Protein AF-A0A135VIQ7-F1 (afdb_monomer_lite)

pLDDT: mean 85.65, std 16.08, range [28.5, 98.88]

Foldseek 3Di:
DDDDPCVVVQDPPVLVVLLVVLLVCCVPPVLVCQVVLQPPPDDPLVLLQSCLVVQLLAQCADVVLVHDNHALSSNLSNLLSNLLRHLLSSLQSCQFRAVQQVLCRFQNDPVSSNVRSNCSRNSNFGEWEFQAAPVDALNSQVDAFAWEQDPVVQWTFTWGKTFQIWCLPPGQKYWYKHFHDPVDRSLQRIWIFIDGCPFPQKDWPDFDQALASRSTRGTMITGDRTTGHPSRTGHDGSCHNLSVVLSLLSVLLSLLSSLLSLLPNLLVLLVVQQQVDDDPHHRNCPDVVSVVLSVVLVVLSVVLVVLSSVLSVCVSVLFPRLLSSLVSLLSSLVSSLVSLVSSCVSNPPQLVDPVHDCSSNSNSSSVCSCRPSHHNVSSVVSNVVVVVVVVPQDPVPPPDVCLVVDDLVLLQQLFQLFFDLVLCAPHWWWEKEDAPADFIKIWTRDRSDIGIDTDDDPDTQKYKYAHSVLVSCQLQVVHPPSSCCSNVRIPMDHPDSVCVVSVSVRGDSHCSSCPPVVPPPPDDDDDDDDDDDADDAAQDALLRDDAFDKGKDKDQDALVQLVVCCVVPVPPPCLQVPQVVVCVDPNNGRFRDLCVLVVRVCVRVVPNHPPPVAKDKDKDKDFDATHHRRKMKMKMKGFHDADVVQRKTKIWMFMATPVRDGRMTTIMIMGGHDD

Radius of gyration: 33.57 Å; chains: 1; bounding box: 88×65×93 Å

Sequence (675 aa):
MTIMNDEELLYTKEELEFRLKVREWVEKEIRPLADKITDPDFDYRNFFRKLGEFGLSRLLIPKKYGGSEKPFMYQLLAGEEISAVCPSATMMFGASCTLSAIPILRFGTEEQKEKYLVPLAKGEKIGALAITEPKVGSDTAGMVTSARWDESEDCWILNGEKRYITNGSIADQIVVFAITDSTVESKSGMSAFIIETSWNGFKVEKDFNLMGRDGVRVSHISFSNLKVPKDNLLGKLNQGFLILMNELDSERVGIAAEAIGCMRTPFEIAVKYSQEREQFGQPISRFEAVSFKVADMAMKMRAARLLLISAARMIEKDFPCTKEATIAKLYASEVSVECCDMAIQICGGAGYVKDFYPLERFYRDARLGTIGGGTSEILRFLIQREVYIESRRDSSVRVSQEVDDLDFDVMMSSIPNGFRPDRSEGVSAIIHFDFDDTDSWILKIDNQKCVIEKGEINKPDMTVKTDSFTWRNILLGKLDAMQAMMTEKVAIDTDDMELLMKFARMFRFTPDILRGVTKLEEHKDVKKEVAEESKFELGKSLDELEIGDTAESTMLVTDEHIQLYAEMSGDYNALHMNDEYAATTMFGKRIAHGPIGGALVARIIGTQLPGLGTLAFNMKVNFKAPVYPGDEIRAVVEVTEKVPEDNLCRLKFDVYNNDGIIVMDGYANVMPPIK

Secondary structure (DSSP, 8-state):
----GGGGGTS-HHHHHHHHHHHHHHHHHTGGGTTTTTSTT--HHHHHHHHHHHTGGGSSS-GGGT-----HHHHHHHHHHHHTT-HHHHHHHHIIIIITTHHHHHH--HHHHHHHHHHHHTTSS-EEEE--BTTBSS-GGG---EEEEETTTTEEEEEEEEEEEETTTT-SEEEEEEES-SSS-TTTSEEEEEEETTSTTEEEEEEPP-SSSTT--EEEEEEEEEEEEGGGEESSTT-HHHHHHHHHHHHHHHHHHHHHHHHHHHHHHHHHHHHH-EETTEEGGGSHHHHHHHHHHHHHHHHHHHHHHHHHHHHTTT---HHHHHHHHHHHHHHHHHHHHHHHHHHTHHHHSTTT-THHHHHHHHTTTTTSSS-HHHHHHHHHHHHHHHTTS-TT----HHHHSS-HHHHHHTGGGGB-GGG-TT-EEEEEEEESSS--EEEEEETTEEEEEE---SS-SEEEEE-HHHHHHHHTTSS-HHHHHTTTSEEEE-S-HHHHHHHHHHB--SGGGGTTGGGSSS-S-----------------GGG--TT-EEEEEEE--HHHHHHHHHHH----HHHH-HHHHHTSTTSSPPBPTHHHHHHHHHHHHHSSTTGGG-EEEEEEEE-S-B-TT-EEEEEEEEEEEETTTTEEEEEEEEE-TTS-EEEEEEEEEEPPP-

Structure (mmCIF, N/CA/C/O backbone):
data_AF-A0A135VIQ7-F1
#
_entry.id   AF-A0A135VIQ7-F1
#
loop_
_atom_site.group_PDB
_atom_site.id
_atom_site.type_symbol
_atom_site.label_atom_id
_atom_site.label_alt_id
_atom_site.label_comp_id
_atom_site.label_asym_id
_atom_site.label_entity_id
_atom_site.label_seq_id
_atom_site.pdbx_PDB_ins_code
_atom_site.Cartn_x
_atom_site.Cartn_y
_atom_site.Cartn_z
_atom_site.occupancy
_atom_site.B_iso_or_equiv
_atom_site.auth_seq_id
_atom_site.auth_comp_id
_atom_site.auth_asym_id
_atom_site.auth_atom_id
_atom_site.pdbx_PDB_model_num
ATOM 1 N N . MET A 1 1 ? -17.105 12.052 14.934 1.00 40.38 1 MET A N 1
ATOM 2 C CA . MET A 1 1 ? -17.152 12.312 16.388 1.00 40.38 1 MET A CA 1
ATOM 3 C C . MET A 1 1 ? -15.816 12.918 16.790 1.00 40.38 1 MET A C 1
ATOM 5 O O . MET A 1 1 ? -14.800 12.251 16.646 1.00 40.38 1 MET A O 1
ATOM 9 N N . THR A 1 2 ? -15.782 14.193 17.184 1.00 34.91 2 THR A N 1
ATOM 10 C CA . THR A 1 2 ? -14.521 14.946 17.343 1.00 34.91 2 THR A CA 1
ATOM 11 C C . THR A 1 2 ? -13.839 14.620 18.671 1.00 34.91 2 THR A C 1
ATOM 13 O O . THR A 1 2 ? -14.021 15.317 19.666 1.00 34.91 2 THR A O 1
ATOM 16 N N . ILE A 1 3 ? -13.087 13.521 18.696 1.00 34.75 3 ILE A N 1
ATOM 17 C CA . ILE A 1 3 ? -12.283 13.107 19.846 1.00 34.75 3 ILE A CA 1
ATOM 18 C C . ILE A 1 3 ? -10.835 13.567 19.621 1.00 34.75 3 ILE A C 1
ATOM 20 O O . ILE A 1 3 ? -10.165 13.059 18.729 1.00 34.75 3 ILE A O 1
ATOM 24 N N . MET A 1 4 ? -10.400 14.483 20.497 1.00 42.84 4 MET A N 1
ATOM 25 C CA . MET A 1 4 ? -9.047 15.039 20.689 1.00 42.84 4 MET A CA 1
ATOM 26 C C . MET A 1 4 ? -8.564 16.131 19.710 1.00 42.84 4 MET A C 1
ATOM 28 O O . MET A 1 4 ? -8.527 15.958 18.498 1.00 42.84 4 MET A O 1
ATOM 32 N N . ASN A 1 5 ? -8.082 17.239 20.294 1.00 51.91 5 ASN A N 1
ATOM 33 C CA . ASN A 1 5 ? -7.329 18.312 19.622 1.00 51.91 5 ASN A CA 1
ATOM 34 C C . ASN A 1 5 ? -5.886 17.896 19.259 1.00 51.91 5 ASN A C 1
ATOM 36 O O . ASN A 1 5 ? -5.095 18.721 18.819 1.00 51.91 5 ASN A O 1
ATOM 40 N N . ASP A 1 6 ? -5.497 16.640 19.485 1.00 67.00 6 ASP A N 1
ATOM 41 C CA . ASP A 1 6 ? -4.110 16.200 19.326 1.00 67.00 6 ASP A CA 1
ATOM 42 C C . ASP A 1 6 ? -3.748 15.805 17.885 1.00 67.00 6 ASP A C 1
ATOM 44 O O . ASP A 1 6 ? -2.587 15.522 17.598 1.00 67.00 6 ASP A O 1
ATOM 48 N N . GLU A 1 7 ? -4.704 15.866 16.951 1.00 74.69 7 GLU A N 1
ATOM 49 C CA . GLU A 1 7 ? -4.408 15.789 15.517 1.00 74.69 7 GLU A CA 1
ATOM 50 C C . GLU A 1 7 ? -3.539 16.981 15.047 1.00 74.69 7 GLU A C 1
ATOM 52 O O . GLU A 1 7 ? -2.773 16.824 14.098 1.00 74.69 7 GLU A O 1
ATOM 57 N N . GLU A 1 8 ? -3.547 18.115 15.768 1.00 77.44 8 GLU A N 1
ATOM 58 C CA . GLU A 1 8 ? -2.620 19.252 15.577 1.00 77.44 8 GLU A CA 1
ATOM 59 C C . GLU A 1 8 ? -1.152 18.920 15.931 1.00 77.44 8 GLU A C 1
ATOM 61 O O . GLU A 1 8 ? -0.245 19.652 15.543 1.00 77.44 8 GLU A O 1
ATOM 66 N N . LEU A 1 9 ? -0.895 17.812 16.643 1.00 82.00 9 LEU A N 1
ATOM 67 C CA . LEU A 1 9 ? 0.458 17.304 16.925 1.00 82.00 9 LEU A CA 1
ATOM 68 C C . LEU A 1 9 ? 0.947 16.292 15.871 1.00 82.00 9 LEU A C 1
ATOM 70 O O . LEU A 1 9 ? 2.095 15.855 15.922 1.00 82.00 9 LEU A O 1
ATOM 74 N N . LEU A 1 10 ? 0.071 15.879 14.948 1.00 85.56 10 LEU A N 1
ATOM 75 C CA . LEU A 1 10 ? 0.305 14.797 13.983 1.00 85.56 10 LEU A CA 1
ATOM 76 C C . LEU A 1 10 ? 0.321 15.275 12.523 1.00 85.56 10 LEU A C 1
ATOM 78 O O . LEU A 1 10 ? 1.031 14.713 11.681 1.00 85.56 10 LEU A O 1
ATOM 82 N N . TYR A 1 11 ? -0.462 16.310 12.233 1.00 91.44 11 TYR A N 1
ATOM 83 C CA . TYR A 1 11 ? -0.660 16.883 10.908 1.00 91.44 11 TYR A CA 1
ATOM 84 C C . TYR A 1 11 ? -0.364 18.381 10.931 1.00 91.44 11 TYR A C 1
ATOM 86 O O . TYR A 1 11 ? -0.579 19.046 11.944 1.00 91.44 11 TYR A O 1
ATOM 94 N N . THR A 1 12 ? 0.092 18.936 9.807 1.00 93.75 12 THR A N 1
ATOM 95 C CA . THR A 1 12 ? 0.204 20.395 9.685 1.00 93.75 12 THR A CA 1
ATOM 96 C C . THR A 1 12 ? -1.183 21.035 9.613 1.00 93.75 12 THR A C 1
ATOM 98 O O . THR A 1 12 ? -2.184 20.392 9.283 1.00 93.75 12 THR A O 1
ATOM 101 N N . LYS A 1 13 ? -1.256 22.341 9.880 1.00 93.25 13 LYS A N 1
ATOM 102 C CA . LYS A 1 13 ? -2.508 23.103 9.801 1.00 93.25 13 LYS A CA 1
ATOM 103 C C . LYS A 1 13 ? -3.152 23.004 8.411 1.00 93.25 13 LYS A C 1
ATOM 105 O O . LYS A 1 13 ? -4.360 22.828 8.297 1.00 93.25 13 LYS A O 1
ATOM 110 N N . GLU A 1 14 ? -2.337 23.037 7.361 1.00 95.69 14 GLU A N 1
ATOM 111 C CA . GLU A 1 14 ? -2.747 22.933 5.956 1.00 95.69 14 GLU A CA 1
ATOM 112 C C . GLU A 1 14 ? -3.263 21.530 5.601 1.00 95.69 14 GLU A C 1
ATOM 114 O O . GLU A 1 14 ? -4.156 21.392 4.766 1.00 95.69 14 GLU A O 1
ATOM 119 N N . GLU A 1 15 ? -2.721 20.486 6.234 1.00 95.94 15 GLU A N 1
ATOM 120 C CA . GLU A 1 15 ? -3.197 19.107 6.096 1.00 95.94 15 GLU A CA 1
ATOM 121 C C . GLU A 1 15 ? -4.538 18.894 6.804 1.00 95.94 15 GLU A C 1
ATOM 123 O O . GLU A 1 15 ? -5.420 18.237 6.250 1.00 95.94 15 GLU A O 1
ATOM 128 N N . LEU A 1 16 ? -4.731 19.488 7.988 1.00 94.69 16 LEU A N 1
ATOM 129 C CA . LEU A 1 16 ? -6.011 19.464 8.703 1.00 94.69 16 LEU A CA 1
ATOM 130 C C . LEU A 1 16 ? -7.098 20.239 7.944 1.00 94.69 16 LEU A C 1
ATOM 132 O O . LEU A 1 16 ? -8.187 19.707 7.726 1.00 94.69 16 LEU A O 1
ATOM 136 N N . GLU A 1 17 ? -6.796 21.451 7.472 1.00 95.88 17 GLU A N 1
ATOM 137 C CA . GLU A 1 17 ? -7.695 22.244 6.621 1.00 95.88 17 GLU A CA 1
ATOM 138 C C . GLU A 1 17 ? -8.057 21.499 5.329 1.00 95.88 17 GLU A C 1
ATOM 140 O O . GLU A 1 17 ? -9.228 21.445 4.944 1.00 95.88 17 GLU A O 1
ATOM 145 N N . PHE A 1 18 ? -7.074 20.861 4.684 1.00 97.56 18 PHE A N 1
ATOM 146 C CA . PHE A 1 18 ? -7.314 20.010 3.523 1.00 97.56 18 PHE A CA 1
ATOM 147 C C . PHE A 1 18 ? -8.221 18.821 3.864 1.00 97.56 18 PHE A C 1
ATOM 149 O O . PHE A 1 18 ? -9.229 18.621 3.188 1.00 97.56 18 PHE A O 1
ATOM 156 N N . ARG A 1 19 ? -7.920 18.063 4.924 1.00 96.31 19 ARG A N 1
ATOM 157 C CA . ARG A 1 19 ? -8.695 16.886 5.349 1.00 96.31 19 ARG A CA 1
ATOM 158 C C . ARG A 1 19 ? -10.150 17.235 5.661 1.00 96.31 19 ARG A C 1
ATOM 160 O O . ARG A 1 19 ? -11.046 16.502 5.249 1.00 96.31 19 ARG A O 1
ATOM 167 N N . LEU A 1 20 ? -10.398 18.357 6.339 1.00 95.94 20 LEU A N 1
ATOM 168 C CA . LEU A 1 20 ? -11.751 18.857 6.602 1.00 95.94 20 LEU A CA 1
ATOM 169 C C . LEU A 1 20 ? -12.485 19.191 5.296 1.00 95.94 20 LEU A C 1
ATOM 171 O O . LEU A 1 20 ? -13.599 18.713 5.084 1.00 95.94 20 LEU A O 1
ATOM 175 N N . LYS A 1 21 ? -11.832 19.913 4.376 1.00 97.94 21 LYS A N 1
ATOM 176 C CA . LYS A 1 21 ? -12.396 20.242 3.059 1.00 97.94 21 LYS A CA 1
ATOM 177 C C . LYS A 1 21 ? -12.693 18.992 2.216 1.00 97.94 21 LYS A C 1
ATOM 179 O O . LYS A 1 21 ? -13.704 18.956 1.515 1.00 97.94 21 LYS A O 1
ATOM 184 N N . VAL A 1 22 ? -11.839 17.964 2.269 1.00 98.25 22 VAL A N 1
ATOM 185 C CA . VAL A 1 22 ? -12.112 16.671 1.616 1.00 98.25 22 VAL A CA 1
ATOM 186 C C . VAL A 1 22 ? -13.313 15.995 2.268 1.00 98.25 22 VAL A C 1
ATOM 188 O O . VAL A 1 22 ? -14.208 15.569 1.548 1.00 98.25 22 VAL A O 1
ATOM 191 N N . ARG A 1 23 ? -13.382 15.933 3.604 1.00 97.38 23 ARG A N 1
ATOM 192 C CA . ARG A 1 23 ? -14.503 15.318 4.331 1.00 97.38 23 ARG A CA 1
ATOM 193 C C . ARG A 1 23 ? -15.845 15.926 3.924 1.00 97.38 23 ARG A C 1
ATOM 195 O O . ARG A 1 23 ? -16.736 15.189 3.520 1.00 97.38 23 ARG A O 1
ATOM 202 N N . GLU A 1 24 ? -15.969 17.254 3.942 1.00 97.88 24 GLU A N 1
ATOM 203 C CA . GLU A 1 24 ? -17.179 17.965 3.493 1.00 97.88 24 GLU A CA 1
ATOM 204 C C . GLU A 1 24 ? -17.574 17.612 2.048 1.00 97.88 24 GLU A C 1
ATOM 206 O O . GLU A 1 24 ? -18.753 17.423 1.741 1.00 97.88 24 GLU A O 1
ATOM 211 N N . TRP A 1 25 ? -16.588 17.484 1.156 1.00 98.12 25 TRP A N 1
ATOM 212 C CA . TRP A 1 25 ? -16.822 17.111 -0.236 1.00 98.12 25 TRP A CA 1
ATOM 213 C C . TRP A 1 25 ? -17.222 15.640 -0.405 1.00 98.12 25 TRP A C 1
ATOM 215 O O . TRP A 1 25 ? -18.151 15.352 -1.157 1.00 98.12 25 TRP A O 1
ATOM 225 N N . VAL A 1 26 ? -16.588 14.710 0.314 1.00 97.69 26 VAL A N 1
ATOM 226 C CA . VAL A 1 26 ? -16.922 13.276 0.277 1.00 97.69 26 VAL A CA 1
ATOM 227 C C . VAL A 1 26 ? -18.334 13.038 0.826 1.00 97.69 26 VAL A C 1
ATOM 229 O O . VAL A 1 26 ? -19.116 12.316 0.204 1.00 97.69 26 VAL A O 1
ATOM 232 N N . GLU A 1 27 ? -18.705 13.693 1.930 1.00 96.31 27 GLU A N 1
ATOM 233 C CA . GLU A 1 27 ? -20.068 13.659 2.482 1.00 96.31 27 GLU A CA 1
ATOM 234 C C . GLU A 1 27 ? -21.121 14.134 1.463 1.00 96.31 27 GLU A C 1
ATOM 236 O O . GLU A 1 27 ? -22.201 13.550 1.367 1.00 96.31 27 GLU A O 1
ATOM 241 N N . LYS A 1 28 ? -20.800 15.160 0.663 1.00 96.81 28 LYS A N 1
ATOM 242 C CA . LYS A 1 28 ? -21.706 15.740 -0.341 1.00 96.81 28 LYS A CA 1
ATOM 243 C C . LYS A 1 28 ? -21.767 14.954 -1.655 1.00 96.81 28 LYS A C 1
ATOM 245 O O . LYS A 1 28 ? -22.851 14.760 -2.198 1.00 96.81 28 LYS A O 1
ATOM 250 N N . GLU A 1 29 ? -20.622 14.548 -2.198 1.00 95.81 29 GLU A N 1
ATOM 251 C CA . GLU A 1 29 ? -20.496 14.058 -3.579 1.00 95.81 29 GLU A CA 1
ATOM 252 C C . GLU A 1 29 ? -20.281 12.547 -3.694 1.00 95.81 29 GLU A C 1
ATOM 254 O O . GLU A 1 29 ? -20.634 11.977 -4.728 1.00 95.81 29 GLU A O 1
ATOM 259 N N . ILE A 1 30 ? -19.730 11.898 -2.659 1.00 95.38 30 ILE A N 1
ATOM 260 C CA . ILE A 1 30 ? -19.403 10.462 -2.659 1.00 95.38 30 ILE A CA 1
ATOM 261 C C . ILE A 1 30 ? -20.393 9.648 -1.819 1.00 95.38 30 ILE A C 1
ATOM 263 O O . ILE A 1 30 ? -20.778 8.559 -2.243 1.00 95.38 30 ILE A O 1
ATOM 267 N N . ARG A 1 31 ? -20.886 10.158 -0.677 1.00 94.81 31 ARG A N 1
ATOM 268 C CA . ARG A 1 31 ? -21.897 9.435 0.123 1.00 94.81 31 ARG A CA 1
ATOM 269 C C . ARG A 1 31 ? -23.150 9.062 -0.686 1.00 94.81 31 ARG A C 1
ATOM 271 O O . ARG A 1 31 ? -23.551 7.905 -0.592 1.00 94.81 31 ARG A O 1
ATOM 278 N N . PRO A 1 32 ? -23.715 9.928 -1.556 1.00 93.38 32 PRO A N 1
ATOM 279 C CA . PRO A 1 32 ? -24.855 9.559 -2.406 1.00 93.38 32 PRO A CA 1
ATOM 280 C C . PRO A 1 32 ? -24.547 8.522 -3.503 1.00 93.38 32 PRO A C 1
ATOM 282 O O . PRO A 1 32 ? -25.464 8.108 -4.216 1.00 93.38 32 PRO A O 1
ATOM 285 N N . LEU A 1 33 ? -23.275 8.139 -3.673 1.00 91.06 33 LEU A N 1
ATOM 286 C CA . LEU A 1 33 ? -22.806 7.109 -4.606 1.00 91.06 33 LEU A CA 1
ATOM 287 C C . LEU A 1 33 ? -22.499 5.776 -3.906 1.00 91.06 33 LEU A C 1
ATOM 289 O O . LEU A 1 33 ? -22.467 4.748 -4.575 1.00 91.06 33 LEU A O 1
ATOM 293 N N . ALA A 1 34 ? -22.303 5.764 -2.582 1.00 90.44 34 ALA A N 1
ATOM 294 C CA . ALA A 1 34 ? -21.854 4.585 -1.833 1.00 90.44 34 ALA A CA 1
ATOM 295 C C . ALA A 1 34 ? -22.800 3.375 -1.949 1.00 90.44 34 ALA A C 1
ATOM 297 O O . ALA A 1 34 ? -22.347 2.234 -1.889 1.00 90.44 34 ALA A O 1
ATOM 298 N N . ASP A 1 35 ? -24.095 3.630 -2.149 1.00 86.50 35 ASP A N 1
ATOM 299 C CA . ASP A 1 35 ? -25.135 2.608 -2.332 1.00 86.50 35 ASP A CA 1
ATOM 300 C C . ASP A 1 35 ? -25.509 2.384 -3.813 1.00 86.50 35 ASP A C 1
ATOM 302 O O . ASP A 1 35 ? -26.283 1.484 -4.113 1.00 86.50 35 ASP A O 1
ATOM 306 N N . LYS A 1 36 ? -24.952 3.194 -4.728 1.00 91.56 36 LYS A N 1
ATOM 307 C CA . LYS A 1 36 ? -25.204 3.172 -6.185 1.00 91.56 36 LYS A CA 1
ATOM 308 C C . LYS A 1 36 ? -24.027 2.664 -7.010 1.00 91.56 36 LYS A C 1
ATOM 310 O O . LYS A 1 36 ? -24.163 2.414 -8.198 1.00 91.56 36 LYS A O 1
ATOM 315 N N . ILE A 1 37 ? -22.848 2.531 -6.406 1.00 91.81 37 ILE A N 1
ATOM 316 C CA . ILE A 1 37 ? -21.635 2.048 -7.082 1.00 91.81 37 ILE A CA 1
ATOM 317 C C . ILE A 1 37 ? -21.795 0.624 -7.643 1.00 91.81 37 ILE A C 1
ATOM 319 O O . ILE A 1 37 ? -21.091 0.241 -8.571 1.00 91.81 37 ILE A O 1
ATOM 323 N N . THR A 1 38 ? -22.753 -0.134 -7.104 1.00 90.31 38 THR A N 1
ATOM 324 C CA . THR A 1 38 ? -23.177 -1.465 -7.553 1.00 90.31 38 THR A CA 1
ATOM 325 C C . THR A 1 38 ? -24.228 -1.451 -8.670 1.00 90.31 38 THR A C 1
ATOM 327 O O . THR A 1 38 ? -24.583 -2.519 -9.169 1.00 90.31 38 THR A O 1
ATOM 330 N N . ASP A 1 39 ? -24.754 -0.285 -9.061 1.00 93.00 39 ASP A N 1
ATOM 331 C CA . ASP A 1 39 ? -25.732 -0.176 -10.148 1.00 93.00 39 ASP A CA 1
ATOM 332 C C . ASP A 1 39 ? -25.054 -0.532 -11.491 1.00 93.00 39 ASP A C 1
ATOM 334 O O . ASP A 1 39 ? -23.960 -0.030 -11.770 1.00 93.00 39 ASP A O 1
ATOM 338 N N . PRO A 1 40 ? -25.672 -1.353 -12.367 1.00 87.44 40 PRO A N 1
ATOM 339 C CA . PRO A 1 40 ? -25.060 -1.754 -13.640 1.00 87.44 40 PRO A CA 1
ATOM 340 C C . PRO A 1 40 ? -24.638 -0.581 -14.536 1.00 87.44 40 PRO A C 1
ATOM 342 O O . PRO A 1 40 ? -23.622 -0.676 -15.227 1.00 87.44 40 PRO A O 1
ATOM 345 N N . ASP A 1 41 ? -25.396 0.518 -14.474 1.00 90.75 41 ASP A N 1
ATOM 346 C CA . ASP A 1 41 ? -25.232 1.740 -15.267 1.00 90.75 41 ASP A CA 1
ATOM 347 C C . ASP A 1 41 ? -24.433 2.843 -14.531 1.00 90.75 41 ASP A C 1
ATOM 349 O O . ASP A 1 41 ? -24.546 4.026 -14.863 1.00 90.75 41 ASP A O 1
ATOM 353 N N . PHE A 1 42 ? -23.646 2.499 -13.501 1.00 96.00 42 PHE A N 1
ATOM 354 C CA . PHE A 1 42 ? -22.863 3.477 -12.738 1.00 96.00 42 PHE A CA 1
ATOM 355 C C . PHE A 1 42 ? -21.841 4.226 -13.618 1.00 96.00 42 PHE A C 1
ATOM 357 O O . PHE A 1 42 ? -20.943 3.633 -14.219 1.00 96.00 42 PHE A O 1
ATOM 364 N N . ASP A 1 43 ? -21.935 5.560 -13.658 1.00 96.19 43 ASP A N 1
ATOM 365 C CA . ASP A 1 43 ? -21.049 6.404 -14.467 1.00 96.19 43 ASP A CA 1
ATOM 366 C C . ASP A 1 43 ? -19.680 6.625 -13.791 1.00 96.19 43 ASP A C 1
ATOM 368 O O . ASP A 1 43 ? -19.401 7.657 -13.166 1.00 96.19 43 ASP A O 1
ATOM 372 N N . TYR A 1 44 ? -18.792 5.645 -13.975 1.00 96.62 44 TYR A N 1
ATOM 373 C CA . TYR A 1 44 ? -17.383 5.714 -13.578 1.00 96.62 44 TYR A CA 1
ATOM 374 C C . TYR A 1 44 ? -16.662 6.950 -14.144 1.00 96.62 44 TYR A C 1
ATOM 376 O O . TYR A 1 44 ? -15.782 7.507 -13.487 1.00 96.62 44 TYR A O 1
ATOM 384 N N . ARG A 1 45 ? -17.025 7.418 -15.346 1.00 96.44 45 ARG A N 1
ATOM 385 C CA . ARG A 1 45 ? -16.361 8.558 -16.000 1.00 96.44 45 ARG A CA 1
ATOM 386 C C . ARG A 1 45 ? -16.730 9.870 -15.321 1.00 96.44 45 ARG A C 1
ATOM 388 O O . ARG A 1 45 ? -15.865 10.716 -15.116 1.00 96.44 45 ARG A O 1
ATOM 395 N N . ASN A 1 46 ? -17.979 10.024 -14.896 1.00 96.38 46 ASN A N 1
ATOM 396 C CA . ASN A 1 46 ? -18.406 11.149 -14.072 1.00 96.38 46 ASN A CA 1
ATOM 397 C C . ASN A 1 46 ? -17.822 11.096 -12.651 1.00 96.38 46 ASN A C 1
ATOM 399 O O . ASN A 1 46 ? -17.465 12.140 -12.112 1.00 96.38 46 ASN A O 1
ATOM 403 N N . PHE A 1 47 ? -17.649 9.905 -12.066 1.00 97.06 47 PHE A N 1
ATOM 404 C CA . PHE A 1 47 ? -16.935 9.748 -10.792 1.00 97.06 47 PHE A CA 1
ATOM 405 C C . PHE A 1 47 ? -15.489 10.276 -10.872 1.00 97.06 47 PHE A C 1
ATOM 407 O O . PHE A 1 47 ? -15.104 11.125 -10.066 1.00 97.06 47 PHE A O 1
ATOM 414 N N . PHE A 1 48 ? -14.705 9.855 -11.873 1.00 98.06 48 PHE A N 1
ATOM 415 C CA . PHE A 1 48 ? -13.332 10.350 -12.035 1.00 98.06 48 PHE A CA 1
ATOM 416 C C . PHE A 1 48 ? -13.264 11.829 -12.436 1.00 98.06 48 PHE A C 1
ATOM 418 O O . PHE A 1 48 ? -12.416 12.551 -11.912 1.00 98.06 48 PHE A O 1
ATOM 425 N N . ARG A 1 49 ? -14.202 12.323 -13.256 1.00 97.06 49 ARG A N 1
ATOM 426 C CA . ARG A 1 49 ? -14.311 13.758 -13.563 1.00 97.06 49 ARG A CA 1
ATOM 427 C C . ARG A 1 49 ? -14.518 14.599 -12.301 1.00 97.06 49 ARG A C 1
ATOM 429 O O . ARG A 1 49 ? -13.785 15.562 -12.099 1.00 97.06 49 ARG A O 1
ATOM 436 N N . LYS A 1 50 ? -15.430 14.201 -11.404 1.00 97.19 50 LYS A N 1
ATOM 437 C CA . LYS A 1 50 ? -15.647 14.880 -10.111 1.00 97.19 50 LYS A CA 1
ATOM 438 C C . LYS A 1 50 ? -14.380 14.929 -9.246 1.00 97.19 50 LYS A C 1
ATOM 440 O O . LYS A 1 50 ? -14.110 15.954 -8.617 1.00 97.19 50 LYS A O 1
ATOM 445 N N . LEU A 1 51 ? -13.595 13.846 -9.216 1.00 97.38 51 LEU A N 1
ATOM 446 C CA . LEU A 1 51 ? -12.306 13.810 -8.509 1.00 97.38 51 LEU A CA 1
ATOM 447 C C . LEU A 1 51 ? -11.300 14.812 -9.107 1.00 97.38 51 LEU A C 1
ATOM 449 O O . LEU A 1 51 ? -10.590 15.480 -8.351 1.00 97.38 51 LEU A O 1
ATOM 453 N N . GLY A 1 52 ? -11.267 14.964 -10.433 1.00 97.00 52 GLY A N 1
ATOM 454 C CA . GLY A 1 52 ? -10.441 15.955 -11.130 1.00 97.00 52 GLY A CA 1
ATOM 455 C C . GLY A 1 52 ? -10.902 17.403 -10.921 1.00 97.00 52 GLY A C 1
ATOM 456 O O . GLY A 1 52 ? -10.083 18.269 -10.613 1.00 97.00 52 GLY A O 1
ATOM 457 N N . GLU A 1 53 ? -12.212 17.657 -11.002 1.00 96.75 53 GLU A N 1
ATOM 458 C CA . GLU A 1 53 ? -12.842 18.968 -10.774 1.00 96.75 53 GLU A CA 1
ATOM 459 C C . GLU A 1 53 ? -12.551 19.516 -9.368 1.00 96.75 53 GLU A C 1
ATOM 461 O O . GLU A 1 53 ? -12.178 20.682 -9.220 1.00 96.75 53 GLU A O 1
ATOM 466 N N . PHE A 1 54 ? -12.655 18.677 -8.328 1.00 97.75 54 PHE A N 1
ATOM 467 C CA . PHE A 1 54 ? -12.248 19.060 -6.970 1.00 97.75 54 PHE A CA 1
ATOM 468 C C . PHE A 1 54 ? -10.719 19.110 -6.806 1.00 97.75 54 PHE A C 1
ATOM 470 O O . PHE A 1 54 ? -10.195 19.933 -6.051 1.00 97.75 54 PHE A O 1
ATOM 477 N N . GLY A 1 55 ? -9.997 18.257 -7.537 1.00 97.31 55 GLY A N 1
ATOM 478 C CA . GLY A 1 55 ? -8.537 18.219 -7.590 1.00 97.31 55 GLY A CA 1
ATOM 479 C C . GLY A 1 55 ? -7.871 17.070 -6.827 1.00 97.31 55 GLY A C 1
ATOM 480 O O . GLY A 1 55 ? -6.662 17.136 -6.617 1.00 97.31 55 GLY A O 1
ATOM 481 N N . LEU A 1 56 ? -8.604 16.021 -6.431 1.00 97.75 56 LEU A N 1
ATOM 482 C CA . LEU A 1 56 ? -8.009 14.832 -5.801 1.00 97.75 56 LEU A CA 1
ATOM 483 C C . LEU A 1 56 ? -7.147 14.037 -6.789 1.00 97.75 56 LEU A C 1
ATOM 485 O O . LEU A 1 56 ? -6.069 13.578 -6.426 1.00 97.75 56 LEU A O 1
ATOM 489 N N . SER A 1 57 ? -7.554 13.944 -8.059 1.00 96.06 57 SER A N 1
ATOM 490 C CA . SER A 1 57 ? -6.815 13.200 -9.095 1.00 96.06 57 SER A CA 1
ATOM 491 C C . SER A 1 57 ? -5.431 13.766 -9.435 1.00 96.06 57 SER A C 1
ATOM 493 O O . SER A 1 57 ? -4.690 13.154 -10.199 1.00 96.06 57 SER A O 1
ATOM 495 N N . ARG A 1 58 ? -5.078 14.934 -8.885 1.00 94.94 58 ARG A N 1
ATOM 496 C CA . ARG A 1 58 ? -3.875 15.698 -9.234 1.00 94.94 58 ARG A CA 1
ATOM 497 C C . ARG A 1 58 ? -2.998 16.103 -8.053 1.00 94.94 58 ARG A C 1
ATOM 499 O O . ARG A 1 58 ? -2.143 16.973 -8.217 1.00 94.94 58 ARG A O 1
ATOM 506 N N . LEU A 1 59 ? -3.214 15.515 -6.874 1.00 97.69 59 LEU A N 1
ATOM 507 C CA . LEU A 1 59 ? -2.487 15.878 -5.653 1.00 97.69 59 LEU A CA 1
ATOM 508 C C . LEU A 1 59 ? -0.974 15.693 -5.823 1.00 97.69 59 LEU A C 1
ATOM 510 O O . LEU A 1 59 ? -0.233 16.658 -5.674 1.00 97.69 59 LEU A O 1
ATOM 514 N N . LEU A 1 60 ? -0.540 14.493 -6.215 1.00 95.00 60 LEU A N 1
ATOM 515 C CA . LEU A 1 60 ? 0.879 14.137 -6.371 1.00 95.00 60 LEU A CA 1
ATOM 516 C C . LEU A 1 60 ? 1.527 14.670 -7.659 1.00 95.00 60 LEU A C 1
ATOM 518 O O . LEU A 1 60 ? 2.741 14.590 -7.821 1.00 95.00 60 LEU A O 1
ATOM 522 N N . ILE A 1 61 ? 0.731 15.180 -8.601 1.00 96.62 61 ILE A N 1
ATOM 523 C CA . ILE A 1 61 ? 1.214 15.543 -9.937 1.00 96.62 61 ILE A CA 1
ATOM 524 C C . ILE A 1 61 ? 1.893 16.932 -9.889 1.00 96.62 61 ILE A C 1
ATOM 526 O O . ILE A 1 61 ? 1.316 17.853 -9.301 1.00 96.62 61 ILE A O 1
ATOM 530 N N . PRO A 1 62 ? 3.087 17.117 -10.494 1.00 96.12 62 PRO A N 1
ATOM 531 C CA . PRO A 1 62 ? 3.775 18.402 -10.579 1.00 96.12 62 PRO A CA 1
ATOM 532 C C . PRO A 1 62 ? 2.947 19.511 -11.225 1.00 96.12 62 PRO A C 1
ATOM 534 O O . PRO A 1 62 ? 2.121 19.267 -12.113 1.00 96.12 62 PRO A O 1
ATOM 537 N N . LYS A 1 63 ? 3.226 20.764 -10.848 1.00 96.81 63 LYS A N 1
ATOM 538 C CA . LYS A 1 63 ? 2.470 21.926 -11.355 1.00 96.81 63 LYS A CA 1
ATOM 539 C C . LYS A 1 63 ? 2.590 22.087 -12.875 1.00 96.81 63 LYS A C 1
ATOM 541 O O . LYS A 1 63 ? 1.617 22.480 -13.516 1.00 96.81 63 LYS A O 1
ATOM 546 N N . LYS A 1 64 ? 3.737 21.707 -13.461 1.00 95.88 64 LYS A N 1
ATOM 547 C CA . LYS A 1 64 ? 3.963 21.719 -14.921 1.00 95.88 64 LYS A CA 1
ATOM 548 C C . LYS A 1 64 ? 2.995 20.823 -15.711 1.00 95.88 64 LYS A C 1
ATOM 550 O O . LYS A 1 64 ? 2.695 21.139 -16.853 1.00 95.88 64 LYS A O 1
ATOM 555 N N . TYR A 1 65 ? 2.427 19.789 -15.085 1.00 96.06 65 TYR A N 1
ATOM 556 C CA . TYR A 1 65 ? 1.424 18.897 -15.689 1.00 96.06 65 TYR A CA 1
ATOM 557 C C . TYR A 1 65 ? -0.012 19.196 -15.211 1.00 96.06 65 TYR A C 1
ATOM 559 O O . TYR A 1 65 ? -0.877 18.321 -15.207 1.00 96.06 65 TYR A O 1
ATOM 567 N N . GLY A 1 66 ? -0.278 20.431 -14.765 1.00 93.38 66 GLY A N 1
ATOM 568 C CA . GLY A 1 66 ? -1.592 20.865 -14.265 1.00 93.38 66 GLY A CA 1
ATOM 569 C C . GLY A 1 66 ? -1.937 20.371 -12.853 1.00 93.38 66 GLY A C 1
ATOM 570 O O . GLY A 1 66 ? -3.085 20.511 -12.409 1.00 93.38 66 GLY A O 1
ATOM 571 N N . GLY A 1 67 ? -0.961 19.785 -12.154 1.00 95.31 67 GLY A N 1
ATOM 572 C CA . GLY A 1 67 ? -1.130 19.209 -10.829 1.00 95.31 67 GLY A CA 1
ATOM 573 C C . GLY A 1 67 ? -0.940 20.176 -9.661 1.00 95.31 67 GLY A C 1
ATOM 574 O O . GLY A 1 67 ? -0.763 21.381 -9.834 1.00 95.31 67 GLY A O 1
ATOM 575 N N . SER A 1 68 ? -1.068 19.643 -8.445 1.00 96.12 68 SER A N 1
ATOM 576 C CA . SER A 1 68 ? -1.010 20.408 -7.189 1.00 96.12 68 SER A CA 1
ATOM 577 C C . SER A 1 68 ? 0.301 20.253 -6.419 1.00 96.12 68 SER A C 1
ATOM 579 O O . SER A 1 68 ? 0.543 21.058 -5.520 1.00 96.12 68 SER A O 1
ATOM 581 N N . GLU A 1 69 ? 1.141 19.277 -6.782 1.00 95.12 69 GLU A N 1
ATOM 582 C CA . GLU A 1 69 ? 2.490 19.073 -6.234 1.00 95.12 69 GLU A CA 1
ATOM 583 C C . GLU A 1 69 ? 2.494 19.019 -4.695 1.00 95.12 69 GLU A C 1
ATOM 585 O O . GLU A 1 69 ? 3.229 19.732 -4.009 1.00 95.12 69 GLU A O 1
ATOM 590 N N . LYS A 1 70 ? 1.571 18.219 -4.148 1.00 96.19 70 LYS A N 1
ATOM 591 C CA . LYS A 1 70 ? 1.369 18.029 -2.712 1.00 96.19 70 LYS A CA 1
ATOM 592 C C . LYS A 1 70 ? 2.176 16.835 -2.179 1.00 96.19 70 LYS A C 1
ATOM 594 O O . LYS A 1 70 ? 2.256 15.818 -2.868 1.00 96.19 70 LYS A O 1
ATOM 599 N N . PRO A 1 71 ? 2.695 16.923 -0.936 1.00 94.56 71 PRO A N 1
ATOM 600 C CA . PRO A 1 71 ? 3.285 15.788 -0.228 1.00 94.56 71 PRO A CA 1
ATOM 601 C C . PRO A 1 71 ? 2.342 14.578 -0.148 1.00 94.56 71 PRO A C 1
ATOM 603 O O . PRO A 1 71 ? 1.114 14.727 -0.169 1.00 94.56 71 PRO A O 1
ATOM 606 N N . PHE A 1 72 ? 2.916 13.378 -0.042 1.00 94.25 72 PHE A N 1
ATOM 607 C CA . PHE A 1 72 ? 2.186 12.111 -0.134 1.00 94.25 72 PHE A CA 1
ATOM 608 C C . PHE A 1 72 ? 1.064 11.970 0.910 1.00 94.25 72 PHE A C 1
ATOM 610 O O . PHE A 1 72 ? 0.013 11.401 0.609 1.00 94.25 72 PHE A O 1
ATOM 617 N N . MET A 1 73 ? 1.208 12.588 2.086 1.00 96.56 73 MET A N 1
ATOM 618 C CA . MET A 1 73 ? 0.181 12.658 3.126 1.00 96.56 73 MET A CA 1
ATOM 619 C C . MET A 1 73 ? -1.165 13.183 2.612 1.00 96.56 73 MET A C 1
ATOM 621 O O . MET A 1 73 ? -2.209 12.706 3.046 1.00 96.56 73 MET A O 1
ATOM 625 N N . TYR A 1 74 ? -1.187 14.101 1.641 1.00 98.06 74 TYR A N 1
ATOM 626 C CA . TYR A 1 74 ? -2.440 14.609 1.071 1.00 98.06 74 TYR A CA 1
ATOM 627 C C . TYR A 1 74 ? -3.211 13.516 0.310 1.00 98.06 74 TYR A C 1
ATOM 629 O O . TYR A 1 74 ? -4.438 13.460 0.393 1.00 98.06 74 TYR A O 1
ATOM 637 N N . GLN A 1 75 ? -2.510 12.607 -0.377 1.00 97.81 75 GLN A N 1
ATOM 638 C CA . GLN A 1 75 ? -3.119 11.449 -1.042 1.00 97.81 75 GLN A CA 1
ATOM 639 C C . GLN A 1 75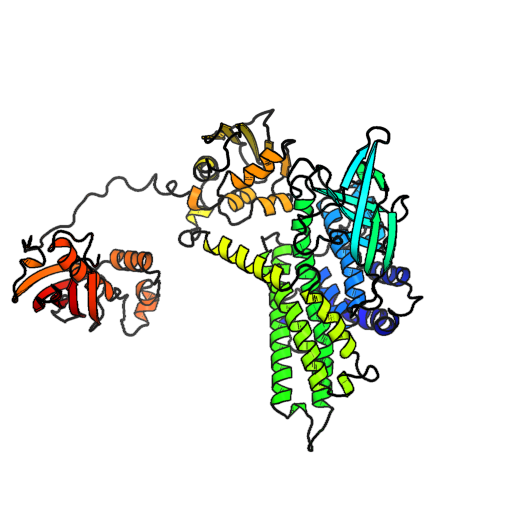 ? -3.694 10.462 -0.013 1.00 97.81 75 GLN A C 1
ATOM 641 O O . GLN A 1 75 ? -4.794 9.939 -0.194 1.00 97.81 75 GLN A O 1
ATOM 646 N N . LEU A 1 76 ? -2.981 10.250 1.098 1.00 98.06 76 LEU A N 1
ATOM 647 C CA . LEU A 1 76 ? -3.397 9.364 2.191 1.00 98.06 76 LEU A CA 1
ATOM 648 C C . LEU A 1 76 ? -4.599 9.918 2.965 1.00 98.06 76 LEU A C 1
ATOM 650 O O . LEU A 1 76 ? -5.540 9.184 3.254 1.00 98.06 76 LEU A O 1
ATOM 654 N N . LEU A 1 77 ? -4.605 11.222 3.248 1.00 98.06 77 LEU A N 1
ATOM 655 C CA . LEU A 1 77 ? -5.731 11.920 3.868 1.00 98.06 77 LEU A CA 1
ATOM 656 C C . LEU A 1 77 ? -6.974 11.872 2.975 1.00 98.06 77 LEU A C 1
ATOM 658 O O . LEU A 1 77 ? -8.064 11.592 3.470 1.00 98.06 77 LEU A O 1
ATOM 662 N N . ALA A 1 78 ? -6.819 12.063 1.660 1.00 98.38 78 ALA A N 1
ATOM 663 C CA . ALA A 1 78 ? -7.911 11.841 0.717 1.00 98.38 78 ALA A CA 1
ATOM 664 C C . ALA A 1 78 ? -8.408 10.382 0.754 1.00 98.38 78 ALA A C 1
ATOM 666 O O . ALA A 1 78 ? -9.615 10.148 0.793 1.00 98.38 78 ALA A O 1
ATOM 667 N N . GLY A 1 79 ? -7.493 9.411 0.827 1.00 98.12 79 GLY A N 1
ATOM 668 C CA . GLY A 1 79 ? -7.814 7.991 0.969 1.00 98.12 79 GLY A CA 1
ATOM 669 C C . GLY A 1 79 ? -8.621 7.651 2.230 1.00 98.12 79 GLY A C 1
ATOM 670 O O . GLY A 1 79 ? -9.652 6.982 2.125 1.00 98.12 79 GLY A O 1
ATOM 671 N N . GLU A 1 80 ? -8.205 8.137 3.409 1.00 98.12 80 GLU A N 1
ATOM 672 C CA . GLU A 1 80 ? -8.915 7.897 4.679 1.00 98.12 80 GLU A CA 1
ATOM 673 C C . GLU A 1 80 ? -10.338 8.482 4.635 1.00 98.12 80 GLU A C 1
ATOM 675 O O . GLU A 1 80 ? -11.301 7.804 5.000 1.00 98.12 80 GLU A O 1
ATOM 680 N N . GLU A 1 81 ? -10.489 9.723 4.154 1.00 98.31 81 GLU A N 1
ATOM 681 C CA . GLU A 1 81 ? -11.791 10.396 4.105 1.00 98.31 81 GLU A CA 1
ATOM 682 C C . GLU A 1 81 ? -12.754 9.749 3.099 1.00 98.31 81 GLU A C 1
ATOM 684 O O . GLU A 1 81 ? -13.907 9.511 3.457 1.00 98.31 81 GLU A O 1
ATOM 689 N N . ILE A 1 82 ? -12.304 9.395 1.883 1.00 98.44 82 ILE A N 1
ATOM 690 C CA . ILE A 1 82 ? -13.146 8.666 0.914 1.00 98.44 82 ILE A CA 1
ATOM 691 C C . ILE A 1 82 ? -13.524 7.284 1.474 1.00 98.44 82 ILE A C 1
ATOM 693 O O . ILE A 1 82 ? -14.687 6.885 1.390 1.00 98.44 82 ILE A O 1
ATOM 697 N N . SER A 1 83 ? -12.575 6.567 2.092 1.00 98.31 83 SER A N 1
ATOM 698 C CA . SER A 1 83 ? -12.785 5.171 2.511 1.00 98.31 83 SER A CA 1
ATOM 699 C C . SER A 1 83 ? -13.764 5.046 3.677 1.00 98.31 83 SER A C 1
ATOM 701 O O . SER A 1 83 ? -14.533 4.092 3.731 1.00 98.31 83 SER A O 1
ATOM 703 N N . ALA A 1 84 ? -13.833 6.049 4.558 1.00 97.94 84 ALA A N 1
ATOM 704 C CA . ALA A 1 84 ? -14.860 6.115 5.599 1.00 97.94 84 ALA A CA 1
ATOM 705 C C . ALA A 1 84 ? -16.298 6.213 5.053 1.00 97.94 84 ALA A C 1
ATOM 707 O O . ALA A 1 84 ? -17.256 5.944 5.774 1.00 97.94 84 ALA A O 1
ATOM 708 N N . VAL A 1 85 ? -16.473 6.577 3.782 1.00 96.94 85 VAL A N 1
ATOM 709 C CA . VAL A 1 85 ? -17.790 6.726 3.152 1.00 96.94 85 VAL A CA 1
ATOM 710 C C . VAL A 1 85 ? -18.060 5.628 2.125 1.00 96.94 85 VAL A C 1
ATOM 712 O O . VAL A 1 85 ? -19.159 5.072 2.101 1.00 96.94 85 VAL A O 1
ATOM 715 N N . CYS A 1 86 ? -17.072 5.295 1.294 1.00 97.38 86 CYS A N 1
ATOM 716 C CA . CYS A 1 86 ? -17.170 4.249 0.283 1.00 97.38 86 CYS A CA 1
ATOM 717 C C . CYS A 1 86 ? -15.780 3.646 -0.014 1.00 97.38 86 CYS A C 1
ATOM 719 O O . CYS A 1 86 ? -15.049 4.181 -0.851 1.00 97.38 86 CYS A O 1
ATOM 721 N N . PRO A 1 87 ? -15.413 2.507 0.604 1.00 97.44 87 PRO A N 1
ATOM 722 C CA . PRO A 1 87 ? -14.144 1.831 0.327 1.00 97.44 87 PRO A CA 1
ATOM 723 C C . PRO A 1 87 ? -13.973 1.437 -1.152 1.00 97.44 87 PRO A C 1
ATOM 725 O O . PRO A 1 87 ? -12.858 1.455 -1.675 1.00 97.44 87 PRO A O 1
ATOM 728 N N . SER A 1 88 ? -15.062 1.117 -1.862 1.00 97.31 88 SER A N 1
ATOM 729 C CA . SER A 1 88 ? -15.050 0.906 -3.320 1.00 97.31 88 SER A CA 1
ATOM 730 C C . SER A 1 88 ? -14.561 2.140 -4.092 1.00 97.31 88 SER A C 1
ATOM 732 O O . SER A 1 88 ? -13.746 2.019 -5.007 1.00 97.31 88 SER A O 1
ATOM 734 N N . ALA A 1 89 ? -15.004 3.342 -3.706 1.00 97.56 89 ALA A N 1
ATOM 735 C CA . ALA A 1 89 ? -14.573 4.588 -4.337 1.00 97.56 89 ALA A CA 1
ATOM 736 C C . ALA A 1 89 ? -13.076 4.853 -4.115 1.00 97.56 89 ALA A C 1
ATOM 738 O O . ALA A 1 89 ? -12.385 5.254 -5.054 1.00 97.56 89 ALA A O 1
ATOM 739 N N . THR A 1 90 ? -12.553 4.578 -2.914 1.00 97.81 90 THR A N 1
ATOM 740 C CA . THR A 1 90 ? -11.118 4.745 -2.638 1.00 97.81 90 THR A CA 1
ATOM 741 C C . THR A 1 90 ? -10.265 3.785 -3.448 1.00 97.81 90 THR A C 1
ATOM 743 O O . THR A 1 90 ? -9.278 4.223 -4.024 1.00 97.81 90 THR A O 1
ATOM 746 N N . MET A 1 91 ? -10.688 2.527 -3.594 1.00 97.69 91 MET A N 1
ATOM 747 C CA . MET A 1 91 ? -9.957 1.531 -4.384 1.00 97.69 91 MET A CA 1
ATOM 748 C C . MET A 1 91 ? -9.804 1.961 -5.853 1.00 97.69 91 MET A C 1
ATOM 750 O O . MET A 1 91 ? -8.725 1.835 -6.434 1.00 97.69 91 MET A O 1
ATOM 754 N N . MET A 1 92 ? -10.861 2.529 -6.449 1.00 97.75 92 MET A N 1
ATOM 755 C CA . MET A 1 92 ? -10.810 3.085 -7.809 1.00 97.75 92 MET A CA 1
ATOM 756 C C . MET A 1 92 ? -9.906 4.324 -7.894 1.00 97.75 92 MET A C 1
ATOM 758 O O . MET A 1 92 ? -9.092 4.433 -8.817 1.00 97.75 92 MET A O 1
ATOM 762 N N . PHE A 1 93 ? -10.024 5.239 -6.923 1.00 97.69 93 PHE A N 1
ATOM 763 C CA . PHE A 1 93 ? -9.186 6.436 -6.805 1.00 97.69 93 PHE A CA 1
ATOM 764 C C . PHE A 1 93 ? -7.700 6.082 -6.652 1.00 97.69 93 PHE A C 1
ATOM 766 O O . PHE A 1 93 ? -6.881 6.589 -7.411 1.00 97.69 93 PHE A O 1
ATOM 773 N N . GLY A 1 94 ? -7.349 5.171 -5.743 1.00 97.12 94 GLY A N 1
ATOM 774 C CA . GLY A 1 94 ? -5.980 4.725 -5.496 1.00 97.12 94 GLY A CA 1
ATOM 775 C C . GLY A 1 94 ? -5.362 4.036 -6.710 1.00 97.12 94 GLY A C 1
ATOM 776 O O . GLY A 1 94 ? -4.245 4.373 -7.097 1.00 97.12 94 GLY A O 1
ATOM 777 N N . ALA A 1 95 ? -6.091 3.141 -7.384 1.00 97.31 95 ALA A N 1
ATOM 778 C CA . ALA A 1 95 ? -5.585 2.481 -8.589 1.00 97.31 95 ALA A CA 1
ATOM 779 C C . ALA A 1 95 ? -5.270 3.464 -9.735 1.00 97.31 95 ALA A C 1
ATOM 781 O O . ALA A 1 95 ? -4.262 3.306 -10.422 1.00 97.31 95 ALA A O 1
ATOM 782 N N . SER A 1 96 ? -6.092 4.503 -9.907 1.00 97.62 96 SER A N 1
ATOM 783 C CA . SER A 1 96 ? -5.905 5.516 -10.953 1.00 97.62 96 SER A CA 1
ATOM 784 C C . SER A 1 96 ? -4.866 6.578 -10.569 1.00 97.62 96 SER A C 1
ATOM 786 O O . SER A 1 96 ? -3.945 6.861 -11.329 1.00 97.62 96 SER A O 1
ATOM 788 N N . CYS A 1 97 ? -4.989 7.157 -9.374 1.00 95.25 97 CYS A N 1
ATOM 789 C CA . CYS A 1 97 ? -4.290 8.379 -8.964 1.00 95.25 97 CYS A CA 1
ATOM 790 C C . CYS A 1 97 ? -3.081 8.130 -8.044 1.00 95.25 97 CYS A C 1
ATOM 792 O O . CYS A 1 97 ? -2.321 9.060 -7.790 1.00 95.25 97 CYS A O 1
ATOM 794 N N . THR A 1 98 ? -2.890 6.894 -7.569 1.00 93.62 98 THR A N 1
ATOM 795 C CA . THR A 1 98 ? -1.662 6.435 -6.899 1.00 93.62 98 THR A CA 1
ATOM 796 C C . THR A 1 98 ? -0.946 5.424 -7.799 1.00 93.62 98 THR A C 1
ATOM 798 O O . THR A 1 98 ? 0.070 5.756 -8.400 1.00 93.62 98 THR A O 1
ATOM 801 N N . LEU A 1 99 ? -1.510 4.223 -7.970 1.00 94.75 99 LEU A N 1
ATOM 802 C CA . LEU A 1 99 ? -0.812 3.052 -8.525 1.00 94.75 99 LEU A CA 1
ATOM 803 C C . LEU A 1 99 ? -0.487 3.158 -10.023 1.00 94.75 99 LEU A C 1
ATOM 805 O O . LEU A 1 99 ? 0.517 2.620 -10.469 1.00 94.75 99 LEU A O 1
ATOM 809 N N . SER A 1 100 ? -1.310 3.858 -10.807 1.00 95.94 100 SER A N 1
ATOM 810 C CA . SER A 1 100 ? -0.996 4.181 -12.207 1.00 95.94 100 SER A CA 1
ATOM 811 C C . SER A 1 100 ? -0.247 5.508 -12.372 1.00 95.94 100 SER A C 1
ATOM 813 O O . SER A 1 100 ? 0.227 5.786 -13.472 1.00 95.94 100 SER A O 1
ATOM 815 N N . ALA A 1 101 ? -0.174 6.345 -11.332 1.00 95.31 101 ALA A N 1
ATOM 816 C CA . ALA A 1 101 ? 0.364 7.700 -11.428 1.00 95.31 101 ALA A CA 1
ATOM 817 C C . ALA A 1 101 ? 1.830 7.773 -10.982 1.00 95.31 101 ALA A C 1
ATOM 819 O O . ALA A 1 101 ? 2.652 8.328 -11.706 1.00 95.31 101 ALA A O 1
ATOM 820 N N . ILE A 1 102 ? 2.168 7.190 -9.825 1.00 93.56 102 ILE A N 1
ATOM 821 C CA . ILE A 1 102 ? 3.525 7.209 -9.256 1.00 93.56 102 ILE A CA 1
ATOM 822 C C . ILE A 1 102 ? 4.581 6.561 -10.184 1.00 93.56 102 ILE A C 1
ATOM 824 O O . ILE A 1 102 ? 5.621 7.205 -10.364 1.00 93.56 102 ILE A O 1
ATOM 828 N N . PRO A 1 103 ? 4.319 5.442 -10.903 1.00 94.56 103 PRO A N 1
ATOM 829 C CA . PRO A 1 103 ? 5.315 4.863 -11.809 1.00 94.56 103 PRO A CA 1
ATOM 830 C C . PRO A 1 103 ? 5.699 5.822 -12.939 1.00 94.56 103 PRO A C 1
ATOM 832 O O . PRO A 1 103 ? 6.865 5.934 -13.307 1.00 94.56 103 PRO A O 1
ATOM 835 N N . ILE A 1 104 ? 4.708 6.541 -13.476 1.00 97.38 104 ILE A N 1
ATOM 836 C CA . ILE A 1 104 ? 4.878 7.506 -14.568 1.00 97.38 104 ILE A CA 1
ATOM 837 C C . ILE A 1 104 ? 5.495 8.809 -14.034 1.00 97.38 104 ILE A C 1
ATOM 839 O O . ILE A 1 104 ? 6.335 9.411 -14.696 1.00 97.38 104 ILE A O 1
ATOM 843 N N . LEU A 1 105 ? 5.121 9.233 -12.821 1.00 94.19 105 LEU A N 1
ATOM 844 C CA . LEU A 1 105 ? 5.682 10.402 -12.135 1.00 94.19 105 LEU A CA 1
ATOM 845 C C . LEU A 1 105 ? 7.171 10.259 -11.825 1.00 94.19 105 LEU A C 1
ATOM 847 O O . LEU A 1 105 ? 7.897 11.243 -11.934 1.00 94.19 105 LEU A O 1
ATOM 851 N N . ARG A 1 106 ? 7.613 9.059 -11.444 1.00 90.12 106 ARG A N 1
ATOM 852 C CA . ARG A 1 106 ? 9.024 8.754 -11.203 1.00 90.12 106 ARG A CA 1
ATOM 853 C C . ARG A 1 106 ? 9.716 8.454 -12.533 1.00 90.12 106 ARG A C 1
ATOM 855 O O . ARG A 1 106 ? 10.342 9.336 -13.114 1.00 90.12 106 ARG A O 1
ATOM 862 N N . PHE A 1 107 ? 9.473 7.271 -13.089 1.00 93.38 107 PHE A N 1
ATOM 863 C CA . PHE A 1 107 ? 10.275 6.671 -14.162 1.00 93.38 107 PHE A CA 1
ATOM 864 C C . PHE A 1 107 ? 9.881 7.075 -15.594 1.00 93.38 107 PHE A C 1
ATOM 866 O O . PHE A 1 107 ? 10.465 6.568 -16.553 1.00 93.38 107 PHE A O 1
ATOM 873 N N . GLY A 1 108 ? 8.880 7.944 -15.770 1.00 96.25 108 GLY A N 1
ATOM 874 C CA . GLY A 1 108 ? 8.437 8.390 -17.094 1.00 96.25 108 GLY A CA 1
ATOM 875 C C . GLY A 1 108 ? 9.359 9.430 -17.736 1.00 96.25 108 GLY A C 1
ATOM 876 O O . GLY A 1 108 ? 9.940 10.264 -17.039 1.00 96.25 108 GLY A O 1
ATOM 877 N N . THR A 1 109 ? 9.444 9.447 -19.068 1.00 96.69 109 THR A N 1
ATOM 878 C CA . THR A 1 109 ? 10.024 10.595 -19.797 1.00 96.69 109 THR A CA 1
ATOM 879 C C . THR A 1 109 ? 9.128 11.833 -19.661 1.00 96.69 109 THR A C 1
ATOM 881 O O . THR A 1 109 ? 7.973 11.727 -19.243 1.00 96.69 109 THR A O 1
ATOM 884 N N . GLU A 1 110 ? 9.615 13.023 -20.020 1.00 97.38 110 GLU A N 1
ATOM 885 C CA . GLU A 1 110 ? 8.807 14.251 -19.960 1.00 97.38 110 GLU A CA 1
ATOM 886 C C . GLU A 1 110 ? 7.580 14.179 -20.892 1.00 97.38 110 GLU A C 1
ATOM 888 O O . GLU A 1 110 ? 6.494 14.619 -20.514 1.00 97.38 110 GLU A O 1
ATOM 893 N N . GLU A 1 111 ? 7.718 13.540 -22.057 1.00 97.88 111 GLU A N 1
ATOM 894 C CA . GLU A 1 111 ? 6.650 13.296 -23.033 1.00 97.88 111 GLU A CA 1
ATOM 895 C C . GLU A 1 111 ? 5.622 12.287 -22.505 1.00 97.88 111 GLU A C 1
ATOM 897 O O . GLU A 1 111 ? 4.416 12.481 -22.665 1.00 97.88 111 GLU A O 1
ATOM 902 N N . GLN A 1 112 ? 6.073 11.218 -21.836 1.00 98.38 112 GLN A N 1
ATOM 903 C CA . GLN A 1 112 ? 5.183 10.265 -21.163 1.00 98.38 112 GLN A CA 1
ATOM 904 C C . GLN A 1 112 ? 4.436 10.936 -20.004 1.00 98.38 112 GLN A C 1
ATOM 906 O O . GLN A 1 112 ? 3.222 10.767 -19.860 1.00 98.38 112 GLN A O 1
ATOM 911 N N . LYS A 1 113 ? 5.148 11.727 -19.195 1.00 98.38 113 LYS A N 1
ATOM 912 C CA . LYS A 1 113 ? 4.585 12.495 -18.084 1.00 98.38 113 LYS A CA 1
ATOM 913 C C . LYS A 1 113 ? 3.519 13.471 -18.594 1.00 98.38 113 LYS A C 1
ATOM 915 O O . LYS A 1 113 ? 2.402 13.445 -18.080 1.00 98.38 113 LYS A O 1
ATOM 920 N N . GLU A 1 114 ? 3.776 14.236 -19.656 1.00 98.00 114 GLU A N 1
ATOM 921 C CA . GLU A 1 114 ? 2.757 15.101 -20.264 1.00 98.00 114 GLU A CA 1
ATOM 922 C C . GLU A 1 114 ? 1.575 14.292 -20.835 1.00 98.00 114 GLU A C 1
ATOM 924 O O . GLU A 1 114 ? 0.424 14.535 -20.461 1.00 98.00 114 GLU A O 1
ATOM 929 N N . LYS A 1 115 ? 1.839 13.280 -21.677 1.00 98.25 115 LYS A N 1
ATOM 930 C CA . LYS A 1 115 ? 0.800 12.495 -22.367 1.00 98.25 115 LYS A CA 1
ATOM 931 C C . LYS A 1 115 ? -0.150 11.767 -21.408 1.00 98.25 115 LYS A C 1
ATOM 933 O O . LYS A 1 115 ? -1.351 11.700 -21.685 1.00 98.25 115 LYS A O 1
ATOM 938 N N . TYR A 1 116 ? 0.363 11.200 -20.315 1.00 98.19 116 TYR A N 1
ATOM 939 C CA . TYR A 1 116 ? -0.405 10.299 -19.447 1.00 98.19 116 TYR A CA 1
ATOM 940 C C . TYR A 1 116 ? -0.813 10.911 -18.100 1.00 98.19 116 TYR A C 1
ATOM 942 O O . TYR A 1 116 ? -1.818 10.468 -17.542 1.00 98.19 116 TYR A O 1
ATOM 950 N N . LEU A 1 117 ? -0.115 11.930 -17.575 1.00 98.00 117 LEU A N 1
ATOM 951 C CA . LEU A 1 117 ? -0.481 12.558 -16.293 1.00 98.00 117 LEU A CA 1
ATOM 952 C C . LEU A 1 117 ? -1.425 13.753 -16.455 1.00 98.00 117 LEU A C 1
ATOM 954 O O . LEU A 1 117 ? -2.310 13.921 -15.621 1.00 98.00 117 LEU A O 1
ATOM 958 N N . VAL A 1 118 ? -1.309 14.554 -17.520 1.00 98.00 118 VAL A N 1
ATOM 959 C CA . VAL A 1 118 ? -2.200 15.711 -17.745 1.00 98.00 118 VAL A CA 1
ATOM 960 C C . VAL A 1 118 ? -3.689 15.320 -17.850 1.00 98.00 118 VAL A C 1
ATOM 962 O O . VAL A 1 118 ? -4.503 15.955 -17.174 1.00 98.00 118 VAL A O 1
ATOM 965 N N . PRO A 1 119 ? -4.109 14.292 -18.622 1.00 97.69 119 PRO A N 1
ATOM 966 C CA . PRO A 1 119 ? -5.518 13.882 -18.642 1.00 97.69 119 PRO A CA 1
ATOM 967 C C . PRO A 1 119 ? -5.947 13.168 -17.348 1.00 97.69 119 PRO A C 1
ATOM 969 O O . PRO A 1 119 ? -7.105 13.270 -16.943 1.00 97.69 119 PRO A O 1
ATOM 972 N N . LEU A 1 120 ? -5.022 12.486 -16.665 1.00 96.75 120 LEU A N 1
ATOM 973 C CA . LEU A 1 120 ? -5.262 11.821 -15.380 1.00 96.75 120 LEU A CA 1
ATOM 974 C C . LEU A 1 120 ? -5.536 12.848 -14.265 1.00 96.75 120 LEU A C 1
ATOM 976 O O . LEU A 1 120 ? -6.511 12.718 -13.527 1.00 96.75 120 LEU A O 1
ATOM 980 N N . ALA A 1 121 ? -4.748 13.928 -14.214 1.00 96.50 121 ALA A N 1
ATOM 981 C CA . ALA A 1 121 ? -4.886 15.044 -13.277 1.00 96.50 121 ALA A CA 1
ATOM 982 C C . ALA A 1 121 ? -6.277 15.701 -13.324 1.00 96.50 121 ALA A C 1
ATOM 984 O O . ALA A 1 121 ? -6.823 16.117 -12.300 1.00 96.50 121 ALA A O 1
ATOM 985 N N . LYS A 1 122 ? -6.867 15.784 -14.519 1.00 96.81 122 LYS A N 1
ATOM 986 C CA . LYS A 1 122 ? -8.202 16.351 -14.743 1.00 96.81 122 LYS A CA 1
ATOM 987 C C . LYS A 1 122 ? -9.344 15.340 -14.571 1.00 96.81 122 LYS A C 1
ATOM 989 O O . LYS A 1 122 ? -10.503 15.736 -14.657 1.00 96.81 122 LYS A O 1
ATOM 994 N N . GLY A 1 123 ? -9.048 14.050 -14.392 1.00 96.94 123 GLY A N 1
ATOM 995 C CA . GLY A 1 123 ? -10.058 12.987 -14.419 1.00 96.94 123 GLY A CA 1
ATOM 996 C C . GLY A 1 123 ? -10.655 12.714 -15.810 1.00 96.94 123 GLY A C 1
ATOM 997 O O . GLY A 1 123 ? -11.748 12.161 -15.902 1.00 96.94 123 GLY A O 1
ATOM 998 N N . GLU A 1 124 ? -9.967 13.112 -16.890 1.00 97.62 124 GLU A N 1
ATOM 999 C CA . GLU A 1 124 ? -10.354 12.812 -18.280 1.00 97.62 124 GLU A CA 1
ATOM 1000 C C . GLU A 1 124 ? -10.040 11.348 -18.643 1.00 97.62 124 GLU A C 1
ATOM 1002 O O . GLU A 1 124 ? -10.843 10.696 -19.316 1.00 97.62 124 GLU A O 1
ATOM 1007 N N . LYS A 1 125 ? -8.897 10.830 -18.165 1.00 97.88 125 LYS A N 1
ATOM 1008 C CA . LYS A 1 125 ? -8.484 9.421 -18.289 1.00 97.88 125 LYS A CA 1
ATOM 1009 C C . LYS A 1 125 ? -8.468 8.697 -16.938 1.00 97.88 125 LYS A C 1
ATOM 1011 O O . LYS A 1 125 ? -8.237 9.307 -15.895 1.00 97.88 125 LYS A O 1
ATOM 1016 N N . ILE A 1 126 ? -8.669 7.381 -16.982 1.00 98.62 126 ILE A N 1
ATOM 1017 C CA . ILE A 1 126 ? -8.623 6.446 -15.851 1.00 98.62 126 ILE A CA 1
ATOM 1018 C C . ILE A 1 126 ? -7.378 5.554 -15.975 1.00 98.62 126 ILE A C 1
ATOM 1020 O O . ILE A 1 126 ? -7.141 4.963 -17.032 1.00 98.62 126 ILE A O 1
ATOM 1024 N N . GLY A 1 127 ? -6.607 5.435 -14.892 1.0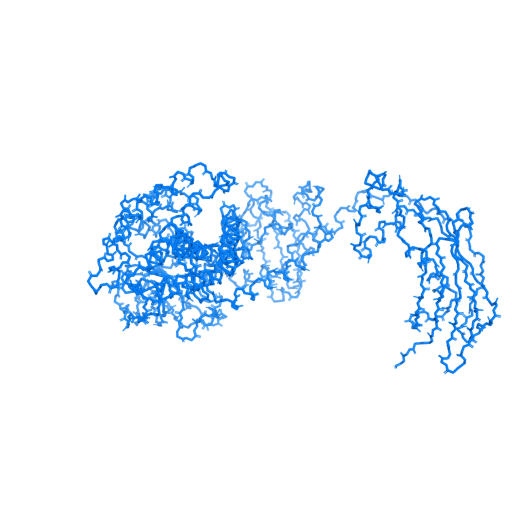0 98.38 127 GLY A N 1
ATOM 1025 C CA . GLY A 1 127 ? -5.430 4.569 -14.791 1.00 98.38 127 GLY A CA 1
ATOM 1026 C C . GLY A 1 127 ? -5.680 3.228 -14.083 1.00 98.38 127 GLY A C 1
ATOM 1027 O O . GLY A 1 127 ? -6.613 3.094 -13.280 1.00 98.38 127 GLY A O 1
ATOM 1028 N N . ALA A 1 128 ? -4.805 2.256 -14.352 1.00 98.44 128 ALA A N 1
ATOM 1029 C CA . ALA A 1 128 ? -4.694 0.979 -13.640 1.00 98.44 128 ALA A CA 1
ATOM 1030 C C . ALA A 1 128 ? -3.233 0.475 -13.583 1.00 98.44 128 ALA A C 1
ATOM 1032 O O . ALA A 1 128 ? -2.386 0.896 -14.373 1.00 98.44 128 ALA A O 1
ATOM 1033 N N . LEU A 1 129 ? -2.953 -0.473 -12.681 1.00 97.44 129 LEU A N 1
ATOM 1034 C CA . LEU A 1 129 ? -1.652 -1.139 -12.519 1.00 97.44 129 LEU A CA 1
ATOM 1035 C C . LEU A 1 129 ? -1.827 -2.659 -12.681 1.00 97.44 129 LEU A C 1
ATOM 1037 O O . LEU A 1 129 ? -2.736 -3.238 -12.086 1.00 97.44 129 LEU A O 1
ATOM 1041 N N . ALA A 1 130 ? -0.980 -3.310 -13.484 1.00 97.56 130 ALA A N 1
ATOM 1042 C CA . ALA A 1 130 ? -1.164 -4.698 -13.907 1.00 97.56 130 ALA A CA 1
ATOM 1043 C C . ALA A 1 130 ? 0.094 -5.570 -13.737 1.00 97.56 130 ALA A C 1
ATOM 1045 O O . ALA A 1 130 ? 0.912 -5.741 -14.646 1.00 97.56 130 ALA A O 1
ATOM 1046 N N . ILE A 1 131 ? 0.192 -6.164 -12.545 1.00 95.69 131 ILE A N 1
ATOM 1047 C CA . ILE A 1 131 ? 1.281 -7.049 -12.104 1.00 95.69 131 ILE A CA 1
ATOM 1048 C C . ILE A 1 131 ? 0.828 -8.517 -12.155 1.00 95.69 131 ILE A C 1
ATOM 1050 O O . ILE A 1 131 ? 1.353 -9.304 -12.942 1.00 95.69 131 ILE A O 1
ATOM 1054 N N . THR A 1 132 ? -0.172 -8.844 -11.330 1.00 96.44 132 THR A N 1
ATOM 1055 C CA . THR A 1 132 ? -0.667 -10.186 -10.983 1.00 96.44 132 THR A CA 1
ATOM 1056 C C . THR A 1 132 ? -1.166 -11.001 -12.176 1.00 96.44 132 THR A C 1
ATOM 1058 O O . THR A 1 132 ? -1.880 -10.493 -13.041 1.00 96.44 132 THR A O 1
ATOM 1061 N N . GLU A 1 133 ? -0.869 -12.302 -12.179 1.00 97.31 133 GLU A N 1
ATOM 1062 C CA . GLU A 1 133 ? -1.207 -13.257 -13.244 1.00 97.31 133 GLU A CA 1
ATOM 1063 C C . GLU A 1 133 ? -1.864 -14.537 -12.670 1.00 97.31 133 GLU A C 1
ATOM 1065 O O . GLU A 1 133 ? -1.898 -14.731 -11.453 1.00 97.31 133 GLU A O 1
ATOM 1070 N N . PRO A 1 134 ? -2.375 -15.472 -13.500 1.00 93.69 134 PRO A N 1
ATOM 1071 C CA . PRO A 1 134 ? -3.130 -16.652 -13.046 1.00 93.69 134 PRO A CA 1
ATOM 1072 C C . PRO A 1 134 ? -2.397 -17.581 -12.076 1.00 93.69 134 PRO A C 1
ATOM 1074 O O . PRO A 1 134 ? -3.044 -18.323 -11.339 1.00 93.69 134 PRO A O 1
ATOM 1077 N N . LYS A 1 135 ? -1.063 -17.585 -12.140 1.00 91.56 135 LYS A N 1
ATOM 1078 C CA . LYS A 1 135 ? -0.158 -18.419 -11.336 1.00 91.56 135 LYS A CA 1
ATOM 1079 C C . LYS A 1 135 ? 0.805 -17.582 -10.482 1.00 91.56 135 LYS A C 1
ATOM 1081 O O . LYS A 1 135 ? 1.658 -18.148 -9.811 1.00 91.56 135 LYS A O 1
ATOM 1086 N N . VAL A 1 136 ? 0.687 -16.253 -10.536 1.00 91.25 136 VAL A N 1
ATOM 1087 C CA . VAL A 1 136 ? 1.720 -15.295 -10.117 1.00 91.25 136 VAL A CA 1
ATOM 1088 C C . VAL A 1 136 ? 1.043 -14.216 -9.280 1.00 91.25 136 VAL A C 1
ATOM 1090 O O . VAL A 1 136 ? 0.442 -13.284 -9.811 1.00 91.25 136 VAL A O 1
ATOM 1093 N N . GLY A 1 137 ? 1.073 -14.402 -7.963 1.00 89.56 137 GLY A N 1
ATOM 1094 C CA . GLY A 1 137 ? 0.504 -13.476 -6.981 1.00 89.56 137 GLY A CA 1
ATOM 1095 C C . GLY A 1 137 ? 1.593 -12.968 -6.049 1.00 89.56 137 GLY A C 1
ATOM 1096 O O . GLY A 1 137 ? 2.323 -12.048 -6.390 1.00 89.56 137 GLY A O 1
ATOM 1097 N N . SER A 1 138 ? 1.724 -13.603 -4.883 1.00 88.38 138 SER A N 1
ATOM 1098 C CA . SER A 1 138 ? 2.736 -13.261 -3.875 1.00 88.38 138 SER A CA 1
ATOM 1099 C C . SER A 1 138 ? 4.183 -13.363 -4.371 1.00 88.38 138 SER A C 1
ATOM 1101 O O . SER A 1 138 ? 5.021 -12.568 -3.958 1.00 88.38 138 SER A O 1
ATOM 1103 N N . ASP A 1 139 ? 4.476 -14.323 -5.251 1.00 88.44 139 ASP A N 1
ATOM 1104 C CA . ASP A 1 139 ? 5.748 -14.393 -5.973 1.00 88.44 139 ASP A CA 1
ATOM 1105 C C . ASP A 1 139 ? 5.638 -13.615 -7.289 1.00 88.44 139 ASP A C 1
ATOM 1107 O O . ASP A 1 139 ? 5.460 -14.193 -8.360 1.00 88.44 139 ASP A O 1
ATOM 1111 N N . THR A 1 140 ? 5.705 -12.285 -7.211 1.00 83.94 140 THR A N 1
ATOM 1112 C CA . THR A 1 140 ? 5.640 -11.401 -8.389 1.00 83.94 140 THR A CA 1
ATOM 1113 C C . THR A 1 140 ? 6.825 -11.574 -9.342 1.00 83.94 140 THR A C 1
ATOM 1115 O O . THR A 1 140 ? 6.755 -11.134 -10.488 1.00 83.94 140 THR A O 1
ATOM 1118 N N . ALA A 1 141 ? 7.904 -12.229 -8.900 1.00 82.75 141 ALA A N 1
ATOM 1119 C CA . ALA A 1 141 ? 9.049 -12.540 -9.743 1.00 82.75 141 ALA A CA 1
ATOM 1120 C C . ALA A 1 141 ? 8.795 -13.731 -10.680 1.00 82.75 141 ALA A C 1
ATOM 1122 O O . ALA A 1 141 ? 9.428 -13.797 -11.727 1.00 82.75 141 ALA A O 1
ATOM 1123 N N . GLY A 1 142 ? 7.851 -14.627 -10.368 1.00 87.50 142 GLY A N 1
ATOM 1124 C CA . GLY A 1 142 ? 7.472 -15.770 -11.214 1.00 87.50 142 GLY A CA 1
ATOM 1125 C C . GLY A 1 142 ? 6.671 -15.419 -12.481 1.00 87.50 142 GLY A C 1
ATOM 1126 O O . GLY A 1 142 ? 5.979 -16.281 -13.020 1.00 87.50 142 GLY A O 1
ATOM 1127 N N . MET A 1 143 ? 6.708 -14.157 -12.918 1.00 92.56 143 MET A N 1
ATOM 1128 C CA . MET A 1 143 ? 5.925 -13.596 -14.023 1.00 92.56 143 MET A CA 1
ATOM 1129 C C . MET A 1 143 ? 6.262 -14.213 -15.391 1.00 92.56 143 MET A C 1
ATOM 1131 O O . MET A 1 143 ? 7.430 -14.439 -15.703 1.00 92.56 143 MET A O 1
ATOM 1135 N N . VAL A 1 144 ? 5.237 -14.421 -16.231 1.00 94.94 144 VAL A N 1
ATOM 1136 C CA . VAL A 1 144 ? 5.362 -15.023 -17.573 1.00 94.94 144 VAL A CA 1
ATOM 1137 C C . VAL A 1 144 ? 4.689 -14.251 -18.720 1.00 94.94 144 VAL A C 1
ATOM 1139 O O . VAL A 1 144 ? 4.882 -14.643 -19.871 1.00 94.94 144 VAL A O 1
ATOM 1142 N N . THR A 1 145 ? 3.938 -13.163 -18.481 1.00 97.88 145 THR A N 1
ATOM 1143 C CA . THR A 1 145 ? 3.572 -12.228 -19.575 1.00 97.88 145 THR A CA 1
ATOM 1144 C C . THR A 1 145 ? 4.851 -11.715 -20.232 1.00 97.88 145 THR A C 1
ATOM 1146 O O . THR A 1 145 ? 5.731 -11.214 -19.535 1.00 97.88 145 THR A O 1
ATOM 1149 N N . SER A 1 146 ? 4.951 -11.813 -21.557 1.00 98.06 146 SER A N 1
ATOM 1150 C CA . SER A 1 146 ? 6.145 -11.456 -22.323 1.00 98.06 146 SER A CA 1
ATOM 1151 C C . SER A 1 146 ? 5.936 -10.234 -23.217 1.00 98.06 146 SER A C 1
ATOM 1153 O O . SER A 1 146 ? 4.818 -9.920 -23.631 1.00 98.06 146 SER A O 1
ATOM 1155 N N . ALA A 1 147 ? 7.040 -9.554 -23.521 1.00 98.50 147 ALA A N 1
ATOM 1156 C CA . ALA A 1 147 ? 7.133 -8.443 -24.455 1.00 98.50 147 ALA A CA 1
ATOM 1157 C C . ALA A 1 147 ? 8.364 -8.662 -25.345 1.00 98.50 147 ALA A C 1
ATOM 1159 O O . ALA A 1 147 ? 9.487 -8.400 -24.925 1.00 98.50 147 ALA A O 1
ATOM 1160 N N . ARG A 1 148 ? 8.174 -9.162 -26.571 1.00 97.88 148 ARG A N 1
ATOM 1161 C CA . ARG A 1 148 ? 9.284 -9.303 -27.532 1.00 97.88 148 ARG A CA 1
ATOM 1162 C C . ARG A 1 148 ? 9.433 -8.031 -28.361 1.00 97.88 148 ARG A C 1
ATOM 1164 O O . ARG A 1 148 ? 8.423 -7.429 -28.716 1.00 97.88 148 ARG A O 1
ATOM 1171 N N . TRP A 1 149 ? 10.654 -7.660 -28.720 1.00 97.81 149 TRP A N 1
ATOM 1172 C CA . TRP A 1 149 ? 10.881 -6.632 -29.736 1.00 97.81 149 TRP A CA 1
ATOM 1173 C C . TRP A 1 149 ? 10.490 -7.157 -31.133 1.00 97.81 149 TRP A C 1
ATOM 1175 O O . TRP A 1 149 ? 10.556 -8.366 -31.395 1.00 97.81 149 TRP A O 1
ATOM 1185 N N . ASP A 1 150 ? 10.058 -6.265 -32.024 1.00 96.56 150 ASP A N 1
ATOM 1186 C CA . ASP A 1 150 ? 9.852 -6.542 -33.445 1.00 96.56 150 ASP A CA 1
ATOM 1187 C C . ASP A 1 150 ? 10.463 -5.425 -34.302 1.00 96.56 150 ASP A C 1
ATOM 1189 O O . ASP A 1 150 ? 9.867 -4.371 -34.524 1.00 96.56 150 ASP A O 1
ATOM 1193 N N . GLU A 1 151 ? 11.675 -5.679 -34.800 1.00 94.56 151 GLU A N 1
ATOM 1194 C CA . GLU A 1 151 ? 12.436 -4.752 -35.648 1.00 94.56 151 GLU A CA 1
ATOM 1195 C C . GLU A 1 151 ? 11.704 -4.374 -36.944 1.00 94.56 151 GLU A C 1
ATOM 1197 O O . GLU A 1 151 ? 11.984 -3.324 -37.517 1.00 94.56 151 GLU A O 1
ATOM 1202 N N . SER A 1 152 ? 10.765 -5.206 -37.415 1.00 94.62 152 SER A N 1
ATOM 1203 C CA . SER A 1 152 ? 10.024 -4.938 -38.652 1.00 94.62 152 SER A CA 1
ATOM 1204 C C . SER A 1 152 ? 8.890 -3.922 -38.478 1.00 94.62 152 SER A C 1
ATOM 1206 O O . SER A 1 152 ? 8.393 -3.389 -39.471 1.00 94.62 152 SER A O 1
ATOM 1208 N N . GLU A 1 153 ? 8.511 -3.624 -37.230 1.00 91.44 153 GLU A N 1
ATOM 1209 C CA . GLU A 1 153 ? 7.426 -2.700 -36.880 1.00 91.44 153 GLU A CA 1
ATOM 1210 C C . GLU A 1 153 ? 7.829 -1.625 -35.842 1.00 91.44 153 GLU A C 1
ATOM 1212 O O . GLU A 1 153 ? 6.968 -0.856 -35.418 1.00 91.44 153 GLU A O 1
ATOM 1217 N N . ASP A 1 154 ? 9.107 -1.570 -35.434 1.00 95.06 154 ASP A N 1
ATOM 1218 C CA . ASP A 1 154 ? 9.679 -0.660 -34.411 1.00 95.06 154 ASP A CA 1
ATOM 1219 C C . ASP A 1 154 ? 8.862 -0.625 -33.098 1.00 95.06 154 ASP A C 1
ATOM 1221 O O . ASP A 1 154 ? 8.624 0.423 -32.487 1.00 95.06 154 ASP A O 1
ATOM 1225 N N . CYS A 1 155 ? 8.375 -1.796 -32.667 1.00 97.69 155 CYS A N 1
ATOM 1226 C CA . CYS A 1 155 ? 7.493 -1.913 -31.507 1.00 97.69 155 CYS A CA 1
ATOM 1227 C C . CYS A 1 155 ? 7.705 -3.194 -30.685 1.00 97.69 155 CYS A C 1
ATOM 1229 O O . CYS A 1 155 ? 8.298 -4.178 -31.131 1.00 97.69 155 CYS A O 1
ATOM 1231 N N . TRP A 1 156 ? 7.184 -3.179 -29.460 1.00 98.38 156 TRP A N 1
ATOM 1232 C CA . TRP A 1 156 ? 7.083 -4.340 -28.583 1.00 98.38 156 TRP A CA 1
ATOM 1233 C C . TRP A 1 156 ? 5.768 -5.083 -28.832 1.00 98.38 156 TRP A C 1
ATOM 1235 O O . TRP A 1 156 ? 4.699 -4.476 -28.900 1.00 98.38 156 TRP A O 1
ATOM 1245 N N . ILE A 1 157 ? 5.832 -6.409 -28.916 1.00 98.56 157 ILE A N 1
ATOM 1246 C CA . ILE A 1 157 ? 4.682 -7.296 -29.101 1.00 98.56 157 ILE A CA 1
ATOM 1247 C C . ILE A 1 157 ? 4.415 -8.026 -27.782 1.00 98.56 157 ILE A C 1
ATOM 1249 O O . ILE A 1 157 ? 5.121 -8.976 -27.426 1.00 98.56 157 ILE A O 1
ATOM 1253 N N . LEU A 1 158 ? 3.392 -7.572 -27.055 1.00 98.69 158 LEU A N 1
ATOM 1254 C CA . LEU A 1 158 ? 2.998 -8.113 -25.754 1.00 98.69 158 LEU A CA 1
ATOM 1255 C C . LEU A 1 158 ? 2.036 -9.301 -25.895 1.00 98.69 158 LEU A C 1
ATOM 1257 O O . LEU A 1 158 ? 1.052 -9.249 -26.641 1.00 98.69 158 LEU A O 1
ATOM 1261 N N . ASN A 1 159 ? 2.302 -10.358 -25.126 1.00 98.75 159 ASN A N 1
ATOM 1262 C CA . ASN A 1 159 ? 1.467 -11.554 -25.026 1.00 98.75 159 ASN A CA 1
ATOM 1263 C C . ASN A 1 159 ? 1.392 -12.051 -23.571 1.00 98.75 159 ASN A C 1
ATOM 1265 O O . ASN A 1 159 ? 2.416 -12.226 -22.912 1.00 98.75 159 ASN A O 1
ATOM 1269 N N . GLY A 1 160 ? 0.185 -12.312 -23.064 1.00 98.12 160 GLY A N 1
ATOM 1270 C CA . GLY A 1 160 ? -0.021 -12.803 -21.695 1.00 98.12 160 GLY A CA 1
ATOM 1271 C C . GLY A 1 160 ? -1.425 -12.533 -21.153 1.00 98.12 160 GLY A C 1
ATOM 1272 O O . GLY A 1 160 ? -2.311 -12.093 -21.886 1.00 98.12 160 GLY A O 1
ATOM 1273 N N . GLU A 1 161 ? -1.636 -12.776 -19.858 1.00 98.19 161 GLU A N 1
ATOM 1274 C CA . GLU A 1 161 ? -2.866 -12.374 -19.167 1.00 98.19 161 GLU A CA 1
ATOM 1275 C C . GLU A 1 161 ? -2.617 -11.946 -17.716 1.00 98.19 161 GLU A C 1
ATOM 1277 O O . GLU A 1 161 ? -1.831 -12.554 -16.988 1.00 98.19 161 GLU A O 1
ATOM 1282 N N . LYS A 1 162 ? -3.331 -10.901 -17.288 1.00 98.44 162 LYS A N 1
ATOM 1283 C CA . LYS A 1 162 ? -3.255 -10.310 -15.948 1.00 98.44 162 LYS A CA 1
ATOM 1284 C C . LYS A 1 162 ? -4.606 -10.434 -15.241 1.00 98.44 162 LYS A C 1
ATOM 1286 O O . LYS A 1 162 ? -5.661 -10.388 -15.879 1.00 98.44 162 LYS A O 1
ATOM 1291 N N . ARG A 1 163 ? -4.602 -10.614 -13.918 1.00 96.25 163 ARG A N 1
ATOM 1292 C CA . ARG A 1 163 ? -5.813 -10.884 -13.122 1.00 96.25 163 ARG A CA 1
ATOM 1293 C C . ARG A 1 163 ? -5.906 -10.030 -11.868 1.00 96.25 163 ARG A C 1
ATOM 1295 O O . ARG A 1 163 ? -4.900 -9.702 -11.257 1.00 96.25 163 ARG A O 1
ATOM 1302 N N . TYR A 1 164 ? -7.149 -9.759 -11.475 1.00 97.25 164 TYR A N 1
ATOM 1303 C CA . TYR A 1 164 ? -7.517 -8.896 -10.352 1.00 97.25 164 TYR A CA 1
ATOM 1304 C C . TYR A 1 164 ? -7.081 -7.436 -10.551 1.00 97.25 164 TYR A C 1
ATOM 1306 O O . TYR A 1 164 ? -6.697 -6.753 -9.608 1.00 97.25 164 TYR A O 1
ATOM 1314 N N . ILE A 1 165 ? -7.154 -6.957 -11.797 1.00 98.31 165 ILE A N 1
ATOM 1315 C CA . ILE A 1 165 ? -6.728 -5.607 -12.167 1.00 98.31 165 ILE A CA 1
ATOM 1316 C C . ILE A 1 165 ? -7.847 -4.617 -11.854 1.00 98.31 165 ILE A C 1
ATOM 1318 O O . ILE A 1 165 ? -8.867 -4.581 -12.542 1.00 98.31 165 ILE A O 1
ATOM 1322 N N . THR A 1 166 ? -7.658 -3.829 -10.797 1.00 98.38 166 THR A N 1
ATOM 1323 C CA . THR A 1 166 ? -8.533 -2.709 -10.425 1.00 98.38 166 THR A CA 1
ATOM 1324 C C . THR A 1 166 ? -8.627 -1.696 -11.565 1.00 98.38 166 THR A C 1
ATOM 1326 O O . THR A 1 166 ? -7.619 -1.373 -12.187 1.00 98.38 166 THR A O 1
ATOM 1329 N N . ASN A 1 167 ? -9.834 -1.194 -11.828 1.00 98.44 167 ASN A N 1
ATOM 1330 C CA . ASN A 1 167 ? -10.199 -0.370 -12.986 1.00 98.44 167 ASN A CA 1
ATOM 1331 C C . ASN A 1 167 ? -10.015 -1.070 -14.355 1.00 98.44 167 ASN A C 1
ATOM 1333 O O . ASN A 1 167 ? -10.177 -0.418 -15.383 1.00 98.44 167 ASN A O 1
ATOM 1337 N N . GLY A 1 168 ? -9.701 -2.370 -14.414 1.00 97.75 168 GLY A N 1
ATOM 1338 C CA . GLY A 1 168 ? -9.169 -3.024 -15.618 1.00 97.75 168 GLY A CA 1
ATOM 1339 C C . GLY A 1 168 ? -10.064 -2.988 -16.866 1.00 97.75 168 GLY A C 1
ATOM 1340 O O . GLY A 1 168 ? -9.538 -2.986 -17.976 1.00 97.75 168 GLY A O 1
ATOM 1341 N N . SER A 1 169 ? -11.390 -2.913 -16.705 1.00 97.38 169 SER A N 1
ATOM 1342 C CA . SER A 1 169 ? -12.359 -2.803 -17.809 1.00 97.38 169 SER A CA 1
ATOM 1343 C C . SER A 1 169 ? -12.843 -1.379 -18.106 1.00 97.38 169 SER A C 1
ATOM 1345 O O . SER A 1 169 ? -13.584 -1.176 -19.066 1.00 97.38 169 SER A O 1
ATOM 1347 N N . ILE A 1 170 ? -12.417 -0.391 -17.311 1.00 97.88 170 ILE A N 1
ATOM 1348 C CA . ILE A 1 170 ? -12.807 1.026 -17.440 1.00 97.88 170 ILE A CA 1
ATOM 1349 C C . ILE A 1 170 ? -11.622 1.974 -17.668 1.00 97.88 170 ILE A C 1
ATOM 1351 O O . ILE A 1 170 ? -11.847 3.122 -18.057 1.00 97.88 170 ILE A O 1
ATOM 1355 N N . ALA A 1 171 ? -10.390 1.513 -17.435 1.00 98.50 171 ALA A N 1
ATOM 1356 C CA . ALA A 1 171 ? -9.154 2.256 -17.646 1.00 98.50 171 ALA A CA 1
ATOM 1357 C C . ALA A 1 171 ? -8.932 2.618 -19.123 1.00 98.50 171 ALA A C 1
ATOM 1359 O O . ALA A 1 171 ? -9.301 1.865 -20.023 1.00 98.50 171 ALA A O 1
ATOM 1360 N N . ASP A 1 172 ? -8.280 3.755 -19.362 1.00 98.69 172 ASP A N 1
ATOM 1361 C CA . ASP A 1 172 ? -7.772 4.172 -20.678 1.00 98.69 172 ASP A CA 1
ATOM 1362 C C . ASP A 1 172 ? -6.289 3.846 -20.841 1.00 98.69 172 ASP A C 1
ATOM 1364 O O . ASP A 1 172 ? -5.807 3.678 -21.959 1.00 98.69 172 ASP A O 1
ATOM 1368 N N . GLN A 1 173 ? -5.564 3.803 -19.721 1.00 98.38 173 GLN A N 1
ATOM 1369 C CA . GLN A 1 173 ? -4.133 3.542 -19.657 1.00 98.38 173 GLN A CA 1
ATOM 1370 C C . GLN A 1 173 ? -3.818 2.578 -18.511 1.00 98.38 173 GLN A C 1
ATOM 1372 O O . GLN A 1 173 ? -4.404 2.676 -17.432 1.00 98.38 173 GLN A O 1
ATOM 1377 N N . ILE A 1 174 ? -2.900 1.643 -18.744 1.00 98.75 174 ILE A N 1
ATOM 1378 C CA . ILE A 1 174 ? -2.483 0.649 -17.750 1.00 98.75 174 ILE A CA 1
ATOM 1379 C C . ILE A 1 174 ? -0.957 0.589 -17.720 1.00 98.75 174 ILE A C 1
ATOM 1381 O O . ILE A 1 174 ? -0.329 0.468 -18.770 1.00 98.75 174 ILE A O 1
ATOM 1385 N N . VAL A 1 175 ? -0.367 0.633 -16.524 1.00 98.56 175 VAL A N 1
ATOM 1386 C CA . VAL A 1 175 ? 1.047 0.287 -16.323 1.00 98.56 175 VAL A CA 1
ATOM 1387 C C . VAL A 1 175 ? 1.148 -1.236 -16.187 1.00 98.56 175 VAL A C 1
ATOM 1389 O O . VAL A 1 175 ? 0.619 -1.819 -15.241 1.00 98.56 175 VAL A O 1
ATOM 1392 N N . VAL A 1 176 ? 1.781 -1.891 -17.158 1.00 98.44 176 VAL A N 1
ATOM 1393 C CA . VAL A 1 176 ? 1.921 -3.351 -17.281 1.00 98.44 176 VAL A CA 1
ATOM 1394 C C . VAL A 1 176 ? 3.377 -3.748 -17.076 1.00 98.44 176 VAL A C 1
ATOM 1396 O O . VAL A 1 176 ? 4.266 -3.179 -17.702 1.00 98.44 176 VAL A O 1
ATOM 1399 N N . PHE A 1 177 ? 3.620 -4.783 -16.273 1.00 97.94 177 PHE A N 1
ATOM 1400 C CA . PHE A 1 177 ? 4.931 -5.436 -16.205 1.00 97.94 177 PHE A CA 1
ATOM 1401 C C . PHE A 1 177 ? 4.951 -6.686 -17.091 1.00 97.94 177 PHE A C 1
ATOM 1403 O O . PHE A 1 177 ? 3.993 -7.470 -17.087 1.00 97.94 177 PHE A O 1
ATOM 1410 N N . ALA A 1 178 ? 6.041 -6.875 -17.837 1.00 98.00 178 ALA A N 1
ATOM 1411 C CA . ALA A 1 178 ? 6.258 -8.018 -18.723 1.00 98.00 178 ALA A CA 1
ATOM 1412 C C . ALA A 1 178 ? 7.745 -8.412 -18.783 1.00 98.00 178 ALA A C 1
ATOM 1414 O O . ALA A 1 178 ? 8.628 -7.613 -18.477 1.00 98.00 178 ALA A O 1
ATOM 1415 N N . ILE A 1 179 ? 8.019 -9.654 -19.176 1.00 97.94 179 ILE A N 1
ATOM 1416 C CA . ILE A 1 179 ? 9.366 -10.185 -19.392 1.00 97.94 179 ILE A CA 1
ATOM 1417 C C . ILE A 1 179 ? 9.829 -9.827 -20.808 1.00 97.94 179 ILE A C 1
ATOM 1419 O O . ILE A 1 179 ? 9.220 -10.252 -21.792 1.00 97.94 179 ILE A O 1
ATOM 1423 N N . THR A 1 180 ? 10.898 -9.040 -20.891 1.00 97.31 180 THR A N 1
ATOM 1424 C CA . THR A 1 180 ? 11.583 -8.621 -22.124 1.00 97.31 180 THR A CA 1
ATOM 1425 C C . THR A 1 180 ? 12.783 -9.499 -22.461 1.00 97.31 180 THR A C 1
ATOM 1427 O O . THR A 1 180 ? 13.089 -9.673 -23.637 1.00 97.31 180 THR A O 1
ATOM 1430 N N . ASP A 1 181 ? 13.414 -10.107 -21.455 1.00 92.50 181 ASP A N 1
ATOM 1431 C CA . ASP A 1 181 ? 14.459 -11.117 -21.631 1.00 92.50 181 ASP A CA 1
ATOM 1432 C C . ASP A 1 181 ? 14.121 -12.374 -20.816 1.00 92.50 181 ASP A C 1
ATOM 1434 O O . ASP A 1 181 ? 13.984 -12.330 -19.595 1.00 92.50 181 ASP A O 1
ATOM 1438 N N . SER A 1 182 ? 13.965 -13.505 -21.505 1.00 90.62 182 SER A N 1
ATOM 1439 C CA . SER A 1 182 ? 13.670 -14.812 -20.905 1.00 90.62 182 SER A CA 1
ATOM 1440 C C . SER A 1 182 ? 14.895 -15.732 -20.800 1.00 90.62 182 SER A C 1
ATOM 1442 O O . SER A 1 182 ? 14.734 -16.922 -20.533 1.00 90.62 182 SER A O 1
ATOM 1444 N N . THR A 1 183 ? 16.101 -15.225 -21.073 1.00 89.44 183 THR A N 1
ATOM 1445 C CA . THR A 1 183 ? 17.368 -15.966 -20.936 1.00 89.44 183 THR A CA 1
ATOM 1446 C C . THR A 1 183 ? 17.999 -15.805 -19.548 1.00 89.44 183 THR A C 1
ATOM 1448 O O . THR A 1 183 ? 18.742 -16.681 -19.107 1.00 89.44 183 THR A O 1
ATOM 1451 N N . VAL A 1 184 ? 17.644 -14.730 -18.837 1.00 85.38 184 VAL A N 1
ATOM 1452 C CA . VAL A 1 184 ? 18.061 -14.412 -17.462 1.00 85.38 184 VAL A CA 1
ATOM 1453 C C . VAL A 1 184 ? 16.955 -14.716 -16.438 1.00 85.38 184 VAL A C 1
ATOM 1455 O O . VAL A 1 184 ? 15.830 -15.066 -16.795 1.00 85.38 184 VAL A O 1
ATOM 1458 N N . GLU A 1 185 ? 17.243 -14.562 -15.137 1.00 77.56 185 GLU A N 1
ATOM 1459 C CA . GLU A 1 185 ? 16.192 -14.573 -14.108 1.00 77.56 185 GLU A CA 1
ATOM 1460 C C . GLU A 1 185 ? 15.124 -13.507 -14.404 1.00 77.56 185 GLU A C 1
ATOM 1462 O O . GLU A 1 185 ? 15.451 -12.349 -14.665 1.00 77.56 185 GLU A O 1
ATOM 1467 N N . SER A 1 186 ? 13.845 -13.847 -14.228 1.00 84.06 186 SER A N 1
ATOM 1468 C CA . SER A 1 186 ? 12.699 -12.954 -14.464 1.00 84.06 186 SER A CA 1
ATOM 1469 C C . SER A 1 186 ? 12.731 -11.622 -13.698 1.00 84.06 186 SER A C 1
ATOM 1471 O O . SER A 1 186 ? 11.988 -10.717 -14.047 1.00 84.06 186 SER A O 1
ATOM 1473 N N . LYS A 1 187 ? 13.577 -11.463 -12.670 1.00 82.31 187 LYS A N 1
ATOM 1474 C CA . LYS A 1 187 ? 13.822 -10.171 -11.995 1.00 82.31 187 LYS A CA 1
ATOM 1475 C C . LYS A 1 187 ? 14.740 -9.249 -12.802 1.00 82.31 187 LYS A C 1
ATOM 1477 O O . LYS A 1 187 ? 14.546 -8.042 -12.779 1.00 82.31 187 LYS A O 1
ATOM 1482 N N . SER A 1 188 ? 15.723 -9.819 -13.496 1.00 81.94 188 SER A N 1
ATOM 1483 C CA . SER A 1 188 ? 16.685 -9.108 -14.345 1.00 81.94 188 SER A CA 1
ATOM 1484 C C . SER A 1 188 ? 16.183 -8.925 -15.779 1.00 81.94 188 SER A C 1
ATOM 1486 O O . SER A 1 188 ? 16.688 -8.066 -16.484 1.00 81.94 188 SER A O 1
ATOM 1488 N N . GLY A 1 189 ? 15.210 -9.728 -16.220 1.00 88.12 189 GLY A N 1
ATOM 1489 C CA . GLY A 1 189 ? 14.626 -9.670 -17.566 1.00 88.12 189 GLY A CA 1
ATOM 1490 C C . GLY A 1 189 ? 13.267 -8.967 -17.654 1.00 88.12 189 GLY A C 1
ATOM 1491 O O . GLY A 1 189 ? 12.536 -9.173 -18.620 1.00 88.12 189 GLY A O 1
ATOM 1492 N N . MET A 1 190 ? 12.877 -8.199 -16.631 1.00 93.94 190 MET A N 1
ATOM 1493 C CA . MET A 1 190 ? 11.555 -7.568 -16.519 1.00 93.94 190 MET A CA 1
ATOM 1494 C C . MET A 1 190 ? 11.580 -6.105 -16.951 1.00 93.94 190 MET A C 1
ATOM 1496 O O . MET A 1 190 ? 12.412 -5.343 -16.475 1.00 93.94 190 MET A O 1
ATOM 1500 N N . SER A 1 191 ? 10.591 -5.678 -17.732 1.00 97.19 191 SER A N 1
ATOM 1501 C CA . SER A 1 191 ? 10.348 -4.270 -18.068 1.00 97.19 191 SER A CA 1
ATOM 1502 C C . SER A 1 191 ? 8.940 -3.824 -17.674 1.00 97.19 191 SER A C 1
ATOM 1504 O O . SER A 1 191 ? 8.027 -4.642 -17.524 1.00 97.19 191 SER A O 1
ATOM 1506 N N . ALA A 1 192 ? 8.772 -2.513 -17.504 1.00 98.19 192 ALA A N 1
ATOM 1507 C CA . ALA A 1 192 ? 7.477 -1.869 -17.330 1.00 98.19 192 ALA A CA 1
ATOM 1508 C C . ALA A 1 192 ? 7.069 -1.164 -18.632 1.00 98.19 192 ALA A C 1
ATOM 1510 O O . ALA A 1 192 ? 7.909 -0.618 -19.343 1.00 98.19 192 ALA A O 1
ATOM 1511 N N . PHE A 1 193 ? 5.776 -1.156 -18.934 1.00 98.75 193 PHE A N 1
ATOM 1512 C CA . PHE A 1 193 ? 5.204 -0.522 -20.117 1.00 98.75 193 PHE A CA 1
ATOM 1513 C C . PHE A 1 193 ? 3.953 0.256 -19.736 1.00 98.75 193 PHE A C 1
ATOM 1515 O O . PHE A 1 193 ? 3.149 -0.210 -18.930 1.00 98.75 193 PHE A O 1
ATOM 1522 N N . ILE A 1 194 ? 3.736 1.403 -20.368 1.00 98.75 194 ILE A N 1
ATOM 1523 C CA . ILE A 1 194 ? 2.417 2.035 -20.404 1.00 98.75 194 ILE A CA 1
ATOM 1524 C C . ILE A 1 194 ? 1.697 1.462 -21.631 1.00 98.75 194 ILE A C 1
ATOM 1526 O O . ILE A 1 194 ? 2.277 1.424 -22.713 1.00 98.75 194 ILE A O 1
ATOM 1530 N N . ILE A 1 195 ? 0.443 1.033 -21.508 1.00 98.62 195 ILE A N 1
ATOM 1531 C CA . ILE A 1 195 ? -0.399 0.653 -22.657 1.00 98.62 195 ILE A CA 1
ATOM 1532 C C . ILE A 1 195 ? -1.695 1.459 -22.660 1.00 98.62 195 ILE A C 1
ATOM 1534 O O . ILE A 1 195 ? -2.187 1.816 -21.590 1.00 98.62 195 ILE A O 1
ATOM 1538 N N . GLU A 1 196 ? -2.271 1.716 -23.836 1.00 98.50 196 GLU A N 1
ATOM 1539 C CA . GLU A 1 196 ? -3.629 2.265 -23.949 1.00 98.50 196 GLU A CA 1
ATOM 1540 C C . GLU A 1 196 ? -4.630 1.144 -24.271 1.00 98.50 196 GLU A C 1
ATOM 1542 O O . GLU A 1 196 ? -4.396 0.308 -25.144 1.00 98.50 196 GLU A O 1
ATOM 1547 N N . THR A 1 197 ? -5.767 1.112 -23.573 1.00 98.12 197 THR A N 1
ATOM 1548 C CA . THR A 1 197 ? -6.763 0.018 -23.667 1.00 98.12 197 THR A CA 1
ATOM 1549 C C . THR A 1 197 ? -7.566 0.015 -24.972 1.00 98.12 197 THR A C 1
ATOM 1551 O O . THR A 1 197 ? -8.306 -0.925 -25.254 1.00 98.12 197 THR A O 1
ATOM 1554 N N . SER A 1 198 ? -7.402 1.051 -25.797 1.00 98.00 198 SER A N 1
ATOM 1555 C CA . SER A 1 198 ? -7.964 1.164 -27.146 1.00 98.00 198 SER A CA 1
ATOM 1556 C C . SER A 1 198 ? -7.156 0.422 -28.219 1.00 98.00 198 SER A C 1
ATOM 1558 O O . SER A 1 198 ? -7.603 0.331 -29.364 1.00 98.00 198 SER A O 1
ATOM 1560 N N . TRP A 1 199 ? -5.960 -0.079 -27.892 1.00 98.38 199 TRP A N 1
ATOM 1561 C CA . TRP A 1 199 ? -5.056 -0.699 -28.860 1.00 98.38 199 TRP A CA 1
ATOM 1562 C C . TRP A 1 199 ? -5.442 -2.139 -29.211 1.00 98.38 199 TRP A C 1
ATOM 1564 O O . TRP A 1 199 ? -5.812 -2.949 -28.360 1.00 98.38 199 TRP A O 1
ATOM 1574 N N . ASN A 1 200 ? -5.307 -2.481 -30.494 1.00 98.00 200 ASN A N 1
ATOM 1575 C CA . ASN A 1 200 ? -5.603 -3.824 -30.981 1.00 98.00 200 ASN A CA 1
ATOM 1576 C C . ASN A 1 200 ? -4.673 -4.867 -30.334 1.00 98.00 200 ASN A C 1
ATOM 1578 O O . ASN A 1 200 ? -3.457 -4.687 -30.299 1.00 98.00 200 ASN A O 1
ATOM 1582 N N . GLY A 1 201 ? -5.259 -5.962 -29.852 1.00 97.75 201 GLY A N 1
ATOM 1583 C CA . GLY A 1 201 ? -4.574 -6.992 -29.069 1.00 97.75 201 GLY A CA 1
ATOM 1584 C C . GLY A 1 201 ? -4.772 -6.866 -27.554 1.00 97.75 201 GLY A C 1
ATOM 1585 O O . GLY A 1 201 ? -4.510 -7.842 -26.857 1.00 97.75 201 GLY A O 1
ATOM 1586 N N . PHE A 1 202 ? -5.278 -5.738 -27.037 1.00 98.69 202 PHE A N 1
ATOM 1587 C CA . PHE A 1 202 ? -5.810 -5.651 -25.671 1.00 98.69 202 PHE A CA 1
ATOM 1588 C C . PHE A 1 202 ? -7.231 -6.227 -25.614 1.00 98.69 202 PHE A C 1
ATOM 1590 O O . PHE A 1 202 ? -8.043 -5.978 -26.508 1.00 98.69 202 PHE A O 1
ATOM 1597 N N . LYS A 1 203 ? -7.561 -6.967 -24.548 1.00 98.56 203 LYS A N 1
ATOM 1598 C CA . LYS A 1 203 ? -8.926 -7.445 -24.305 1.00 98.56 203 LYS A CA 1
ATOM 1599 C C . LYS A 1 203 ? -9.241 -7.585 -22.815 1.00 98.56 203 LYS A C 1
ATOM 1601 O O . LYS A 1 203 ? -8.437 -8.075 -22.030 1.00 98.56 203 LYS A O 1
ATOM 1606 N N . VAL A 1 204 ? -10.465 -7.214 -22.443 1.00 98.56 204 VAL A N 1
ATOM 1607 C CA . VAL A 1 204 ? -11.084 -7.600 -21.168 1.00 98.56 204 VAL A CA 1
ATOM 1608 C C . VAL A 1 204 ? -11.708 -8.983 -21.353 1.00 98.56 204 VAL A C 1
ATOM 1610 O O . VAL A 1 204 ? -12.564 -9.166 -22.218 1.00 98.56 204 VAL A O 1
ATOM 1613 N N . GLU A 1 205 ? -11.293 -9.963 -20.553 1.00 98.31 205 GLU A N 1
ATOM 1614 C CA . GLU A 1 205 ? -11.899 -11.302 -20.549 1.00 98.31 205 GLU A CA 1
ATOM 1615 C C . GLU A 1 205 ? -13.177 -11.331 -19.709 1.00 98.31 205 GLU A C 1
ATOM 1617 O O . GLU A 1 205 ? -14.175 -11.929 -20.109 1.00 98.31 205 GLU A O 1
ATOM 1622 N N . LYS A 1 206 ? -13.145 -10.685 -18.536 1.00 97.75 206 LYS A N 1
ATOM 1623 C CA . LYS A 1 206 ? -14.292 -10.492 -17.636 1.00 97.75 206 LYS A CA 1
ATOM 1624 C C . LYS A 1 206 ? -13.959 -9.524 -16.503 1.00 97.75 206 LYS A C 1
ATOM 1626 O O . LYS A 1 206 ? -12.795 -9.383 -16.127 1.00 97.75 206 LYS A O 1
ATOM 1631 N N . ASP A 1 207 ? -15.001 -8.997 -15.873 1.00 97.44 207 ASP A N 1
ATOM 1632 C CA . ASP A 1 207 ? -14.935 -8.521 -14.491 1.00 97.44 207 ASP A CA 1
ATOM 1633 C C . ASP A 1 207 ? -15.235 -9.671 -13.513 1.00 97.44 207 ASP A C 1
ATOM 1635 O O . ASP A 1 207 ? -15.940 -10.631 -13.844 1.00 97.44 207 ASP A O 1
ATOM 1639 N N . PHE A 1 208 ? -14.678 -9.599 -12.306 1.00 96.56 208 PHE A N 1
ATOM 1640 C CA . PHE A 1 208 ? -14.966 -10.534 -11.221 1.00 96.56 208 PHE A CA 1
ATOM 1641 C C . PHE A 1 208 ? -16.121 -10.019 -10.353 1.00 96.56 208 PHE A C 1
ATOM 1643 O O . PHE A 1 208 ? -16.168 -8.843 -10.011 1.00 96.56 208 PHE A O 1
ATOM 1650 N N . ASN A 1 209 ? -17.017 -10.919 -9.940 1.00 94.56 209 ASN A N 1
ATOM 1651 C CA . ASN A 1 209 ? -17.943 -10.655 -8.837 1.00 94.56 209 ASN A CA 1
ATOM 1652 C C . ASN A 1 209 ? -17.180 -10.814 -7.507 1.00 94.56 209 ASN A C 1
ATOM 1654 O O . ASN A 1 209 ? -16.419 -11.776 -7.356 1.00 94.56 209 ASN A O 1
ATOM 1658 N N . LEU A 1 210 ? -17.341 -9.872 -6.577 1.00 95.88 210 LEU A N 1
ATOM 1659 C CA . LEU A 1 210 ? -16.481 -9.711 -5.400 1.00 95.88 210 LEU A CA 1
ATOM 1660 C C . LEU A 1 210 ? -17.250 -9.939 -4.092 1.00 95.88 210 LEU A C 1
ATOM 1662 O O . LEU A 1 210 ? -18.446 -9.692 -3.998 1.00 95.88 210 LEU A O 1
ATOM 1666 N N . MET A 1 211 ? -16.542 -10.363 -3.040 1.00 96.00 211 MET A N 1
ATOM 1667 C CA . MET A 1 211 ? -17.114 -10.427 -1.686 1.00 96.00 211 MET A CA 1
ATOM 1668 C C . MET A 1 211 ? -17.435 -9.024 -1.146 1.00 96.00 211 MET A C 1
ATOM 1670 O O . MET A 1 211 ? -18.467 -8.824 -0.511 1.00 96.00 211 MET A O 1
ATOM 1674 N N . GLY A 1 212 ? -16.543 -8.068 -1.395 1.00 95.31 212 GLY A N 1
ATOM 1675 C CA . GLY A 1 212 ? -16.605 -6.668 -0.986 1.00 95.31 212 GLY A CA 1
ATOM 1676 C C . GLY A 1 212 ? -15.678 -5.835 -1.870 1.00 95.31 212 GLY A C 1
ATOM 1677 O O . GLY A 1 212 ? -15.014 -6.384 -2.751 1.00 95.31 212 GLY A O 1
ATOM 1678 N N . ARG A 1 213 ? -15.663 -4.517 -1.655 1.00 94.81 213 ARG A N 1
ATOM 1679 C CA . ARG A 1 213 ? -15.326 -3.508 -2.677 1.00 94.81 213 ARG A CA 1
ATOM 1680 C C . ARG A 1 213 ? -16.219 -3.667 -3.913 1.00 94.81 213 ARG A C 1
ATOM 1682 O O . ARG A 1 213 ? -15.776 -3.614 -5.055 1.00 94.81 213 ARG A O 1
ATOM 1689 N N . ASP A 1 214 ? -17.500 -3.916 -3.653 1.00 90.75 214 ASP A N 1
ATOM 1690 C CA . ASP A 1 214 ? -18.513 -4.163 -4.677 1.00 90.75 214 ASP A CA 1
ATOM 1691 C C . ASP A 1 214 ? -18.717 -2.918 -5.565 1.00 90.75 214 ASP A C 1
ATOM 1693 O O . ASP A 1 214 ? -18.468 -1.785 -5.138 1.00 90.75 214 ASP A O 1
ATOM 1697 N N . GLY A 1 215 ? -19.101 -3.130 -6.822 1.00 91.00 215 GLY A N 1
ATOM 1698 C CA . GLY A 1 215 ? -19.158 -2.091 -7.853 1.00 91.00 215 GLY A CA 1
ATOM 1699 C C . GLY A 1 215 ? -17.807 -1.685 -8.466 1.00 91.00 215 GLY A C 1
ATOM 1700 O O . GLY A 1 215 ? -17.785 -1.078 -9.540 1.00 91.00 215 GLY A O 1
ATOM 1701 N N . VAL A 1 216 ? -16.669 -2.041 -7.854 1.00 96.25 216 VAL A N 1
ATOM 1702 C CA . VAL A 1 216 ? -15.338 -1.811 -8.445 1.00 96.25 216 VAL A CA 1
ATOM 1703 C C . VAL A 1 216 ? -15.102 -2.784 -9.596 1.00 96.25 216 VAL A C 1
ATOM 1705 O O . VAL A 1 216 ? -15.218 -3.999 -9.443 1.00 96.25 216 VAL A O 1
ATOM 1708 N N . ARG A 1 217 ? -14.693 -2.260 -10.755 1.00 96.88 217 ARG A N 1
ATOM 1709 C CA . ARG A 1 217 ? -14.310 -3.083 -11.907 1.00 96.88 217 ARG A CA 1
ATOM 1710 C C . ARG A 1 217 ? -12.922 -3.687 -11.713 1.00 96.88 217 ARG A C 1
ATOM 1712 O O . ARG A 1 217 ? -11.911 -3.097 -12.085 1.00 96.88 217 ARG A O 1
ATOM 1719 N N . VAL A 1 218 ? -12.892 -4.850 -11.069 1.00 98.12 218 VAL A N 1
ATOM 1720 C CA . VAL A 1 218 ? -11.707 -5.699 -10.899 1.00 98.12 218 VAL A CA 1
ATOM 1721 C C . VAL A 1 218 ? -11.732 -6.778 -11.978 1.00 98.12 218 VAL A C 1
ATOM 1723 O O . VAL A 1 218 ? -12.627 -7.623 -11.986 1.00 98.12 218 VAL A O 1
ATOM 1726 N N . SER A 1 219 ? -10.753 -6.764 -12.881 1.00 98.44 219 SER A N 1
ATOM 1727 C CA . SER A 1 219 ? -10.850 -7.481 -14.159 1.00 98.44 219 SER A CA 1
ATOM 1728 C C . SER A 1 219 ? -9.783 -8.563 -14.362 1.00 98.44 219 SER A C 1
ATOM 1730 O O . SER A 1 219 ? -8.719 -8.581 -13.734 1.00 98.44 219 SER A O 1
ATOM 1732 N N . HIS A 1 220 ? -10.074 -9.479 -15.282 1.00 98.56 220 HIS A N 1
ATOM 1733 C CA . HIS A 1 220 ? -9.109 -10.323 -15.988 1.00 98.56 220 HIS A CA 1
ATOM 1734 C C . HIS A 1 220 ? -8.930 -9.710 -17.380 1.00 98.56 220 HIS A C 1
ATOM 1736 O O . HIS A 1 220 ? -9.907 -9.564 -18.114 1.00 98.56 220 HIS A O 1
ATOM 1742 N N . ILE A 1 221 ? -7.700 -9.329 -17.718 1.00 98.69 221 ILE A N 1
ATOM 1743 C CA . ILE A 1 221 ? -7.324 -8.746 -19.013 1.00 98.69 221 ILE A CA 1
ATOM 1744 C C . ILE A 1 221 ? -6.295 -9.639 -19.714 1.00 98.69 221 ILE A C 1
ATOM 1746 O O . ILE A 1 221 ? -5.508 -10.319 -19.052 1.00 98.69 221 ILE A O 1
ATOM 1750 N N . SER A 1 222 ? -6.294 -9.640 -21.041 1.00 98.62 222 SER A N 1
ATOM 1751 C CA . SER A 1 222 ? -5.377 -10.415 -21.876 1.00 98.62 222 SER A CA 1
ATOM 1752 C C . SER A 1 222 ? -4.716 -9.541 -22.943 1.00 98.62 222 SER A C 1
ATOM 1754 O O . SER A 1 222 ? -5.248 -8.505 -23.356 1.00 98.62 222 SER A O 1
ATOM 1756 N N . PHE A 1 223 ? -3.531 -9.971 -23.372 1.00 98.69 223 PHE A N 1
ATOM 1757 C CA . PHE A 1 223 ? -2.762 -9.370 -24.454 1.00 98.69 223 PHE A CA 1
ATOM 1758 C C . PHE A 1 223 ? -2.484 -10.452 -25.499 1.00 98.69 223 PHE A C 1
ATOM 1760 O O . PHE A 1 223 ? -1.945 -11.511 -25.173 1.00 98.69 223 PHE A O 1
ATOM 1767 N N . SER A 1 224 ? -2.885 -10.209 -26.745 1.00 98.50 224 SER A N 1
ATOM 1768 C CA . SER A 1 224 ? -2.736 -11.135 -27.874 1.00 98.50 224 SER A CA 1
ATOM 1769 C C . SER A 1 224 ? -2.103 -10.401 -29.050 1.00 98.50 224 SER A C 1
ATOM 1771 O O . SER A 1 224 ? -2.798 -9.765 -29.840 1.00 98.50 224 SER A O 1
ATOM 1773 N N . ASN A 1 225 ? -0.774 -10.473 -29.139 1.00 98.19 225 ASN A N 1
ATOM 1774 C CA . ASN A 1 225 ? 0.064 -9.674 -30.038 1.00 98.19 225 ASN A CA 1
ATOM 1775 C C . ASN A 1 225 ? -0.249 -8.167 -29.970 1.00 98.19 225 ASN A C 1
ATOM 1777 O O . ASN A 1 225 ? -0.349 -7.492 -30.996 1.00 98.19 225 ASN A O 1
ATOM 1781 N N . LEU A 1 226 ? -0.418 -7.653 -28.747 1.00 98.62 226 LEU A N 1
ATOM 1782 C CA . LEU A 1 226 ? -0.637 -6.233 -28.490 1.00 98.62 226 LEU A CA 1
ATOM 1783 C C . LEU A 1 226 ? 0.619 -5.450 -28.884 1.00 98.62 226 LEU A C 1
ATOM 1785 O O . LEU A 1 226 ? 1.680 -5.656 -28.298 1.00 98.62 226 LEU A O 1
ATOM 1789 N N . LYS A 1 227 ? 0.485 -4.554 -29.864 1.00 98.50 227 LYS A N 1
ATOM 1790 C CA . LYS A 1 227 ? 1.578 -3.694 -30.330 1.00 98.50 227 LYS A CA 1
ATOM 1791 C C . LYS A 1 227 ? 1.719 -2.487 -29.407 1.00 98.50 227 LYS A C 1
ATOM 1793 O O . LYS A 1 227 ? 0.759 -1.743 -29.220 1.00 98.50 227 LYS A O 1
ATOM 1798 N N . VAL A 1 228 ? 2.908 -2.298 -28.849 1.00 98.38 228 VAL A N 1
ATOM 1799 C CA . VAL A 1 228 ? 3.252 -1.221 -27.914 1.00 98.38 228 VAL A CA 1
ATOM 1800 C C . VAL A 1 228 ? 4.446 -0.454 -28.491 1.00 98.38 228 VAL A C 1
ATOM 1802 O O . VAL A 1 228 ? 5.494 -1.067 -28.692 1.00 98.38 228 VAL A O 1
ATOM 1805 N N . PRO A 1 229 ? 4.327 0.854 -28.787 1.00 97.62 229 PRO A N 1
ATOM 1806 C CA . PRO A 1 229 ? 5.431 1.642 -29.334 1.00 97.62 229 PRO A CA 1
ATOM 1807 C C . PRO A 1 229 ? 6.691 1.588 -28.466 1.00 97.62 229 PRO A C 1
ATOM 1809 O O . PRO A 1 229 ? 6.615 1.408 -27.249 1.00 97.62 229 PRO A O 1
ATOM 1812 N N . LYS A 1 230 ? 7.854 1.806 -29.082 1.00 96.19 230 LYS A N 1
ATOM 1813 C CA . LYS A 1 230 ? 9.141 1.916 -28.381 1.00 96.19 230 LYS A CA 1
ATOM 1814 C C . LYS A 1 230 ? 9.092 2.903 -27.207 1.00 96.19 230 LYS A C 1
ATOM 1816 O O . LYS A 1 230 ? 9.448 2.545 -26.087 1.00 96.19 230 LYS A O 1
ATOM 1821 N N . ASP A 1 231 ? 8.531 4.086 -27.454 1.00 96.25 231 ASP A N 1
ATOM 1822 C CA . ASP A 1 231 ? 8.412 5.208 -26.508 1.00 96.25 231 ASP A CA 1
ATOM 1823 C C . ASP A 1 231 ? 7.374 4.974 -25.390 1.00 96.25 231 ASP A C 1
ATOM 1825 O O . ASP A 1 231 ? 7.067 5.874 -24.608 1.00 96.25 231 ASP A O 1
ATOM 1829 N N . ASN A 1 232 ? 6.804 3.770 -25.309 1.00 98.12 232 ASN A N 1
ATOM 1830 C CA . ASN A 1 232 ? 5.882 3.339 -24.261 1.00 98.12 232 ASN A CA 1
ATOM 1831 C C . ASN A 1 232 ? 6.519 2.368 -23.244 1.00 98.12 232 ASN A C 1
ATOM 1833 O O . ASN A 1 232 ? 5.845 1.959 -22.295 1.00 98.12 232 ASN A O 1
ATOM 1837 N N . LEU A 1 233 ? 7.806 2.038 -23.406 1.00 98.38 233 LEU A N 1
ATOM 1838 C CA . LEU A 1 233 ? 8.656 1.481 -22.349 1.00 98.38 233 LEU A CA 1
ATOM 1839 C C . LEU A 1 233 ? 8.794 2.508 -21.208 1.00 98.38 233 LEU A C 1
ATOM 1841 O O . LEU A 1 233 ? 9.116 3.667 -21.458 1.00 98.38 233 LEU A O 1
ATOM 1845 N N . LEU A 1 234 ? 8.533 2.098 -19.968 1.00 97.62 234 LEU A N 1
ATOM 1846 C CA . LEU A 1 234 ? 8.619 2.950 -18.779 1.00 97.62 234 LEU A CA 1
ATOM 1847 C C . LEU A 1 234 ? 9.935 2.675 -18.036 1.00 97.62 234 LEU A C 1
ATOM 1849 O O . LEU A 1 234 ? 10.192 1.537 -17.642 1.00 97.62 234 LEU A O 1
ATOM 1853 N N . GLY A 1 235 ? 10.748 3.715 -17.826 1.00 93.44 235 GLY A N 1
ATOM 1854 C CA . GLY A 1 235 ? 12.134 3.583 -17.365 1.00 93.44 235 GLY A CA 1
ATOM 1855 C C . GLY A 1 235 ? 13.071 2.962 -18.415 1.00 93.44 235 GLY A C 1
ATOM 1856 O O . GLY A 1 235 ? 12.751 2.905 -19.603 1.00 93.44 235 GLY A O 1
ATOM 1857 N N . LYS A 1 236 ? 14.256 2.499 -17.985 1.00 88.31 236 LYS A N 1
ATOM 1858 C CA . LYS A 1 236 ? 15.195 1.763 -18.854 1.00 88.31 236 LYS A CA 1
ATOM 1859 C C . LYS A 1 236 ? 14.723 0.309 -19.066 1.00 88.31 236 LYS A C 1
ATOM 1861 O O . LYS A 1 236 ? 14.042 -0.278 -18.220 1.00 88.31 236 LYS A O 1
ATOM 1866 N N . LEU A 1 237 ? 15.131 -0.290 -20.188 1.00 92.12 237 LEU A N 1
ATOM 1867 C CA . LEU A 1 237 ? 14.906 -1.710 -20.493 1.00 92.12 237 LEU A CA 1
ATOM 1868 C C . LEU A 1 237 ? 15.431 -2.599 -19.352 1.00 92.12 237 LEU A C 1
ATOM 1870 O O . LEU A 1 237 ? 16.465 -2.297 -18.760 1.00 92.12 237 LEU A O 1
ATOM 1874 N N . ASN A 1 238 ? 14.731 -3.695 -19.052 1.00 88.44 238 ASN A N 1
ATOM 1875 C CA . ASN A 1 238 ? 15.099 -4.672 -18.020 1.00 88.44 238 ASN A CA 1
ATOM 1876 C C . ASN A 1 238 ? 15.144 -4.124 -16.564 1.00 88.44 238 ASN A C 1
ATOM 1878 O O . ASN A 1 238 ? 15.544 -4.842 -15.648 1.00 88.44 238 ASN A O 1
ATOM 1882 N N . GLN A 1 239 ? 14.671 -2.892 -16.307 1.00 85.31 239 GLN A N 1
ATOM 1883 C CA . GLN A 1 239 ? 14.582 -2.297 -14.957 1.00 85.31 239 GLN A CA 1
ATOM 1884 C C . GLN A 1 239 ? 13.173 -2.345 -14.328 1.00 85.31 239 GLN A C 1
ATOM 1886 O O . GLN A 1 239 ? 12.937 -1.797 -13.251 1.00 85.31 239 GLN A O 1
ATOM 1891 N N . GLY A 1 240 ? 12.227 -3.059 -14.939 1.00 88.94 240 GLY A N 1
ATOM 1892 C CA . GLY A 1 240 ? 10.845 -3.177 -14.465 1.00 88.94 240 GLY A CA 1
ATOM 1893 C C . GLY A 1 240 ? 10.703 -3.767 -13.058 1.00 88.94 240 GLY A C 1
ATOM 1894 O O . GLY A 1 240 ? 9.785 -3.381 -12.342 1.00 88.94 240 GLY A O 1
ATOM 1895 N N . PHE A 1 241 ? 11.620 -4.632 -12.607 1.00 85.69 241 PHE A N 1
ATOM 1896 C CA . PHE A 1 241 ? 11.594 -5.130 -11.224 1.00 85.69 241 PHE A CA 1
ATOM 1897 C C . PHE A 1 241 ? 11.984 -4.053 -10.194 1.00 85.69 241 PHE A C 1
ATOM 1899 O O . PHE A 1 241 ? 11.442 -4.044 -9.091 1.00 85.69 241 PHE A O 1
ATOM 1906 N N . LEU A 1 242 ? 12.873 -3.116 -10.549 1.00 81.00 242 LEU A N 1
ATOM 1907 C CA . LEU A 1 242 ? 13.229 -1.973 -9.699 1.00 81.00 242 LEU A CA 1
ATOM 1908 C C . LEU A 1 242 ? 12.032 -1.023 -9.554 1.00 81.00 242 LEU A C 1
ATOM 1910 O O . LEU A 1 242 ? 11.662 -0.669 -8.435 1.00 81.00 242 LEU A O 1
ATOM 1914 N N . ILE A 1 243 ? 11.369 -0.709 -10.672 1.00 85.44 243 ILE A N 1
ATOM 1915 C CA . ILE A 1 243 ? 10.114 0.061 -10.695 1.00 85.44 243 ILE A CA 1
ATOM 1916 C C . ILE A 1 243 ? 9.060 -0.632 -9.820 1.00 85.44 243 ILE A C 1
ATOM 1918 O O . ILE A 1 243 ? 8.476 -0.012 -8.936 1.00 85.44 243 ILE A O 1
ATOM 1922 N N . LEU A 1 244 ? 8.870 -1.944 -9.998 1.00 87.69 244 LEU A N 1
ATOM 1923 C CA . LEU A 1 244 ? 7.916 -2.735 -9.222 1.00 87.69 244 LEU A CA 1
ATOM 1924 C C . LEU A 1 244 ? 8.173 -2.661 -7.709 1.00 87.69 244 LEU A C 1
ATOM 1926 O O . LEU A 1 244 ? 7.220 -2.533 -6.948 1.00 87.69 244 LEU A O 1
ATOM 1930 N N . MET A 1 245 ? 9.427 -2.744 -7.252 1.00 81.19 245 MET A N 1
ATOM 1931 C CA . MET A 1 245 ? 9.738 -2.654 -5.817 1.00 81.19 245 MET A CA 1
ATOM 1932 C C . MET A 1 245 ? 9.488 -1.249 -5.249 1.00 81.19 245 MET A C 1
ATOM 1934 O O . MET A 1 245 ? 8.995 -1.139 -4.128 1.00 81.19 245 MET A O 1
ATOM 1938 N N . ASN A 1 246 ? 9.771 -0.197 -6.023 1.00 78.44 246 ASN A N 1
ATOM 1939 C CA . ASN A 1 246 ? 9.601 1.201 -5.619 1.00 78.44 246 ASN A CA 1
ATOM 1940 C C . ASN A 1 246 ? 8.131 1.598 -5.359 1.00 78.44 246 ASN A C 1
ATOM 1942 O O . ASN A 1 246 ? 7.845 2.395 -4.462 1.00 78.44 246 ASN A O 1
ATOM 1946 N N . GLU A 1 247 ? 7.194 1.015 -6.111 1.00 82.00 247 GLU A N 1
ATOM 1947 C CA . GLU A 1 247 ? 5.756 1.285 -5.976 1.00 82.00 247 GLU A CA 1
ATOM 1948 C C . GLU A 1 247 ? 5.128 0.660 -4.726 1.00 82.00 247 GLU A C 1
ATOM 1950 O O . GLU A 1 247 ? 4.230 1.248 -4.116 1.00 82.00 247 GLU A O 1
ATOM 1955 N N . LEU A 1 248 ? 5.597 -0.525 -4.319 1.00 87.19 248 LEU A N 1
ATOM 1956 C CA . LEU A 1 248 ? 4.924 -1.338 -3.301 1.00 87.19 248 LEU A CA 1
ATOM 1957 C C . LEU A 1 248 ? 4.836 -0.657 -1.928 1.00 87.19 248 LEU A C 1
ATOM 1959 O O . LEU A 1 248 ? 3.873 -0.896 -1.205 1.00 87.19 248 LEU A O 1
ATOM 1963 N N . ASP A 1 249 ? 5.786 0.199 -1.551 1.00 89.00 249 ASP A N 1
ATOM 1964 C CA . ASP A 1 249 ? 5.702 0.929 -0.277 1.00 89.00 249 ASP A CA 1
ATOM 1965 C C . ASP A 1 249 ? 4.678 2.070 -0.319 1.00 89.00 249 ASP A C 1
ATOM 1967 O O . ASP A 1 249 ? 3.939 2.270 0.649 1.00 89.00 249 ASP A O 1
ATOM 1971 N N . SER A 1 250 ? 4.524 2.729 -1.470 1.00 90.12 250 SER A N 1
ATOM 1972 C CA . SER A 1 250 ? 3.451 3.710 -1.681 1.00 90.12 250 SER A CA 1
ATOM 1973 C C . SER A 1 250 ? 2.077 3.025 -1.730 1.00 90.12 250 SER A C 1
ATOM 1975 O O . SER A 1 250 ? 1.123 3.519 -1.125 1.00 90.12 250 SER A O 1
ATOM 1977 N N . GLU A 1 251 ? 1.971 1.850 -2.369 1.00 93.62 251 GLU A N 1
ATOM 1978 C CA . GLU A 1 251 ? 0.764 1.009 -2.326 1.00 93.62 251 GLU A CA 1
ATOM 1979 C C . GLU A 1 251 ? 0.413 0.619 -0.882 1.00 93.62 251 GLU A C 1
ATOM 1981 O O . GLU A 1 251 ? -0.728 0.805 -0.450 1.00 93.62 251 GLU A O 1
ATOM 1986 N N . ARG A 1 252 ? 1.388 0.111 -0.115 1.00 95.62 252 ARG A N 1
ATOM 1987 C CA . ARG A 1 252 ? 1.180 -0.360 1.262 1.00 95.62 252 ARG A CA 1
ATOM 1988 C C . ARG A 1 252 ? 0.627 0.742 2.160 1.00 95.62 252 ARG A C 1
ATOM 1990 O O . ARG A 1 252 ? -0.399 0.543 2.813 1.00 95.62 252 ARG A O 1
ATOM 1997 N N . VAL A 1 253 ? 1.269 1.909 2.168 1.00 96.19 253 VAL A N 1
ATOM 1998 C CA . VAL A 1 253 ? 0.829 3.056 2.979 1.00 96.19 253 VAL A CA 1
ATOM 1999 C C . VAL A 1 253 ? -0.524 3.591 2.483 1.00 96.19 253 VAL A C 1
ATOM 2001 O O . VAL A 1 253 ? -1.380 3.926 3.302 1.00 96.19 253 VAL A O 1
ATOM 2004 N N . GLY A 1 254 ? -0.790 3.561 1.172 1.00 96.88 254 GLY A N 1
ATOM 2005 C CA . GLY A 1 254 ? -2.115 3.841 0.606 1.00 96.88 254 GLY A CA 1
ATOM 2006 C C . GLY A 1 254 ? -3.214 2.930 1.168 1.00 96.88 254 GLY A C 1
ATOM 2007 O O . GLY A 1 254 ? -4.204 3.418 1.714 1.00 96.88 254 GLY A O 1
ATOM 2008 N N . ILE A 1 255 ? -3.019 1.608 1.115 1.00 97.75 255 ILE A N 1
ATOM 2009 C CA . ILE A 1 255 ? -3.983 0.619 1.632 1.00 97.75 255 ILE A CA 1
ATOM 2010 C C . ILE A 1 255 ? -4.137 0.722 3.158 1.00 97.75 255 ILE A C 1
ATOM 2012 O O . ILE A 1 255 ? -5.232 0.503 3.678 1.00 97.75 255 ILE A O 1
ATOM 2016 N N . ALA A 1 256 ? -3.087 1.109 3.890 1.00 98.50 256 ALA A N 1
ATOM 2017 C CA . ALA A 1 256 ? -3.192 1.398 5.320 1.00 98.50 256 ALA A CA 1
ATOM 2018 C C . ALA A 1 256 ? -4.166 2.563 5.597 1.00 98.50 256 ALA A C 1
ATOM 2020 O O . ALA A 1 256 ? -5.018 2.450 6.482 1.00 98.50 256 ALA A O 1
ATOM 2021 N N . ALA A 1 257 ? -4.106 3.644 4.809 1.00 98.38 257 ALA A N 1
ATOM 2022 C CA . ALA A 1 257 ? -5.041 4.766 4.917 1.00 98.38 257 ALA A CA 1
ATOM 2023 C C . ALA A 1 257 ? -6.476 4.365 4.532 1.00 98.38 257 ALA A C 1
ATOM 2025 O O . ALA A 1 257 ? -7.426 4.745 5.223 1.00 98.38 257 ALA A O 1
ATOM 2026 N N . GLU A 1 258 ? -6.646 3.538 3.490 1.00 98.19 258 GLU A N 1
ATOM 2027 C CA . GLU A 1 258 ? -7.959 2.975 3.158 1.00 98.19 258 GLU A CA 1
ATOM 2028 C C . GLU A 1 258 ? -8.548 2.182 4.328 1.00 98.19 258 GLU A C 1
ATOM 2030 O O . GLU A 1 258 ? -9.720 2.358 4.660 1.00 98.19 258 GLU A O 1
ATOM 2035 N N . ALA A 1 259 ? -7.749 1.312 4.950 1.00 98.69 259 ALA A N 1
ATOM 2036 C CA . ALA A 1 259 ? -8.186 0.458 6.046 1.00 98.69 259 ALA A CA 1
ATOM 2037 C C . ALA A 1 259 ? -8.595 1.280 7.281 1.00 98.69 259 ALA A C 1
ATOM 2039 O O . ALA A 1 259 ? -9.624 1.002 7.893 1.00 98.69 259 ALA A O 1
ATOM 2040 N N . ILE A 1 260 ? -7.860 2.352 7.600 1.00 98.56 260 ILE A N 1
ATOM 2041 C CA . ILE A 1 260 ? -8.213 3.270 8.695 1.00 98.56 260 ILE A CA 1
ATOM 2042 C C . ILE A 1 260 ? -9.551 3.967 8.426 1.00 98.56 260 ILE A C 1
ATOM 2044 O O . ILE A 1 260 ? -10.403 3.998 9.314 1.00 98.56 260 ILE A O 1
ATOM 2048 N N . GLY A 1 261 ? -9.785 4.460 7.205 1.00 98.00 261 GLY A N 1
ATOM 2049 C CA . GLY A 1 261 ? -11.091 5.009 6.831 1.00 98.00 261 GLY A CA 1
ATOM 2050 C C . GLY A 1 261 ? -12.203 3.960 6.928 1.00 98.00 261 GLY A C 1
ATOM 2051 O O . GLY A 1 261 ? -13.220 4.198 7.577 1.00 98.00 261 GLY A O 1
ATOM 2052 N N . CYS A 1 262 ? -11.966 2.765 6.378 1.00 98.38 262 CYS A N 1
ATOM 2053 C CA . CYS A 1 262 ? -12.918 1.654 6.331 1.00 98.38 262 CYS A CA 1
ATOM 2054 C C . CYS A 1 262 ? -13.413 1.219 7.724 1.00 98.38 262 CYS A C 1
ATOM 2056 O O . CYS A 1 262 ? -14.571 0.832 7.852 1.00 98.38 262 CYS A O 1
ATOM 2058 N N . MET A 1 263 ? -12.587 1.313 8.776 1.00 98.31 263 MET A N 1
ATOM 2059 C CA . MET A 1 263 ? -13.021 1.040 10.157 1.00 98.31 263 MET A CA 1
ATOM 2060 C C . MET A 1 263 ? -13.622 2.237 10.902 1.00 98.31 263 MET A C 1
ATOM 2062 O O . MET A 1 263 ? -14.354 2.041 11.876 1.00 98.31 263 MET A O 1
ATOM 2066 N N . ARG A 1 264 ? -13.342 3.471 10.466 1.00 97.75 264 ARG A N 1
ATOM 2067 C CA . ARG A 1 264 ? -13.721 4.697 11.184 1.00 97.75 264 ARG A CA 1
ATOM 2068 C C . ARG A 1 264 ? -15.233 4.851 11.312 1.00 97.75 264 ARG A C 1
ATOM 2070 O O . ARG A 1 264 ? -15.737 5.063 12.410 1.00 97.75 264 ARG A O 1
ATOM 2077 N N . THR A 1 265 ? -15.971 4.702 10.215 1.00 97.19 265 THR A N 1
ATOM 2078 C CA . THR A 1 265 ? -17.435 4.831 10.243 1.00 97.19 265 THR A CA 1
ATOM 2079 C C . THR A 1 265 ? -18.136 3.654 10.938 1.00 97.19 265 THR A C 1
ATOM 2081 O O . THR A 1 265 ? -19.049 3.924 11.718 1.00 97.19 265 THR A O 1
ATOM 2084 N N . PRO A 1 266 ? -17.700 2.386 10.800 1.00 98.50 266 PRO A N 1
ATOM 2085 C CA . PRO A 1 266 ? -18.135 1.307 11.688 1.00 98.50 266 PRO A CA 1
ATOM 2086 C C . PRO A 1 266 ? -17.943 1.602 13.180 1.00 98.50 266 PRO A C 1
ATOM 2088 O O . PRO A 1 266 ? -18.873 1.395 13.960 1.00 98.50 266 PRO A O 1
ATOM 2091 N N . PHE A 1 267 ? -16.793 2.157 13.579 1.00 98.56 267 PHE A N 1
ATOM 2092 C CA . PHE A 1 267 ? -16.559 2.615 14.951 1.00 98.56 267 PHE A CA 1
ATOM 2093 C C . PHE A 1 267 ? -17.537 3.722 15.372 1.00 98.56 267 PHE A C 1
ATOM 2095 O O . PHE A 1 267 ? -18.184 3.600 16.410 1.00 98.56 267 PHE A O 1
ATOM 2102 N N . GLU A 1 268 ? -17.712 4.771 14.565 1.00 98.12 268 GLU A N 1
ATOM 2103 C CA . GLU A 1 268 ? -18.629 5.874 14.886 1.00 98.12 268 GLU A CA 1
ATOM 2104 C C . GLU A 1 268 ? -20.097 5.424 14.990 1.00 98.12 268 GLU A C 1
ATOM 2106 O O . GLU A 1 268 ? -20.815 5.876 15.885 1.00 98.12 268 GLU A O 1
ATOM 2111 N N . ILE A 1 269 ? -20.533 4.498 14.126 1.00 98.44 269 ILE A N 1
ATOM 2112 C CA . ILE A 1 269 ? -21.861 3.871 14.193 1.00 98.44 269 ILE A CA 1
ATOM 2113 C C . ILE A 1 269 ? -21.997 3.054 15.481 1.00 98.44 269 ILE A C 1
ATOM 2115 O O . ILE A 1 269 ? -22.978 3.230 16.200 1.00 98.44 269 ILE A O 1
ATOM 2119 N N . ALA A 1 270 ? -21.020 2.203 15.806 1.00 98.50 270 ALA A N 1
ATOM 2120 C CA . ALA A 1 270 ? -21.057 1.359 16.998 1.00 98.50 270 ALA A CA 1
ATOM 2121 C C . ALA A 1 270 ? -21.076 2.180 18.297 1.00 98.50 270 ALA A C 1
ATOM 2123 O O . ALA A 1 270 ? -21.873 1.896 19.192 1.00 98.50 270 ALA A O 1
ATOM 2124 N N . VAL A 1 271 ? -20.263 3.241 18.383 1.00 98.50 271 VAL A N 1
ATOM 2125 C CA . VAL A 1 271 ? -20.270 4.172 19.522 1.00 98.50 271 VAL A CA 1
ATOM 2126 C C . VAL A 1 271 ? -21.640 4.827 19.661 1.00 98.50 271 VAL A C 1
ATOM 2128 O O . VAL A 1 271 ? -22.248 4.715 20.728 1.00 98.50 271 VAL A O 1
ATOM 2131 N N . LYS A 1 272 ? -22.165 5.437 18.589 1.00 98.44 272 LYS A N 1
ATOM 2132 C CA . LYS A 1 272 ? -23.476 6.100 18.605 1.00 98.44 272 LYS A CA 1
ATOM 2133 C C . LYS A 1 272 ? -24.596 5.129 18.996 1.00 98.44 272 LYS A C 1
ATOM 2135 O O . LYS A 1 272 ? -25.324 5.386 19.952 1.00 98.44 272 LYS A O 1
ATOM 2140 N N . TYR A 1 273 ? -24.690 3.986 18.317 1.00 98.56 273 TYR A N 1
ATOM 2141 C CA . TYR A 1 273 ? -25.706 2.972 18.595 1.00 98.56 273 TYR A CA 1
ATOM 2142 C C . TYR A 1 273 ? -25.608 2.451 20.033 1.00 98.56 273 TYR A C 1
ATOM 2144 O O . TYR A 1 273 ? -26.633 2.265 20.681 1.00 98.56 273 TYR A O 1
ATOM 2152 N N . SER A 1 274 ? -24.401 2.288 20.588 1.00 98.50 274 SER A N 1
ATOM 2153 C CA . SER A 1 274 ? -24.243 1.851 21.981 1.00 98.50 274 SER A CA 1
ATOM 2154 C C . SER A 1 274 ? -24.745 2.871 23.016 1.00 98.50 274 SER A C 1
ATOM 2156 O O . SER A 1 274 ? -25.112 2.496 24.132 1.00 98.50 274 SER A O 1
ATOM 2158 N N . GLN A 1 275 ? -24.777 4.158 22.663 1.00 98.44 275 GLN A N 1
ATOM 2159 C CA . GLN A 1 275 ? -25.283 5.241 23.511 1.00 98.44 275 GLN A CA 1
ATOM 2160 C C . GLN A 1 275 ? -26.801 5.436 23.368 1.00 98.44 275 GLN A C 1
ATOM 2162 O O . GLN A 1 275 ? -27.450 5.812 24.338 1.00 98.44 275 GLN A O 1
ATOM 2167 N N . GLU A 1 276 ? -27.367 5.143 22.194 1.00 98.06 276 GLU A N 1
ATOM 2168 C CA . GLU A 1 276 ? -28.801 5.295 21.903 1.00 98.06 276 GLU A CA 1
ATOM 2169 C C . GLU A 1 276 ? -29.628 4.026 22.183 1.00 98.06 276 GLU A C 1
ATOM 2171 O O . GLU A 1 276 ? -30.808 4.114 22.523 1.00 98.06 276 GLU A O 1
ATOM 2176 N N . ARG A 1 277 ? -29.044 2.828 22.038 1.00 98.31 277 ARG A N 1
ATOM 2177 C CA . ARG A 1 277 ? -29.763 1.559 22.206 1.00 98.31 277 ARG A CA 1
ATOM 2178 C C . ARG A 1 277 ? -29.816 1.138 23.667 1.00 98.31 277 ARG A C 1
ATOM 2180 O O . ARG A 1 277 ? -28.789 0.813 24.254 1.00 98.31 277 ARG A O 1
ATOM 2187 N N . GLU A 1 278 ? -31.020 0.992 24.211 1.00 98.50 278 GLU A N 1
ATOM 2188 C CA . GLU A 1 278 ? -31.228 0.426 25.549 1.00 98.50 278 GLU A CA 1
ATOM 2189 C C . GLU A 1 278 ? -31.505 -1.087 25.533 1.00 98.50 278 GLU A C 1
ATOM 2191 O O . GLU A 1 278 ? -32.188 -1.599 24.638 1.00 98.50 278 GLU A O 1
ATOM 2196 N N . GLN A 1 279 ? -31.013 -1.802 26.553 1.00 98.25 279 GLN A N 1
ATOM 2197 C CA . GLN A 1 279 ? -31.417 -3.156 26.968 1.00 98.25 279 GLN A CA 1
ATOM 2198 C C . GLN A 1 279 ? -31.281 -3.293 28.496 1.00 98.25 279 GLN A C 1
ATOM 2200 O O . GLN A 1 279 ? -30.484 -2.599 29.118 1.00 98.25 279 GLN A O 1
ATOM 2205 N N . PHE A 1 280 ? -32.077 -4.174 29.115 1.00 97.69 280 PHE A N 1
ATOM 2206 C CA . PHE A 1 280 ? -32.133 -4.369 30.579 1.00 97.69 280 PHE A CA 1
ATOM 2207 C C . PHE A 1 280 ? -32.305 -3.067 31.401 1.00 97.69 280 PHE A C 1
ATOM 2209 O O . PHE A 1 280 ? -31.869 -2.990 32.545 1.00 97.69 280 PHE A O 1
ATOM 2216 N N . GLY A 1 281 ? -32.954 -2.047 30.823 1.00 97.94 281 GLY A N 1
ATOM 2217 C CA . GLY A 1 281 ? -33.239 -0.766 31.483 1.00 97.94 281 GLY A CA 1
ATOM 2218 C C . GLY A 1 281 ? -32.138 0.299 31.402 1.00 97.94 281 GLY A C 1
ATOM 2219 O O . GLY A 1 281 ? -32.236 1.291 32.117 1.00 97.94 281 GLY A O 1
ATOM 2220 N N . GLN A 1 282 ? -31.103 0.122 30.570 1.00 98.12 282 GLN A N 1
ATOM 2221 C CA . GLN A 1 282 ? -30.062 1.139 30.353 1.00 98.12 282 GLN A CA 1
ATOM 2222 C C . GLN A 1 282 ? -29.450 1.087 28.936 1.00 98.12 282 GLN A C 1
ATOM 2224 O O . GLN A 1 282 ? -29.523 0.040 28.283 1.00 98.12 282 GLN A O 1
ATOM 2229 N N . PRO A 1 283 ? -28.797 2.167 28.458 1.00 98.56 283 PRO A N 1
ATOM 2230 C CA . PRO A 1 283 ? -27.993 2.152 27.233 1.00 98.56 283 PRO A CA 1
ATOM 2231 C C . PRO A 1 283 ? -26.913 1.064 27.250 1.00 98.56 283 PRO A C 1
ATOM 2233 O O . PRO A 1 283 ? -26.214 0.896 28.252 1.00 98.56 283 PRO A O 1
ATOM 2236 N N . ILE A 1 284 ? -26.729 0.336 26.143 1.00 98.69 284 ILE A N 1
ATOM 2237 C CA . ILE A 1 284 ? -25.833 -0.834 26.114 1.00 98.69 284 ILE A CA 1
ATOM 2238 C C . ILE A 1 284 ? -24.349 -0.481 26.312 1.00 98.69 284 ILE A C 1
ATOM 2240 O O . ILE A 1 284 ? -23.581 -1.315 26.781 1.00 98.69 284 ILE A O 1
ATOM 2244 N N . SER A 1 285 ? -23.960 0.772 26.066 1.00 98.38 285 SER A N 1
ATOM 2245 C CA . SER A 1 285 ? -22.656 1.357 26.431 1.00 98.38 285 SER A CA 1
ATOM 2246 C C . SER A 1 285 ? -22.327 1.308 27.932 1.00 98.38 285 SER A C 1
ATOM 2248 O O . SER A 1 285 ? -21.175 1.543 28.301 1.00 98.38 285 SER A O 1
ATOM 2250 N N . ARG A 1 286 ? -23.303 0.993 28.799 1.00 98.25 286 ARG A N 1
ATOM 2251 C CA . ARG A 1 286 ? -23.120 0.758 30.241 1.00 98.25 286 ARG A CA 1
ATOM 2252 C C . ARG A 1 286 ? -22.727 -0.679 30.607 1.00 98.25 286 ARG A C 1
ATOM 2254 O O . ARG A 1 286 ? -22.401 -0.915 31.766 1.00 98.25 286 ARG A O 1
ATOM 2261 N N . PHE A 1 287 ? -22.750 -1.630 29.671 1.00 98.31 287 PHE A N 1
ATOM 2262 C CA . PHE A 1 287 ? -22.246 -2.987 29.909 1.00 98.31 287 PHE A CA 1
ATOM 2263 C C . PHE A 1 287 ? -20.765 -3.070 29.532 1.00 98.31 287 PHE A C 1
ATOM 2265 O O . PHE A 1 287 ? -20.407 -2.814 28.385 1.00 98.31 287 PHE A O 1
ATOM 2272 N N . GLU A 1 288 ? -19.918 -3.492 30.472 1.00 98.12 288 GLU A N 1
ATOM 2273 C CA . GLU A 1 288 ? -18.452 -3.509 30.333 1.00 98.12 288 GLU A CA 1
ATOM 2274 C C . GLU A 1 288 ? -17.976 -4.219 29.053 1.00 98.12 288 GLU A C 1
ATOM 2276 O O . GLU A 1 288 ? -17.120 -3.707 28.339 1.00 98.12 288 GLU A O 1
ATOM 2281 N N . ALA A 1 289 ? -18.603 -5.342 28.685 1.00 97.56 289 ALA A N 1
ATOM 2282 C CA . ALA A 1 289 ? -18.292 -6.096 27.465 1.00 97.56 289 ALA A CA 1
ATOM 2283 C C . ALA A 1 289 ? -18.567 -5.335 26.144 1.00 97.56 289 ALA A C 1
ATOM 2285 O O . ALA A 1 289 ? -18.030 -5.705 25.100 1.00 97.56 289 ALA A O 1
ATOM 2286 N N . VAL A 1 290 ? -19.390 -4.280 26.176 1.00 98.38 290 VAL A N 1
ATOM 2287 C CA . VAL A 1 290 ? -19.601 -3.332 25.066 1.00 98.38 290 VAL A CA 1
ATOM 2288 C C . VAL A 1 290 ? -18.616 -2.167 25.187 1.00 98.38 290 VAL A C 1
ATOM 2290 O O . VAL A 1 290 ? -17.970 -1.805 24.204 1.00 98.38 290 VAL A O 1
ATOM 2293 N N . SER A 1 291 ? -18.450 -1.615 26.394 1.00 96.25 291 SER A N 1
ATOM 2294 C CA 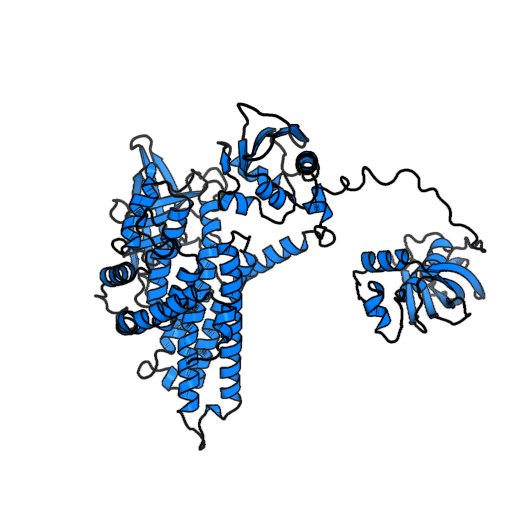. SER A 1 291 ? -17.534 -0.501 26.673 1.00 96.25 291 SER A CA 1
ATOM 2295 C C . SER A 1 291 ? -16.076 -0.838 26.320 1.00 96.25 291 SER A C 1
ATOM 2297 O O . SER A 1 291 ? -15.384 -0.013 25.726 1.00 96.25 291 SER A O 1
ATOM 2299 N N . PHE A 1 292 ? -15.617 -2.057 26.623 1.00 98.50 292 PHE A N 1
ATOM 2300 C CA . PHE A 1 292 ? -14.263 -2.520 26.305 1.00 98.50 292 PHE A CA 1
ATOM 2301 C C . PHE A 1 292 ? -14.036 -2.665 24.798 1.00 98.50 292 PHE A C 1
ATOM 2303 O O . PHE A 1 292 ? -12.998 -2.231 24.315 1.00 98.50 292 PHE A O 1
ATOM 2310 N N . LYS A 1 293 ? -15.022 -3.147 24.024 1.00 98.62 293 LYS A N 1
ATOM 2311 C CA . LYS A 1 293 ? -14.908 -3.188 22.553 1.00 98.62 293 LYS A CA 1
ATOM 2312 C C . LYS A 1 293 ? -14.748 -1.790 21.956 1.00 98.62 293 LYS A C 1
ATOM 2314 O O . LYS A 1 293 ? -13.910 -1.590 21.085 1.00 98.62 293 LYS A O 1
ATOM 2319 N N . VAL A 1 294 ? -15.495 -0.806 22.462 1.00 98.12 294 VAL A N 1
ATOM 2320 C CA . VAL A 1 294 ? -15.326 0.601 22.062 1.00 98.12 294 VAL A CA 1
ATOM 2321 C C . VAL A 1 294 ? -13.917 1.115 22.396 1.00 98.12 294 VAL A C 1
ATOM 2323 O O . VAL A 1 294 ? -13.314 1.800 21.569 1.00 98.12 294 VAL A O 1
ATOM 2326 N N . ALA A 1 295 ? -13.366 0.761 23.561 1.00 98.25 295 ALA A N 1
ATOM 2327 C CA . ALA A 1 295 ? -12.000 1.125 23.942 1.00 98.25 295 ALA A CA 1
ATOM 2328 C C . ALA A 1 295 ? -10.936 0.454 23.047 1.00 98.25 295 ALA A C 1
ATOM 2330 O O . ALA A 1 295 ? -10.046 1.143 22.548 1.00 98.25 295 ALA A O 1
ATOM 2331 N N . ASP A 1 296 ? -11.065 -0.850 22.778 1.00 98.62 296 ASP A N 1
ATOM 2332 C CA . ASP A 1 296 ? -10.178 -1.609 21.887 1.00 98.62 296 ASP A CA 1
ATOM 2333 C C . ASP A 1 296 ? -10.161 -1.017 20.474 1.00 98.62 296 ASP A C 1
ATOM 2335 O O . ASP A 1 296 ? -9.092 -0.767 19.915 1.00 98.62 296 ASP A O 1
ATOM 2339 N N . MET A 1 297 ? -11.338 -0.745 19.903 1.00 98.56 297 MET A N 1
ATOM 2340 C CA . MET A 1 297 ? -11.468 -0.157 18.568 1.00 98.56 297 MET A CA 1
ATOM 2341 C C . MET A 1 297 ? -10.823 1.235 18.498 1.00 98.56 297 MET A C 1
ATOM 2343 O O . MET A 1 297 ? -10.097 1.527 17.547 1.00 98.56 297 MET A O 1
ATOM 2347 N N . ALA A 1 298 ? -11.025 2.080 19.516 1.00 97.50 298 ALA A N 1
ATOM 2348 C CA . ALA A 1 298 ? -10.412 3.407 19.585 1.00 97.50 298 ALA A CA 1
ATOM 2349 C C . ALA A 1 298 ? -8.876 3.334 19.695 1.00 97.50 298 ALA A C 1
ATOM 2351 O O . ALA A 1 298 ? -8.168 4.015 18.948 1.00 97.50 298 ALA A O 1
ATOM 2352 N N . MET A 1 299 ? -8.360 2.474 20.581 1.00 97.88 299 MET A N 1
ATOM 2353 C CA . MET A 1 299 ? -6.926 2.232 20.769 1.00 97.88 299 MET A CA 1
ATOM 2354 C C . MET A 1 299 ? -6.264 1.744 19.475 1.00 97.88 299 MET A C 1
ATOM 2356 O O . MET A 1 299 ? -5.266 2.316 19.032 1.00 97.88 299 MET A O 1
ATOM 2360 N N . LYS A 1 300 ? -6.833 0.712 18.844 1.00 98.38 300 LYS A N 1
ATOM 2361 C CA . LYS A 1 300 ? -6.272 0.091 17.638 1.00 98.38 300 LYS A CA 1
ATOM 2362 C C . LYS A 1 300 ? -6.359 1.023 16.425 1.00 98.38 300 LYS A C 1
ATOM 2364 O O . LYS A 1 300 ? -5.384 1.148 15.687 1.00 98.38 300 LYS A O 1
ATOM 2369 N N . MET A 1 301 ? -7.458 1.767 16.259 1.00 97.19 301 MET A N 1
ATOM 2370 C CA . MET A 1 301 ? -7.562 2.803 15.221 1.00 97.19 301 MET A CA 1
ATOM 2371 C C . MET A 1 301 ? -6.507 3.906 15.405 1.00 97.19 301 MET A C 1
ATOM 2373 O O . MET A 1 301 ? -5.895 4.340 14.426 1.00 97.19 301 MET A O 1
ATOM 2377 N N . ARG A 1 302 ? -6.241 4.338 16.647 1.00 95.38 302 ARG A N 1
ATOM 2378 C CA . ARG A 1 302 ? -5.198 5.337 16.926 1.00 95.38 302 ARG A CA 1
ATOM 2379 C C . ARG A 1 302 ? -3.794 4.802 16.640 1.00 95.38 302 ARG A C 1
ATOM 2381 O O . ARG A 1 302 ? -3.013 5.502 15.998 1.00 95.38 302 ARG A O 1
ATOM 2388 N N . ALA A 1 303 ? -3.485 3.575 17.057 1.00 97.75 303 ALA A N 1
ATOM 2389 C CA . ALA A 1 303 ? -2.208 2.930 16.753 1.00 97.75 303 ALA A CA 1
ATOM 2390 C C . ALA A 1 303 ? -1.983 2.800 15.233 1.00 97.75 303 ALA A C 1
ATOM 2392 O O . ALA A 1 303 ? -0.920 3.171 14.738 1.00 97.75 303 ALA A O 1
ATOM 2393 N N . ALA A 1 304 ? -3.007 2.384 14.478 1.00 97.88 304 ALA A N 1
ATOM 2394 C CA . ALA A 1 304 ? -2.943 2.299 13.019 1.00 97.88 304 ALA A CA 1
ATOM 2395 C C . ALA A 1 304 ? -2.639 3.659 12.363 1.00 97.88 304 ALA A C 1
ATOM 2397 O O . ALA A 1 304 ? -1.769 3.733 11.495 1.00 97.88 304 ALA A O 1
ATOM 2398 N N . ARG A 1 305 ? -3.287 4.749 12.809 1.00 95.88 305 ARG A N 1
ATOM 2399 C CA . ARG A 1 305 ? -3.015 6.103 12.291 1.00 95.88 305 ARG A CA 1
ATOM 2400 C C . ARG A 1 305 ? -1.590 6.575 12.598 1.00 95.88 305 ARG A C 1
ATOM 2402 O O . ARG A 1 305 ? -0.966 7.176 11.730 1.00 95.88 305 ARG A O 1
ATOM 2409 N N . LEU A 1 306 ? -1.043 6.277 13.778 1.00 96.75 306 LEU A N 1
ATOM 2410 C CA . LEU A 1 306 ? 0.348 6.623 14.110 1.00 96.75 306 LEU A CA 1
ATOM 2411 C C . LEU A 1 306 ? 1.360 5.864 13.232 1.00 96.75 306 LEU A C 1
ATOM 2413 O O . LEU A 1 306 ? 2.311 6.469 12.739 1.00 96.75 306 LEU A O 1
ATOM 2417 N N . LEU A 1 307 ? 1.126 4.572 12.977 1.00 98.19 307 LEU A N 1
ATOM 2418 C CA . LEU A 1 307 ? 1.954 3.766 12.070 1.00 98.19 307 LEU A CA 1
ATOM 2419 C C . LEU A 1 307 ? 1.889 4.284 10.623 1.00 98.19 307 LEU A C 1
ATOM 2421 O O . LEU A 1 307 ? 2.932 4.429 9.985 1.00 98.19 307 LEU A O 1
ATOM 2425 N N . LEU A 1 308 ? 0.687 4.627 10.136 1.00 97.44 308 LEU A N 1
ATOM 2426 C CA . LEU A 1 308 ? 0.485 5.271 8.833 1.00 97.44 308 LEU A CA 1
ATOM 2427 C C . LEU A 1 308 ? 1.318 6.553 8.714 1.00 97.44 308 LEU A C 1
ATOM 2429 O O . LEU A 1 308 ? 2.042 6.721 7.736 1.00 97.44 308 LEU A O 1
ATOM 2433 N N . ILE A 1 309 ? 1.212 7.450 9.702 1.00 95.88 309 ILE A N 1
ATOM 2434 C CA . ILE A 1 309 ? 1.904 8.741 9.667 1.00 95.88 309 ILE A CA 1
ATOM 2435 C C . ILE A 1 309 ? 3.418 8.540 9.650 1.00 95.88 309 ILE A C 1
ATOM 2437 O O . ILE A 1 309 ? 4.089 9.179 8.845 1.00 95.88 309 ILE A O 1
ATOM 2441 N N . SER A 1 310 ? 3.950 7.638 10.480 1.00 94.69 310 SER A N 1
ATOM 2442 C CA . SER A 1 310 ? 5.388 7.346 10.520 1.00 94.69 310 SER A CA 1
ATOM 2443 C C . SER A 1 310 ? 5.919 6.940 9.139 1.00 94.69 310 SER A C 1
ATOM 2445 O O . SER A 1 310 ? 6.803 7.603 8.595 1.00 94.69 310 SER A O 1
ATOM 2447 N N . ALA A 1 311 ? 5.302 5.931 8.511 1.00 95.81 311 ALA A N 1
ATOM 2448 C CA . ALA A 1 311 ? 5.694 5.466 7.182 1.00 95.81 311 ALA A CA 1
ATOM 2449 C C . ALA A 1 311 ? 5.534 6.560 6.106 1.00 95.81 311 ALA A C 1
ATOM 2451 O O . ALA A 1 311 ? 6.423 6.752 5.279 1.00 95.81 311 ALA A O 1
ATOM 2452 N N . ALA A 1 312 ? 4.446 7.336 6.153 1.00 94.69 312 ALA A N 1
ATOM 2453 C CA . ALA A 1 312 ? 4.217 8.447 5.231 1.00 94.69 312 ALA A CA 1
ATOM 2454 C C . ALA A 1 312 ? 5.299 9.537 5.333 1.00 94.69 312 ALA A C 1
ATOM 2456 O O . ALA A 1 312 ? 5.825 9.962 4.308 1.00 94.69 312 ALA A O 1
ATOM 2457 N N . ARG A 1 313 ? 5.689 9.950 6.550 1.00 92.56 313 ARG A N 1
ATOM 2458 C CA . ARG A 1 313 ? 6.752 10.954 6.753 1.00 92.56 313 ARG A CA 1
ATOM 2459 C C . ARG A 1 313 ? 8.139 10.455 6.355 1.00 92.56 313 ARG A C 1
ATOM 2461 O O . ARG A 1 313 ? 9.012 11.280 6.099 1.00 92.56 313 ARG A O 1
ATOM 2468 N N . MET A 1 314 ? 8.352 9.140 6.322 1.00 89.38 314 MET A N 1
ATOM 2469 C CA . MET A 1 314 ? 9.582 8.549 5.796 1.00 89.38 314 MET A CA 1
ATOM 2470 C C . MET A 1 314 ? 9.587 8.573 4.263 1.00 89.38 314 MET A C 1
ATOM 2472 O O . MET A 1 314 ? 10.568 9.043 3.692 1.00 89.38 314 MET A O 1
ATOM 2476 N N . ILE A 1 315 ? 8.477 8.203 3.604 1.00 86.62 315 ILE A N 1
ATOM 2477 C CA . ILE A 1 315 ? 8.307 8.344 2.142 1.00 86.62 315 ILE A CA 1
ATOM 2478 C C . ILE A 1 315 ? 8.503 9.803 1.702 1.00 86.62 315 ILE A C 1
ATOM 2480 O O . ILE A 1 315 ? 9.239 10.061 0.758 1.00 86.62 315 ILE A O 1
ATOM 2484 N N . GLU A 1 316 ? 7.906 10.770 2.406 1.00 86.50 316 GLU A N 1
ATOM 2485 C CA . GLU A 1 316 ? 8.021 12.212 2.106 1.00 86.50 316 GLU A CA 1
ATOM 2486 C C . GLU A 1 316 ? 9.430 12.802 2.296 1.00 86.50 316 GLU A C 1
ATOM 2488 O O . GLU A 1 316 ? 9.659 13.962 1.955 1.00 86.50 316 GLU A O 1
ATOM 2493 N N . LYS A 1 317 ? 10.362 12.030 2.863 1.00 80.50 317 LYS A N 1
ATOM 2494 C CA . LYS A 1 317 ? 11.765 12.407 3.089 1.00 80.50 317 LYS A CA 1
ATOM 2495 C C . LYS A 1 317 ? 12.749 11.437 2.417 1.00 80.50 317 LYS A C 1
ATOM 2497 O O . LYS A 1 317 ? 13.942 11.492 2.708 1.00 80.50 317 LYS A O 1
ATOM 2502 N N . ASP A 1 318 ? 12.251 10.532 1.572 1.00 75.25 318 ASP A N 1
ATOM 2503 C CA . ASP A 1 318 ? 12.994 9.447 0.912 1.00 75.25 318 ASP A CA 1
ATOM 2504 C C . ASP A 1 318 ? 13.759 8.497 1.857 1.00 75.25 318 ASP A C 1
ATOM 2506 O O . ASP A 1 318 ? 14.723 7.845 1.447 1.00 75.25 318 ASP A O 1
ATOM 2510 N N . PHE A 1 319 ? 13.348 8.388 3.123 1.00 75.19 319 PHE A N 1
ATOM 2511 C CA . PHE A 1 319 ? 13.945 7.418 4.043 1.00 75.19 319 PHE A CA 1
ATOM 2512 C C . PHE A 1 319 ? 13.518 5.990 3.657 1.00 75.19 319 PHE A C 1
ATOM 2514 O O . PHE A 1 319 ? 12.335 5.772 3.369 1.00 75.19 319 PHE A O 1
ATOM 2521 N N . PRO A 1 320 ? 14.430 4.995 3.705 1.00 71.06 320 PRO A N 1
ATOM 2522 C CA . PRO A 1 320 ? 14.067 3.586 3.563 1.00 71.06 320 PRO A CA 1
ATOM 2523 C C . PRO A 1 320 ? 12.985 3.218 4.585 1.00 71.06 320 PRO A C 1
ATOM 2525 O O . PRO A 1 320 ? 13.202 3.349 5.787 1.00 71.06 320 PRO A O 1
ATOM 2528 N N . CYS A 1 321 ? 11.810 2.804 4.108 1.00 85.88 321 CYS A N 1
ATOM 2529 C CA . CYS A 1 321 ? 10.598 2.676 4.928 1.00 85.88 321 CYS A CA 1
ATOM 2530 C C . CYS A 1 321 ? 9.840 1.360 4.711 1.00 85.88 321 CYS A C 1
ATOM 2532 O O . CYS A 1 321 ? 8.725 1.203 5.206 1.00 85.88 321 CYS A O 1
ATOM 2534 N N . THR A 1 322 ? 10.420 0.402 3.982 1.00 87.69 322 THR A N 1
ATOM 2535 C CA . THR A 1 322 ? 9.752 -0.849 3.593 1.00 87.69 322 THR A CA 1
ATOM 2536 C C . THR A 1 322 ? 9.233 -1.637 4.790 1.00 87.69 322 THR A C 1
ATOM 2538 O O . THR A 1 322 ? 8.137 -2.200 4.735 1.00 87.69 322 THR A O 1
ATOM 2541 N N . LYS A 1 323 ? 9.967 -1.637 5.908 1.00 92.94 323 LYS A N 1
ATOM 2542 C CA . LYS A 1 323 ? 9.533 -2.262 7.162 1.00 92.94 323 LYS A CA 1
ATOM 2543 C C . LYS A 1 323 ? 8.323 -1.525 7.748 1.00 92.94 323 LYS A C 1
ATOM 2545 O O . LYS A 1 323 ? 7.303 -2.150 8.022 1.00 92.94 323 LYS A O 1
ATOM 2550 N N . GLU A 1 324 ? 8.397 -0.205 7.891 1.00 96.44 324 GLU A N 1
ATOM 2551 C CA . GLU A 1 324 ? 7.366 0.653 8.486 1.00 96.44 324 GLU A CA 1
ATOM 2552 C C . GLU A 1 324 ? 6.078 0.692 7.649 1.00 96.44 324 GLU A C 1
ATOM 2554 O O . GLU A 1 324 ? 4.988 0.536 8.200 1.00 96.44 324 GLU A O 1
ATOM 2559 N N . ALA A 1 325 ? 6.189 0.809 6.324 1.00 96.19 325 ALA A N 1
ATOM 2560 C CA . ALA A 1 325 ? 5.080 0.714 5.375 1.00 96.19 325 ALA A CA 1
ATOM 2561 C C . ALA A 1 325 ? 4.374 -0.649 5.467 1.00 96.19 325 ALA A C 1
ATOM 2563 O O . ALA A 1 325 ? 3.143 -0.729 5.519 1.00 96.19 325 ALA A O 1
ATOM 2564 N N . THR A 1 326 ? 5.156 -1.728 5.556 1.00 97.12 326 THR A N 1
ATOM 2565 C CA . THR A 1 326 ? 4.644 -3.094 5.713 1.00 97.12 326 THR A CA 1
ATOM 2566 C C . THR A 1 326 ? 3.962 -3.296 7.073 1.00 97.12 326 THR A C 1
ATOM 2568 O O . THR A 1 326 ? 2.873 -3.871 7.114 1.00 97.12 326 THR A O 1
ATOM 2571 N N . ILE A 1 327 ? 4.531 -2.778 8.172 1.00 98.69 327 ILE A N 1
ATOM 2572 C CA . ILE A 1 327 ? 3.911 -2.785 9.512 1.00 98.69 327 ILE A CA 1
ATOM 2573 C C . ILE A 1 327 ? 2.586 -2.016 9.495 1.00 98.69 327 ILE A C 1
ATOM 2575 O O . ILE A 1 327 ? 1.572 -2.547 9.949 1.00 98.69 327 ILE A O 1
ATOM 2579 N N . ALA A 1 328 ? 2.573 -0.794 8.952 1.00 98.62 328 ALA A N 1
ATOM 2580 C CA . ALA A 1 328 ? 1.385 0.052 8.896 1.00 98.62 328 ALA A CA 1
ATOM 2581 C C . ALA A 1 328 ? 0.247 -0.628 8.128 1.00 98.62 328 ALA A C 1
ATOM 2583 O O . ALA A 1 328 ? -0.874 -0.708 8.633 1.00 98.62 328 ALA A O 1
ATOM 2584 N N . LYS A 1 329 ? 0.539 -1.186 6.946 1.00 98.50 329 LYS A N 1
ATOM 2585 C CA . LYS A 1 329 ? -0.449 -1.889 6.121 1.00 98.50 329 LYS A CA 1
ATOM 2586 C C . LYS A 1 329 ? -0.949 -3.163 6.788 1.00 98.50 329 LYS A C 1
ATOM 2588 O O . LYS A 1 329 ? -2.160 -3.382 6.828 1.00 98.50 329 LYS A O 1
ATOM 2593 N N . LEU A 1 330 ? -0.052 -3.982 7.343 1.00 98.81 330 LEU A N 1
ATOM 2594 C CA . LEU A 1 330 ? -0.424 -5.209 8.046 1.00 98.81 330 LEU A CA 1
ATOM 2595 C C . LEU A 1 330 ? -1.360 -4.904 9.220 1.00 98.81 330 LEU A C 1
ATOM 2597 O O . LEU A 1 330 ? -2.484 -5.402 9.261 1.00 98.81 330 LEU A O 1
ATOM 2601 N N . TYR A 1 331 ? -0.919 -4.036 10.131 1.00 98.88 331 TYR A N 1
ATOM 2602 C CA . TYR A 1 331 ? -1.664 -3.699 11.337 1.00 98.88 331 TYR A CA 1
ATOM 2603 C C . TYR A 1 331 ? -3.010 -3.043 11.010 1.00 98.88 331 TYR A C 1
ATOM 2605 O O . TYR A 1 331 ? -4.044 -3.501 11.491 1.00 98.88 331 TYR A O 1
ATOM 2613 N N . ALA A 1 332 ? -3.027 -2.019 10.147 1.00 98.81 332 ALA A N 1
ATOM 2614 C CA . ALA A 1 332 ? -4.256 -1.311 9.794 1.00 98.81 332 ALA A CA 1
ATOM 2615 C C . ALA A 1 332 ? -5.290 -2.222 9.114 1.00 98.81 332 ALA A C 1
ATOM 2617 O O . ALA A 1 332 ? -6.478 -2.112 9.408 1.00 98.81 332 ALA A O 1
ATOM 2618 N N . SER A 1 333 ? -4.863 -3.131 8.230 1.00 98.69 333 SER A N 1
ATOM 2619 C CA . SER A 1 333 ? -5.789 -4.011 7.503 1.00 98.69 333 SER A CA 1
ATOM 2620 C C . SER A 1 333 ? -6.384 -5.128 8.365 1.00 98.69 333 SER A C 1
ATOM 2622 O O . SER A 1 333 ? -7.582 -5.389 8.253 1.00 98.69 333 SER A O 1
ATOM 2624 N N . GLU A 1 334 ? -5.608 -5.745 9.261 1.00 98.81 334 GLU A N 1
ATOM 2625 C CA . GLU A 1 334 ? -6.134 -6.752 10.195 1.00 98.81 334 GLU A CA 1
ATOM 2626 C C . GLU A 1 334 ? -7.047 -6.117 11.253 1.00 98.81 334 GLU A C 1
ATOM 2628 O O . GLU A 1 334 ? -8.169 -6.586 11.459 1.00 98.81 334 GLU A O 1
ATOM 2633 N N . VAL A 1 335 ? -6.630 -4.986 11.835 1.00 98.75 335 VAL A N 1
ATOM 2634 C CA . VAL A 1 335 ? -7.468 -4.192 12.750 1.00 98.75 335 VAL A CA 1
ATOM 2635 C C . VAL A 1 335 ? -8.747 -3.715 12.064 1.00 98.75 335 VAL A C 1
ATOM 2637 O O . VAL A 1 335 ? -9.801 -3.705 12.694 1.00 98.75 335 VAL A O 1
ATOM 2640 N N . SER A 1 336 ? -8.707 -3.350 10.778 1.00 98.81 336 SER A N 1
ATOM 2641 C CA . SER A 1 336 ? -9.910 -2.885 10.086 1.00 98.81 336 SER A CA 1
ATOM 2642 C C . SER A 1 336 ? -10.982 -3.969 9.991 1.00 98.81 336 SER A C 1
ATOM 2644 O O . SER A 1 336 ? -12.162 -3.654 10.141 1.00 98.81 336 SER A O 1
ATOM 2646 N N . VAL A 1 337 ? -10.599 -5.232 9.771 1.00 98.88 337 VAL A N 1
ATOM 2647 C CA . VAL A 1 337 ? -11.541 -6.365 9.784 1.00 98.88 337 VAL A CA 1
ATOM 2648 C C . VAL A 1 337 ? -12.104 -6.575 11.193 1.00 98.88 337 VAL A C 1
ATOM 2650 O O . VAL A 1 337 ? -13.318 -6.703 11.345 1.00 98.88 337 VAL A O 1
ATOM 2653 N N . GLU A 1 338 ? -11.249 -6.546 12.220 1.00 98.75 338 GLU A N 1
ATOM 2654 C CA . GLU A 1 338 ? -11.655 -6.719 13.622 1.00 98.75 338 GLU A CA 1
ATOM 2655 C C . GLU A 1 338 ? -12.616 -5.613 14.097 1.00 98.75 338 GLU A C 1
ATOM 2657 O O . GLU A 1 338 ? -13.653 -5.898 14.693 1.00 98.75 338 GLU A O 1
ATOM 2662 N N . CYS A 1 339 ? -12.330 -4.347 13.786 1.00 98.75 339 CYS A N 1
ATOM 2663 C CA . CYS A 1 339 ? -13.205 -3.223 14.117 1.00 98.75 339 CYS A CA 1
ATOM 2664 C C . CYS A 1 339 ? -14.564 -3.315 13.403 1.00 98.75 339 CYS A C 1
ATOM 2666 O O . CYS A 1 339 ? -15.590 -2.988 14.001 1.00 98.75 339 CYS A O 1
ATOM 2668 N N . CYS A 1 340 ? -14.609 -3.783 12.151 1.00 98.81 340 CYS A N 1
ATOM 2669 C CA . CYS A 1 340 ? -15.882 -3.988 11.456 1.00 98.81 340 CYS A CA 1
ATOM 2670 C C . CYS A 1 340 ? -16.704 -5.128 12.085 1.00 98.81 340 CYS A C 1
ATOM 2672 O O . CYS A 1 340 ? -17.911 -4.974 12.262 1.00 98.81 340 CYS A O 1
ATOM 2674 N N . ASP A 1 341 ? -16.058 -6.230 12.482 1.00 98.81 341 ASP A N 1
ATOM 2675 C CA . ASP A 1 341 ? -16.693 -7.339 13.211 1.00 98.81 341 ASP A CA 1
ATOM 2676 C C . ASP A 1 341 ? -17.268 -6.874 14.560 1.00 98.81 341 ASP A C 1
ATOM 2678 O O . ASP A 1 341 ? -18.458 -7.045 14.838 1.00 98.81 341 ASP A O 1
ATOM 2682 N N . MET A 1 342 ? -16.459 -6.172 15.363 1.00 98.75 342 MET A N 1
ATOM 2683 C CA . MET A 1 342 ? -16.903 -5.612 16.640 1.00 98.75 342 MET A CA 1
ATOM 2684 C C . MET A 1 342 ? -18.058 -4.619 16.472 1.00 98.75 342 MET A C 1
ATOM 2686 O O . MET A 1 342 ? -18.977 -4.630 17.292 1.00 98.75 342 MET A O 1
ATOM 2690 N N . ALA A 1 343 ? -18.065 -3.803 15.414 1.00 98.81 343 ALA A N 1
ATOM 2691 C CA . ALA A 1 343 ? -19.163 -2.883 15.132 1.00 98.81 343 ALA A CA 1
ATOM 2692 C C . ALA A 1 343 ? -20.481 -3.614 14.823 1.00 98.81 343 ALA A C 1
ATOM 2694 O O . ALA A 1 343 ? -21.525 -3.248 15.374 1.00 98.81 343 ALA A O 1
ATOM 2695 N N . ILE A 1 344 ? -20.435 -4.672 14.001 1.00 98.81 344 ILE A N 1
ATOM 2696 C CA . ILE A 1 344 ? -21.588 -5.553 13.749 1.00 98.81 344 ILE A CA 1
ATOM 2697 C C . ILE A 1 344 ? -22.059 -6.173 15.069 1.00 98.81 344 ILE A C 1
ATOM 2699 O O . ILE A 1 344 ? -23.244 -6.098 15.389 1.00 98.81 344 ILE A O 1
ATOM 2703 N N . GLN A 1 345 ? -21.143 -6.711 15.878 1.00 98.75 345 GLN A N 1
ATOM 2704 C CA . GLN A 1 345 ? -21.473 -7.377 17.139 1.00 98.75 345 GLN A CA 1
ATOM 2705 C C . GLN A 1 345 ? -22.069 -6.425 18.197 1.00 98.75 345 GLN A C 1
ATOM 2707 O O . GLN A 1 345 ? -22.943 -6.841 18.958 1.00 98.75 345 GLN A O 1
ATOM 2712 N N . ILE A 1 346 ? -21.647 -5.154 18.237 1.00 98.75 346 ILE A N 1
ATOM 2713 C CA . ILE A 1 346 ? -22.239 -4.106 19.095 1.00 98.75 346 ILE A CA 1
ATOM 2714 C C . ILE A 1 346 ? -23.650 -3.732 18.613 1.00 98.75 346 ILE A C 1
ATOM 2716 O O . ILE A 1 346 ? -24.549 -3.525 19.430 1.00 98.75 346 ILE A O 1
ATOM 2720 N N . CYS A 1 347 ? -23.868 -3.672 17.296 1.00 98.62 347 CYS A N 1
ATOM 2721 C CA . CYS A 1 347 ? -25.181 -3.363 16.723 1.00 98.62 347 CYS A CA 1
ATOM 2722 C C . CYS A 1 347 ? -26.148 -4.565 16.729 1.00 98.62 347 CYS A C 1
ATOM 2724 O O . CYS A 1 347 ? -27.370 -4.395 16.641 1.00 98.62 347 CYS A O 1
ATOM 2726 N N . GLY A 1 348 ? -25.621 -5.784 16.865 1.00 98.19 348 GLY A N 1
ATOM 2727 C CA . GLY A 1 348 ? -26.378 -7.030 16.830 1.00 98.19 348 GLY A CA 1
ATOM 2728 C C . GLY A 1 348 ? -27.107 -7.198 15.496 1.00 98.19 348 GLY A C 1
ATOM 2729 O O . GLY A 1 348 ? -26.558 -6.923 14.430 1.00 98.19 348 GLY A O 1
ATOM 2730 N N . GLY A 1 349 ? -28.383 -7.593 15.545 1.00 98.00 349 GLY A N 1
ATOM 2731 C CA . GLY A 1 349 ? -29.200 -7.767 14.337 1.00 98.00 349 GLY A CA 1
ATOM 2732 C C . GLY A 1 349 ? -29.264 -6.525 13.435 1.00 98.00 349 GLY A C 1
ATOM 2733 O O . GLY A 1 349 ? -29.315 -6.673 12.219 1.00 98.00 349 GLY A O 1
ATOM 2734 N N . ALA A 1 350 ? -29.172 -5.312 13.997 1.00 97.69 350 ALA A N 1
ATOM 2735 C CA . ALA A 1 350 ? -29.172 -4.068 13.220 1.00 97.69 350 ALA A CA 1
ATOM 2736 C C . ALA A 1 350 ? -27.867 -3.824 12.434 1.00 97.69 350 ALA A C 1
ATOM 2738 O O . ALA A 1 350 ? -27.869 -3.019 11.509 1.00 97.69 350 ALA A O 1
ATOM 2739 N N . GLY A 1 351 ? -26.766 -4.505 12.783 1.00 97.44 351 GLY A N 1
ATOM 2740 C CA . GLY A 1 351 ? -25.511 -4.472 12.024 1.00 97.44 351 GLY A CA 1
ATOM 2741 C C . GLY A 1 351 ? -25.372 -5.586 10.983 1.00 97.44 351 GLY A C 1
ATOM 2742 O O . GLY A 1 351 ? -24.491 -5.508 10.132 1.00 97.44 351 GLY A O 1
ATOM 2743 N N . TYR A 1 352 ? -26.228 -6.611 11.043 1.00 98.06 352 TYR A N 1
ATOM 2744 C CA . TYR A 1 352 ? -26.216 -7.748 10.116 1.00 98.06 352 TYR A CA 1
ATOM 2745 C C . TYR A 1 352 ? -27.145 -7.554 8.903 1.00 98.06 352 TYR A C 1
ATOM 2747 O O . TYR A 1 352 ? -26.944 -8.175 7.861 1.00 98.06 352 TYR A O 1
ATOM 2755 N N . VAL A 1 353 ? -28.160 -6.691 9.025 1.00 97.19 353 VAL A N 1
ATOM 2756 C CA . VAL A 1 353 ? -29.100 -6.353 7.942 1.00 97.19 353 VAL A CA 1
ATOM 2757 C C . VAL A 1 353 ? -28.705 -5.047 7.248 1.00 97.19 353 VAL A C 1
ATOM 2759 O O . VAL A 1 353 ? -28.101 -4.168 7.861 1.00 97.19 353 VAL A O 1
ATOM 2762 N N . LYS A 1 354 ? -29.061 -4.901 5.967 1.00 94.50 354 LYS A N 1
ATOM 2763 C CA . LYS A 1 354 ? -28.667 -3.741 5.142 1.00 94.50 354 LYS A CA 1
ATOM 2764 C C . LYS A 1 354 ? -29.525 -2.494 5.388 1.00 94.50 354 LYS A C 1
ATOM 2766 O O . LYS A 1 354 ? -29.157 -1.403 4.971 1.00 94.50 354 LYS A O 1
ATOM 2771 N N . ASP A 1 355 ? -30.655 -2.666 6.065 1.00 94.00 355 ASP A N 1
ATOM 2772 C CA . ASP A 1 355 ? -31.751 -1.702 6.194 1.00 94.00 355 ASP A CA 1
ATOM 2773 C C . ASP A 1 355 ? -31.445 -0.504 7.112 1.00 94.00 355 ASP A C 1
ATOM 2775 O O . ASP A 1 355 ? -32.098 0.532 7.001 1.00 94.00 355 ASP A O 1
ATOM 2779 N N . PHE A 1 356 ? -30.476 -0.637 8.029 1.00 92.69 356 PHE A N 1
ATOM 2780 C CA . PHE A 1 356 ? -30.178 0.381 9.050 1.00 92.69 356 PHE A CA 1
ATOM 2781 C C . PHE A 1 356 ? -28.776 0.978 8.930 1.00 92.69 356 PHE A C 1
ATOM 2783 O O . PHE A 1 356 ? -28.622 2.199 8.976 1.00 92.69 356 PHE A O 1
ATOM 2790 N N . TYR A 1 357 ? -27.751 0.132 8.793 1.00 95.31 357 TYR A N 1
ATOM 2791 C CA . TYR A 1 357 ? -26.354 0.559 8.777 1.00 95.31 357 TYR A CA 1
ATOM 2792 C C . TYR A 1 357 ? -25.534 -0.273 7.778 1.00 95.31 357 TYR A C 1
ATOM 2794 O O . TYR A 1 357 ? -25.661 -1.495 7.758 1.00 95.31 357 TYR A O 1
ATOM 2802 N N . PRO A 1 358 ? -24.606 0.333 7.014 1.00 95.81 358 PRO A N 1
ATOM 2803 C CA . PRO A 1 358 ? -23.770 -0.367 6.029 1.00 95.81 358 PRO A CA 1
ATOM 2804 C C . PRO A 1 358 ? -22.644 -1.223 6.654 1.00 95.81 358 PRO A C 1
ATOM 2806 O O . PRO A 1 358 ? -21.613 -1.446 6.021 1.00 95.81 358 PRO A O 1
ATOM 2809 N N . LEU A 1 359 ? -22.796 -1.690 7.898 1.00 98.06 359 LEU A N 1
ATOM 2810 C CA . LEU A 1 359 ? -21.747 -2.401 8.641 1.00 98.06 359 LEU A CA 1
ATOM 2811 C C . LEU A 1 359 ? -21.341 -3.717 7.963 1.00 98.06 359 LEU A C 1
ATOM 2813 O O . LEU A 1 359 ? -20.149 -4.000 7.849 1.00 98.06 359 LEU A O 1
ATOM 2817 N N . GLU A 1 360 ? -22.308 -4.467 7.423 1.00 97.12 360 GLU A N 1
ATOM 2818 C CA . GLU A 1 360 ? -22.037 -5.677 6.633 1.00 97.12 360 GLU A CA 1
ATOM 2819 C C . GLU A 1 360 ? -21.183 -5.388 5.388 1.00 97.12 360 GLU A C 1
ATOM 2821 O O . GLU A 1 360 ? -20.285 -6.165 5.064 1.00 97.12 360 GLU A O 1
ATOM 2826 N N . ARG A 1 361 ? -21.400 -4.238 4.728 1.00 96.56 361 ARG A N 1
ATOM 2827 C CA . ARG A 1 361 ? -20.579 -3.789 3.595 1.00 96.56 361 ARG A CA 1
ATOM 2828 C C . ARG A 1 361 ? -19.165 -3.471 4.059 1.00 96.56 361 ARG A C 1
ATOM 2830 O O . ARG A 1 361 ? -18.231 -4.043 3.513 1.00 96.56 361 ARG A O 1
ATOM 2837 N N . PHE A 1 362 ? -18.996 -2.648 5.093 1.00 98.44 362 PHE A N 1
ATOM 2838 C CA . PHE A 1 362 ? -17.664 -2.306 5.603 1.00 98.44 362 PHE A CA 1
ATOM 2839 C C . PHE A 1 362 ? -16.854 -3.539 6.043 1.00 98.44 362 PHE A C 1
ATOM 2841 O O . PHE A 1 362 ? -15.666 -3.616 5.743 1.00 98.44 362 PHE A O 1
ATOM 2848 N N . TYR A 1 363 ? -17.481 -4.548 6.657 1.00 98.56 363 TYR A N 1
ATOM 2849 C CA . TYR A 1 363 ? -16.808 -5.812 6.987 1.00 98.56 363 TYR A CA 1
ATOM 2850 C C . TYR A 1 363 ? -16.346 -6.589 5.741 1.00 98.56 363 TYR A C 1
ATOM 2852 O O . TYR A 1 363 ? -15.197 -7.036 5.670 1.00 98.56 363 TYR A O 1
ATOM 2860 N N . ARG A 1 364 ? -17.211 -6.713 4.724 1.00 98.19 364 ARG A N 1
ATOM 2861 C CA . ARG A 1 364 ? -16.857 -7.341 3.439 1.00 98.19 364 ARG A CA 1
ATOM 2862 C C . ARG A 1 364 ? -15.758 -6.567 2.702 1.00 98.19 364 ARG A C 1
ATOM 2864 O O . ARG A 1 364 ? -14.854 -7.180 2.138 1.00 98.19 364 ARG A O 1
ATOM 2871 N N . ASP A 1 365 ? -15.809 -5.241 2.743 1.00 98.19 365 ASP A N 1
ATOM 2872 C CA . ASP A 1 365 ? -14.869 -4.324 2.093 1.00 98.19 365 ASP A CA 1
ATOM 2873 C C . ASP A 1 365 ? -13.492 -4.305 2.780 1.00 98.19 365 ASP A C 1
ATOM 2875 O O . ASP A 1 365 ? -12.460 -4.228 2.102 1.00 98.19 365 ASP A O 1
ATOM 2879 N N . ALA A 1 366 ? -13.457 -4.421 4.112 1.00 98.38 366 ALA A N 1
ATOM 2880 C CA . ALA A 1 366 ? -12.231 -4.536 4.900 1.00 98.38 366 ALA A CA 1
ATOM 2881 C C . ALA A 1 366 ? -11.489 -5.850 4.614 1.00 98.38 366 ALA A C 1
ATOM 2883 O O . ALA A 1 366 ? -10.256 -5.872 4.585 1.00 98.38 366 ALA A O 1
ATOM 2884 N N . ARG A 1 367 ? -12.218 -6.947 4.344 1.00 98.19 367 ARG A N 1
ATOM 2885 C CA . ARG A 1 367 ? -11.638 -8.287 4.146 1.00 98.19 367 ARG A CA 1
ATOM 2886 C C . ARG A 1 367 ? -10.630 -8.367 2.993 1.00 98.19 367 ARG A C 1
ATOM 2888 O O . ARG A 1 367 ? -9.752 -9.230 3.045 1.00 98.19 367 ARG A O 1
ATOM 2895 N N . LEU A 1 368 ? -10.708 -7.483 1.994 1.00 97.38 368 LEU A N 1
ATOM 2896 C CA . LEU A 1 368 ? -9.720 -7.404 0.909 1.00 97.38 368 LEU A CA 1
ATOM 2897 C C . LEU A 1 368 ? -8.347 -6.896 1.387 1.00 97.38 368 LEU A C 1
ATOM 2899 O O . LEU A 1 368 ? -7.325 -7.294 0.828 1.00 97.38 368 LEU A O 1
ATOM 2903 N N . GLY A 1 369 ? -8.302 -6.050 2.423 1.00 96.81 369 GLY A N 1
ATOM 2904 C CA . GLY A 1 369 ? -7.080 -5.373 2.873 1.00 96.81 369 GLY A CA 1
ATOM 2905 C C . GLY A 1 369 ? -5.973 -6.320 3.347 1.00 96.81 369 GLY A C 1
ATOM 2906 O O . GLY A 1 369 ? -4.795 -6.000 3.215 1.00 96.81 369 GLY A O 1
ATOM 2907 N N . THR A 1 370 ? -6.325 -7.512 3.832 1.00 97.94 370 THR A N 1
ATOM 2908 C CA . THR A 1 370 ? -5.366 -8.556 4.242 1.00 97.94 370 THR A CA 1
ATOM 2909 C C . THR A 1 370 ? -4.923 -9.470 3.086 1.00 97.94 370 THR A C 1
ATOM 2911 O O . THR A 1 370 ? -4.180 -10.426 3.304 1.00 97.94 370 THR A O 1
ATOM 2914 N N . ILE A 1 371 ? -5.353 -9.183 1.847 1.00 96.81 371 ILE A N 1
ATOM 2915 C CA . ILE A 1 371 ? -5.027 -9.940 0.623 1.00 96.81 371 ILE A CA 1
ATOM 2916 C C . ILE A 1 371 ? -4.342 -9.047 -0.429 1.00 96.81 371 ILE A C 1
ATOM 2918 O O . ILE A 1 371 ? -3.238 -9.363 -0.868 1.00 96.81 371 ILE A O 1
ATOM 2922 N N . GLY A 1 372 ? -4.992 -7.956 -0.856 1.00 92.50 372 GLY A N 1
ATOM 2923 C CA . GLY A 1 372 ? -4.475 -7.049 -1.895 1.00 92.50 372 GLY A CA 1
ATOM 2924 C C . GLY A 1 372 ? -3.288 -6.215 -1.402 1.00 92.50 372 GLY A C 1
ATOM 2925 O O . GLY A 1 372 ? -3.218 -5.926 -0.211 1.00 92.50 372 GLY A O 1
ATOM 2926 N N . GLY A 1 373 ? -2.345 -5.846 -2.276 1.00 87.75 373 GLY A N 1
ATOM 2927 C CA . GLY A 1 373 ? -1.099 -5.162 -1.883 1.00 87.75 373 GLY A CA 1
ATOM 2928 C C . GLY A 1 373 ? -0.206 -5.995 -0.953 1.00 87.75 373 GLY A C 1
ATOM 2929 O O . GLY A 1 373 ? 0.321 -5.492 0.042 1.00 87.75 373 GLY A O 1
ATOM 2930 N N . GLY A 1 374 ? -0.111 -7.302 -1.226 1.00 92.25 374 GLY A N 1
ATOM 2931 C CA . GLY A 1 374 ? 0.591 -8.294 -0.404 1.00 92.25 374 GLY A CA 1
ATOM 2932 C C . GLY A 1 374 ? -0.259 -8.835 0.752 1.00 92.25 374 GLY A C 1
ATOM 2933 O O . GLY A 1 374 ? -0.844 -8.070 1.523 1.00 92.25 374 GLY A O 1
ATOM 2934 N N . THR A 1 375 ? -0.318 -10.163 0.892 1.00 97.06 375 THR A N 1
ATOM 2935 C CA . THR A 1 375 ? -1.130 -10.820 1.930 1.00 97.06 375 THR A CA 1
ATOM 2936 C C . THR A 1 375 ? -0.521 -10.671 3.325 1.00 97.06 375 THR A C 1
ATOM 2938 O O . THR A 1 375 ? 0.687 -10.467 3.470 1.00 97.06 375 THR A O 1
ATOM 2941 N N . SER A 1 376 ? -1.343 -10.837 4.362 1.00 98.12 376 SER A N 1
ATOM 2942 C CA . SER A 1 376 ? -0.944 -10.851 5.779 1.00 98.12 376 SER A CA 1
ATOM 2943 C C . SER A 1 376 ? 0.290 -11.710 6.112 1.00 98.12 376 SER A C 1
ATOM 2945 O O . SER A 1 376 ? 1.020 -11.407 7.058 1.00 98.12 376 SER A O 1
ATOM 2947 N N . GLU A 1 377 ? 0.558 -12.763 5.343 1.00 97.62 377 GLU A N 1
ATOM 2948 C CA . GLU A 1 377 ? 1.700 -13.669 5.508 1.00 97.62 377 GLU A CA 1
ATOM 2949 C C . GLU A 1 377 ? 2.963 -13.101 4.846 1.00 97.62 377 GLU A C 1
ATOM 2951 O O . GLU A 1 377 ? 4.041 -13.123 5.439 1.00 97.62 377 GLU A O 1
ATOM 2956 N N . ILE A 1 378 ? 2.827 -12.526 3.645 1.00 94.94 378 ILE A N 1
ATOM 2957 C CA . ILE A 1 378 ? 3.928 -11.877 2.916 1.00 94.94 378 ILE A CA 1
ATOM 2958 C C . ILE A 1 378 ? 4.407 -10.627 3.650 1.00 94.94 378 ILE A C 1
ATOM 2960 O O . ILE A 1 378 ? 5.610 -10.397 3.747 1.00 94.94 378 ILE A O 1
ATOM 2964 N N . LEU A 1 379 ? 3.488 -9.855 4.231 1.00 96.88 379 LEU A N 1
ATOM 2965 C CA . LEU A 1 379 ? 3.838 -8.698 5.053 1.00 96.88 379 LEU A CA 1
ATOM 2966 C C . LEU A 1 379 ? 4.622 -9.133 6.306 1.00 96.88 379 LEU A C 1
ATOM 2968 O O . LEU A 1 379 ? 5.651 -8.542 6.619 1.00 96.88 379 LEU A O 1
ATOM 2972 N N . ARG A 1 380 ? 4.210 -10.217 6.982 1.00 97.56 380 ARG A N 1
ATOM 2973 C CA . ARG A 1 380 ? 4.966 -10.791 8.114 1.00 97.56 380 ARG A CA 1
ATOM 2974 C C . ARG A 1 380 ? 6.357 -11.278 7.705 1.00 97.56 380 ARG A C 1
ATOM 2976 O O . ARG A 1 380 ? 7.316 -11.005 8.422 1.00 97.56 380 ARG A O 1
ATOM 2983 N N . PHE A 1 381 ? 6.480 -11.947 6.558 1.00 94.00 381 PHE A N 1
ATOM 2984 C CA . PHE A 1 381 ? 7.772 -12.366 6.003 1.00 94.00 381 PHE A CA 1
ATOM 2985 C C . PHE A 1 381 ? 8.689 -11.170 5.708 1.00 94.00 381 PHE A C 1
ATOM 2987 O O . PHE A 1 381 ? 9.858 -11.193 6.083 1.00 94.00 381 PHE A O 1
ATOM 2994 N N . LEU A 1 382 ? 8.166 -10.102 5.097 1.00 89.19 382 LEU A N 1
ATOM 2995 C CA . LEU A 1 382 ? 8.930 -8.881 4.828 1.00 89.19 382 LEU A CA 1
ATOM 2996 C C . LEU A 1 382 ? 9.384 -8.193 6.125 1.00 89.19 382 LEU A C 1
ATOM 2998 O O . LEU A 1 382 ? 10.556 -7.856 6.243 1.00 89.19 382 LEU A O 1
ATOM 3002 N N . ILE A 1 383 ? 8.515 -8.069 7.135 1.00 93.88 383 ILE A N 1
ATOM 3003 C CA . ILE A 1 383 ? 8.895 -7.517 8.450 1.00 93.88 383 ILE A CA 1
ATOM 3004 C C . ILE A 1 383 ? 10.002 -8.360 9.092 1.00 93.88 383 ILE A C 1
ATOM 3006 O O . ILE A 1 383 ? 11.017 -7.818 9.520 1.00 93.88 383 ILE A O 1
ATOM 3010 N N . GLN A 1 384 ? 9.845 -9.687 9.122 1.00 95.00 384 GLN A N 1
ATOM 3011 C CA . GLN A 1 384 ? 10.859 -10.607 9.644 1.00 95.00 384 GLN A CA 1
ATOM 3012 C C . GLN A 1 384 ? 12.187 -10.490 8.882 1.00 95.00 384 GLN A C 1
ATOM 3014 O O . GLN A 1 384 ? 13.253 -10.558 9.497 1.00 95.00 384 GLN A O 1
ATOM 3019 N N . ARG A 1 385 ? 12.141 -10.322 7.555 1.00 84.81 385 ARG A N 1
ATOM 3020 C CA . ARG A 1 385 ? 13.326 -10.145 6.710 1.00 84.81 385 ARG A CA 1
ATOM 3021 C C . ARG A 1 385 ? 14.061 -8.855 7.064 1.00 84.81 385 ARG A C 1
ATOM 3023 O O . ARG A 1 385 ? 15.255 -8.923 7.335 1.00 84.81 385 ARG A O 1
ATOM 3030 N N . GLU A 1 386 ? 13.370 -7.718 7.090 1.00 84.06 386 GLU A N 1
ATOM 3031 C CA . GLU A 1 386 ? 14.009 -6.425 7.363 1.00 84.06 386 GLU A CA 1
ATOM 3032 C C . GLU A 1 386 ? 14.518 -6.340 8.811 1.00 84.06 386 GLU A C 1
ATOM 3034 O O . GLU A 1 386 ? 15.646 -5.909 9.028 1.00 84.06 386 GLU A O 1
ATOM 3039 N N . VAL A 1 387 ? 13.793 -6.895 9.793 1.00 81.31 387 VAL A N 1
ATOM 3040 C CA . VAL A 1 387 ? 14.289 -7.033 11.178 1.00 81.31 387 VAL A CA 1
ATOM 3041 C C . VAL A 1 387 ? 15.573 -7.875 11.249 1.00 81.31 387 VAL A C 1
ATOM 3043 O O . VAL A 1 387 ? 16.470 -7.545 12.019 1.00 81.31 387 VAL A O 1
ATOM 3046 N N . TYR A 1 388 ? 15.717 -8.929 10.434 1.00 77.38 388 TYR A N 1
ATOM 3047 C CA . TYR A 1 388 ? 16.952 -9.731 10.368 1.00 77.38 388 TYR A CA 1
ATOM 3048 C C . TYR A 1 388 ? 18.073 -9.086 9.535 1.00 77.38 388 TYR A C 1
ATOM 3050 O O . TYR A 1 388 ? 19.217 -9.535 9.615 1.00 77.38 388 TYR A O 1
ATOM 3058 N N . ILE A 1 389 ? 17.776 -8.072 8.719 1.00 70.12 389 ILE A N 1
ATOM 3059 C CA . ILE A 1 389 ? 18.786 -7.228 8.067 1.00 70.12 389 ILE A CA 1
ATOM 3060 C C . ILE A 1 389 ? 19.280 -6.184 9.074 1.00 70.12 389 ILE A C 1
ATOM 3062 O O . ILE A 1 389 ? 20.486 -6.025 9.251 1.00 70.12 389 ILE A O 1
ATOM 3066 N N . GLU A 1 390 ? 18.362 -5.547 9.801 1.00 70.06 390 GLU A N 1
ATOM 3067 C CA . GLU A 1 390 ? 18.658 -4.591 10.870 1.00 70.06 390 GLU A CA 1
ATOM 3068 C C . GLU A 1 390 ? 19.456 -5.238 12.008 1.00 70.06 390 GLU A C 1
ATOM 3070 O O . GLU A 1 390 ? 20.500 -4.710 12.374 1.00 70.06 390 GLU A O 1
ATOM 3075 N N . SER A 1 391 ? 19.080 -6.433 12.480 1.00 66.81 391 SER A N 1
ATOM 3076 C CA . SER A 1 391 ? 19.821 -7.161 13.527 1.00 66.81 391 SER A CA 1
ATOM 3077 C C . SER A 1 391 ? 21.185 -7.717 13.082 1.00 66.81 391 SER A C 1
ATOM 3079 O O . SER A 1 391 ? 21.833 -8.430 13.847 1.00 66.81 391 SER A O 1
ATOM 3081 N N . ARG A 1 392 ? 21.594 -7.476 11.829 1.00 55.19 392 ARG A N 1
ATOM 3082 C CA . ARG A 1 392 ? 22.926 -7.799 11.284 1.00 55.19 392 ARG A CA 1
ATOM 3083 C C . ARG A 1 392 ? 23.763 -6.554 10.989 1.00 55.19 392 ARG A C 1
ATOM 3085 O O . ARG A 1 392 ? 24.932 -6.701 10.642 1.00 55.19 392 ARG A O 1
ATOM 3092 N N . ARG A 1 393 ? 23.190 -5.353 11.115 1.00 55.56 393 ARG A N 1
ATOM 3093 C CA . ARG A 1 393 ? 23.955 -4.106 11.203 1.00 55.56 393 ARG A CA 1
ATOM 3094 C C . ARG A 1 393 ? 24.514 -4.052 12.623 1.00 55.56 393 ARG A C 1
ATOM 3096 O O . ARG A 1 393 ? 23.748 -4.127 13.580 1.00 55.56 393 ARG A O 1
ATOM 3103 N N . ASP A 1 394 ? 25.836 -4.021 12.756 1.00 41.84 394 ASP A N 1
ATOM 3104 C CA . ASP A 1 394 ? 26.488 -4.176 14.056 1.00 41.84 394 ASP A CA 1
ATOM 3105 C C . ASP A 1 394 ? 26.167 -2.985 14.973 1.00 41.84 394 ASP A C 1
ATOM 3107 O O . ASP A 1 394 ? 26.608 -1.859 14.744 1.00 41.84 394 ASP A O 1
ATOM 3111 N N . SER A 1 395 ? 25.391 -3.244 16.029 1.00 40.62 395 SER A N 1
ATOM 3112 C CA . SER A 1 395 ? 24.941 -2.232 16.985 1.00 40.62 395 SER A CA 1
ATOM 3113 C C . SER A 1 395 ? 26.059 -1.658 17.859 1.00 40.62 395 SER A C 1
ATOM 3115 O O . SER A 1 395 ? 25.821 -0.658 18.538 1.00 40.62 395 SER A O 1
ATOM 3117 N N . SER A 1 396 ? 27.265 -2.246 17.840 1.00 39.94 396 SER A N 1
ATOM 3118 C CA . SER A 1 396 ? 28.456 -1.611 18.419 1.00 39.94 396 SER A CA 1
ATOM 3119 C C . SER A 1 396 ? 28.860 -0.352 17.648 1.00 39.94 396 SER A C 1
ATOM 3121 O O . SER A 1 396 ? 29.342 0.598 18.261 1.00 39.94 396 SER A O 1
ATOM 3123 N N . VAL A 1 397 ? 28.565 -0.270 16.341 1.00 42.47 397 VAL A N 1
ATOM 3124 C CA . VAL A 1 397 ? 28.741 0.964 15.566 1.00 42.47 397 VAL A CA 1
ATOM 3125 C C . VAL A 1 397 ? 27.458 1.789 15.572 1.00 42.47 397 VAL A C 1
ATOM 3127 O O . VAL A 1 397 ? 26.798 2.014 14.555 1.00 42.47 397 VAL A O 1
ATOM 3130 N N . ARG A 1 398 ? 27.163 2.359 16.746 1.00 43.16 398 ARG A N 1
ATOM 3131 C CA . ARG A 1 398 ? 26.618 3.719 16.735 1.00 43.16 398 ARG A CA 1
ATOM 3132 C C . ARG A 1 398 ? 27.626 4.583 15.983 1.00 43.16 398 ARG A C 1
ATOM 3134 O O . ARG A 1 398 ? 28.789 4.631 16.367 1.00 43.16 398 ARG A O 1
ATOM 3141 N N . VAL A 1 399 ? 27.175 5.254 14.929 1.00 44.00 399 VAL A N 1
ATOM 3142 C CA . VAL A 1 399 ? 27.944 6.321 14.281 1.00 44.00 399 VAL A CA 1
ATOM 3143 C C . VAL A 1 399 ? 28.163 7.404 15.342 1.00 44.00 399 VAL A C 1
ATOM 3145 O O . VAL A 1 399 ? 27.224 8.119 15.696 1.00 44.00 399 VAL A O 1
ATOM 3148 N N . SER A 1 400 ? 29.366 7.457 15.920 1.00 43.94 400 SER A N 1
ATOM 3149 C CA . SER A 1 400 ? 29.794 8.578 16.753 1.00 43.94 400 SER A CA 1
ATOM 3150 C C . SER A 1 400 ? 29.917 9.825 15.876 1.00 43.94 400 SER A C 1
ATOM 3152 O O . SER A 1 400 ? 30.038 9.722 14.655 1.00 43.94 400 SER A O 1
ATOM 3154 N N . GLN A 1 401 ? 29.877 11.017 16.477 1.00 45.47 401 GLN A N 1
ATOM 3155 C CA . GLN A 1 401 ? 29.981 12.266 15.706 1.00 45.47 401 GLN A CA 1
ATOM 3156 C C . GLN A 1 401 ? 31.292 12.321 14.894 1.00 45.47 401 GLN A C 1
ATOM 3158 O O . GLN A 1 401 ? 31.280 12.734 13.742 1.00 45.47 401 GLN A O 1
ATOM 3163 N N . GLU A 1 402 ? 32.364 11.731 15.432 1.00 47.94 402 GLU A N 1
ATOM 3164 C CA . GLU A 1 402 ? 33.668 11.500 14.787 1.00 47.94 402 GLU A CA 1
ATOM 3165 C C . GLU A 1 402 ? 33.571 10.816 13.406 1.00 47.94 402 GLU A C 1
ATOM 3167 O O . GLU A 1 402 ? 34.422 11.020 12.545 1.00 47.94 402 GLU A O 1
ATOM 3172 N N . VAL A 1 403 ? 32.543 9.987 13.188 1.00 52.25 403 VAL A N 1
ATOM 3173 C CA . VAL A 1 403 ? 32.324 9.242 11.939 1.00 52.25 403 VAL A CA 1
ATOM 3174 C C . VAL A 1 403 ? 31.474 10.037 10.933 1.00 52.25 403 VAL A C 1
ATOM 3176 O O . VAL A 1 403 ? 31.566 9.786 9.732 1.00 52.25 403 VAL A O 1
ATOM 3179 N N . ASP A 1 404 ? 30.708 11.036 11.381 1.00 53.03 404 ASP A N 1
ATOM 3180 C CA . ASP A 1 404 ? 30.082 12.034 10.500 1.00 53.03 404 ASP A CA 1
ATOM 3181 C C . ASP A 1 404 ? 31.036 13.194 10.148 1.00 53.03 404 ASP A C 1
ATOM 3183 O O . ASP A 1 404 ? 30.921 13.773 9.066 1.00 53.03 404 ASP A O 1
ATOM 3187 N N . ASP A 1 405 ? 32.016 13.487 11.006 1.00 59.78 405 ASP A N 1
ATOM 3188 C CA . ASP A 1 405 ? 33.068 14.490 10.774 1.00 59.78 405 ASP A CA 1
ATOM 3189 C C . ASP A 1 405 ? 34.255 13.954 9.934 1.00 59.78 405 ASP A C 1
ATOM 3191 O O . ASP A 1 405 ? 35.154 14.707 9.562 1.00 59.78 405 ASP A O 1
ATOM 3195 N N . LEU A 1 406 ? 34.258 12.658 9.597 1.00 67.31 406 LEU A N 1
ATOM 3196 C CA . LEU A 1 406 ? 35.350 11.967 8.899 1.00 67.31 406 LEU A CA 1
ATOM 3197 C C . LEU A 1 406 ? 35.500 12.430 7.432 1.00 67.31 406 LEU A C 1
ATOM 3199 O O . LEU A 1 406 ? 34.523 12.471 6.681 1.00 67.31 406 LEU A O 1
ATOM 3203 N N . ASP A 1 407 ? 36.726 12.749 7.008 1.00 79.75 407 ASP A N 1
ATOM 3204 C CA . ASP A 1 407 ? 37.031 13.263 5.662 1.00 79.75 407 ASP A CA 1
ATOM 3205 C C . ASP A 1 407 ? 36.510 12.336 4.541 1.00 79.75 407 ASP A C 1
ATOM 3207 O O . ASP A 1 407 ? 36.649 11.108 4.599 1.00 79.75 407 ASP A O 1
ATOM 3211 N N . PHE A 1 408 ? 35.898 12.923 3.508 1.00 82.44 408 PHE A N 1
ATOM 3212 C CA . PHE A 1 408 ? 35.324 12.183 2.385 1.00 82.44 408 PHE A CA 1
ATOM 3213 C C . PHE A 1 408 ? 36.382 11.409 1.585 1.00 82.44 408 PHE A C 1
ATOM 3215 O O . PHE A 1 408 ? 36.114 10.286 1.156 1.00 82.44 408 PHE A O 1
ATOM 3222 N N . ASP A 1 409 ? 37.605 11.933 1.457 1.00 85.19 409 ASP A N 1
ATOM 3223 C CA . ASP A 1 409 ? 38.705 11.234 0.786 1.00 85.19 409 ASP A CA 1
ATOM 3224 C C . ASP A 1 409 ? 39.076 9.939 1.508 1.00 85.19 409 ASP A C 1
ATOM 3226 O O . ASP A 1 409 ? 39.380 8.909 0.895 1.00 85.19 409 ASP A O 1
ATOM 3230 N N . VAL A 1 410 ? 39.015 9.987 2.834 1.00 81.06 410 VAL A N 1
ATOM 3231 C CA . VAL A 1 410 ? 39.319 8.867 3.718 1.00 81.06 410 VAL A CA 1
ATOM 3232 C C . VAL A 1 410 ? 38.173 7.847 3.704 1.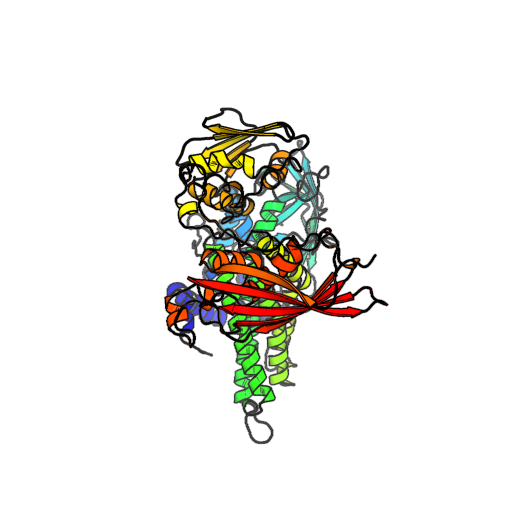00 81.06 410 VAL A C 1
ATOM 3234 O O . VAL A 1 410 ? 38.426 6.639 3.663 1.00 81.06 410 VAL A O 1
ATOM 3237 N N . MET A 1 411 ? 36.915 8.302 3.638 1.00 82.12 411 MET A N 1
ATOM 3238 C CA . MET A 1 411 ? 35.755 7.430 3.408 1.00 82.12 411 MET A CA 1
ATOM 3239 C C . MET A 1 411 ? 35.836 6.703 2.055 1.00 82.12 411 MET A C 1
ATOM 3241 O O . MET A 1 411 ? 35.678 5.483 2.008 1.00 82.12 411 MET A O 1
ATOM 3245 N N . MET A 1 412 ? 36.137 7.417 0.965 1.00 88.19 412 MET A N 1
ATOM 3246 C CA . MET A 1 412 ? 36.258 6.835 -0.378 1.00 88.19 412 MET A CA 1
ATOM 3247 C C . MET A 1 412 ? 37.412 5.833 -0.468 1.00 88.19 412 MET A C 1
ATOM 3249 O O . MET A 1 412 ? 37.219 4.710 -0.939 1.00 88.19 412 MET A O 1
ATOM 3253 N N . SER A 1 413 ? 38.577 6.176 0.090 1.00 87.75 413 SER A N 1
ATOM 3254 C CA . SER A 1 413 ? 39.738 5.275 0.190 1.00 87.75 413 SER A CA 1
ATOM 3255 C C . SER A 1 413 ? 39.444 3.976 0.958 1.00 87.75 413 SER A C 1
ATOM 3257 O O . SER A 1 413 ? 40.149 2.984 0.783 1.00 87.75 413 SER A O 1
ATOM 3259 N N . SER A 1 414 ? 38.392 3.958 1.784 1.00 84.19 414 SER A N 1
ATOM 3260 C CA . SER A 1 414 ? 37.984 2.807 2.600 1.00 84.19 414 SER A CA 1
ATOM 3261 C C . SER A 1 414 ? 37.021 1.838 1.896 1.00 84.19 414 SER A C 1
ATOM 3263 O O . SER A 1 414 ? 36.768 0.751 2.415 1.00 84.19 414 SER A O 1
ATOM 3265 N N . ILE A 1 415 ? 36.504 2.166 0.703 1.00 86.00 415 ILE A N 1
ATOM 3266 C CA . ILE A 1 415 ? 35.570 1.306 -0.058 1.00 86.00 415 ILE A CA 1
ATOM 3267 C C . ILE A 1 415 ? 36.076 -0.143 -0.257 1.00 86.00 415 ILE A C 1
ATOM 3269 O O . ILE A 1 415 ? 35.276 -1.069 -0.071 1.00 86.00 415 ILE A O 1
ATOM 3273 N N . PRO A 1 416 ? 37.370 -0.407 -0.551 1.00 88.25 416 PRO A N 1
ATOM 3274 C CA . PRO A 1 416 ? 37.894 -1.771 -0.653 1.00 88.25 416 PRO A CA 1
ATOM 3275 C C . PRO A 1 416 ? 37.742 -2.620 0.623 1.00 88.25 416 PRO A C 1
ATOM 3277 O O . PRO A 1 416 ? 37.656 -3.842 0.514 1.00 88.25 416 PRO A O 1
ATOM 3280 N N . ASN A 1 417 ? 37.629 -2.017 1.814 1.00 84.19 417 ASN A N 1
ATOM 3281 C CA . ASN A 1 417 ? 37.409 -2.752 3.071 1.00 84.19 417 ASN A CA 1
ATOM 3282 C C . ASN A 1 417 ? 36.022 -3.420 3.116 1.00 84.19 417 ASN A C 1
ATOM 3284 O O . ASN A 1 417 ? 35.845 -4.456 3.756 1.00 84.19 417 ASN A O 1
ATOM 3288 N N . GLY A 1 418 ? 35.037 -2.849 2.413 1.00 77.88 418 GLY A N 1
ATOM 3289 C CA . GLY A 1 418 ? 33.701 -3.428 2.259 1.00 77.88 418 GLY A CA 1
ATOM 3290 C C . GLY A 1 418 ? 33.601 -4.492 1.171 1.00 77.88 418 GLY A C 1
ATOM 3291 O O . GLY A 1 418 ? 32.546 -5.119 1.039 1.00 77.88 418 GLY A O 1
ATOM 3292 N N . PHE A 1 419 ? 34.648 -4.688 0.369 1.00 87.00 419 PHE A N 1
ATOM 3293 C CA . PHE A 1 419 ? 34.592 -5.532 -0.816 1.00 87.00 419 PHE A CA 1
ATOM 3294 C C . PHE A 1 419 ? 34.372 -7.014 -0.485 1.00 87.00 419 PHE A C 1
ATOM 3296 O O . PHE A 1 419 ? 34.809 -7.549 0.536 1.00 87.00 419 PHE A O 1
ATOM 3303 N N . ARG A 1 420 ? 33.678 -7.699 -1.392 1.00 83.88 420 ARG A N 1
ATOM 3304 C CA . ARG A 1 420 ? 33.299 -9.104 -1.286 1.00 83.88 420 ARG A CA 1
ATOM 3305 C C . ARG A 1 420 ? 33.874 -9.907 -2.452 1.00 83.88 420 ARG A C 1
ATOM 3307 O O . ARG A 1 420 ? 33.219 -10.035 -3.491 1.00 83.88 420 ARG A O 1
ATOM 3314 N N . PRO A 1 421 ? 35.056 -10.525 -2.269 1.00 83.81 421 PRO A N 1
ATOM 3315 C CA . PRO A 1 421 ? 35.602 -11.506 -3.206 1.00 83.81 421 PRO A CA 1
ATOM 3316 C C . PRO A 1 421 ? 34.565 -12.562 -3.628 1.00 83.81 421 PRO A C 1
ATOM 3318 O O . PRO A 1 421 ? 34.402 -12.824 -4.814 1.00 83.81 421 PRO A O 1
ATOM 3321 N N . ASP A 1 422 ? 33.749 -13.050 -2.682 1.00 82.50 422 ASP A N 1
ATOM 3322 C CA . ASP A 1 422 ? 32.691 -14.055 -2.905 1.00 82.50 422 ASP A CA 1
ATOM 3323 C C . ASP A 1 422 ? 31.522 -13.607 -3.810 1.00 82.50 422 ASP A C 1
ATOM 3325 O O . ASP A 1 422 ? 30.582 -14.371 -4.026 1.00 82.50 422 ASP A O 1
ATOM 3329 N N . ARG A 1 423 ? 31.527 -12.358 -4.294 1.00 81.25 423 ARG A N 1
ATOM 3330 C CA . ARG A 1 423 ? 30.480 -11.772 -5.154 1.00 81.25 423 ARG A CA 1
ATOM 3331 C C . ARG A 1 423 ? 31.015 -11.135 -6.437 1.00 81.25 423 ARG A C 1
ATOM 3333 O O . ARG A 1 423 ? 30.215 -10.644 -7.227 1.00 81.25 423 ARG A O 1
ATOM 3340 N N . SER A 1 424 ? 32.331 -11.160 -6.639 1.00 82.31 424 SER A N 1
ATOM 3341 C CA . SER A 1 424 ? 33.043 -10.560 -7.780 1.00 82.31 424 SER A CA 1
ATOM 3342 C C . SER A 1 424 ? 33.752 -11.593 -8.665 1.00 82.31 424 SER A C 1
ATOM 3344 O O . SER A 1 424 ? 34.531 -11.235 -9.546 1.00 82.31 424 SER A O 1
ATOM 3346 N N . GLU A 1 425 ? 33.495 -12.883 -8.441 1.00 82.56 425 GLU A N 1
ATOM 3347 C CA . GLU A 1 425 ? 34.032 -13.963 -9.267 1.00 82.56 425 GLU A CA 1
ATOM 3348 C C . GLU A 1 425 ? 33.567 -13.816 -10.726 1.00 82.56 425 GLU A C 1
ATOM 3350 O O . GLU A 1 425 ? 32.377 -13.654 -11.009 1.00 82.56 425 GLU A O 1
ATOM 3355 N N . GLY A 1 426 ? 34.530 -13.822 -11.651 1.00 81.00 426 GLY A N 1
ATOM 3356 C CA . GLY A 1 426 ? 34.287 -13.605 -13.079 1.00 81.00 426 GLY A CA 1
ATOM 3357 C C . GLY A 1 426 ? 33.966 -12.158 -13.477 1.00 81.00 426 GLY A C 1
ATOM 3358 O O . GLY A 1 426 ? 33.645 -11.929 -14.638 1.00 81.00 426 GLY A O 1
ATOM 3359 N N . VAL A 1 427 ? 34.049 -11.184 -12.561 1.00 84.25 427 VAL A N 1
ATOM 3360 C CA . VAL A 1 427 ? 33.859 -9.754 -12.867 1.00 84.25 427 VAL A CA 1
ATOM 3361 C C . VAL A 1 427 ? 35.214 -9.072 -13.055 1.00 84.25 427 VAL A C 1
ATOM 3363 O O . VAL A 1 427 ? 36.088 -9.167 -12.194 1.00 84.25 427 VAL A O 1
ATOM 3366 N N . SER A 1 428 ? 35.371 -8.339 -14.155 1.00 89.75 428 SER A N 1
ATOM 3367 C CA . SER A 1 428 ? 36.446 -7.364 -14.360 1.00 89.75 428 SER A CA 1
ATOM 3368 C C . SER A 1 428 ? 35.794 -6.103 -14.929 1.00 89.75 428 SER A C 1
ATOM 3370 O O . SER A 1 428 ? 35.075 -6.207 -15.921 1.00 89.75 428 SER A O 1
ATOM 3372 N N . ALA A 1 429 ? 35.926 -4.966 -14.242 1.00 91.75 429 ALA A N 1
ATOM 3373 C CA . ALA A 1 429 ? 35.193 -3.735 -14.551 1.00 91.75 429 ALA A CA 1
ATOM 3374 C C . ALA A 1 429 ? 35.862 -2.494 -13.938 1.00 91.75 429 ALA A C 1
ATOM 3376 O O . ALA A 1 429 ? 36.413 -2.546 -12.834 1.00 91.75 429 ALA A O 1
ATOM 3377 N N . ILE A 1 430 ? 35.750 -1.359 -14.626 1.00 92.81 430 ILE A N 1
ATOM 3378 C CA . ILE A 1 430 ? 36.167 -0.035 -14.167 1.00 92.81 430 ILE A CA 1
ATOM 3379 C C . ILE A 1 430 ? 34.920 0.813 -13.917 1.00 92.81 430 ILE A C 1
ATOM 3381 O O . ILE A 1 430 ? 34.145 1.094 -14.829 1.00 92.81 430 ILE A O 1
ATOM 3385 N N . ILE A 1 431 ? 34.743 1.239 -12.671 1.00 93.38 431 ILE A N 1
ATOM 3386 C CA . ILE A 1 431 ? 33.592 2.009 -12.207 1.00 93.38 431 ILE A CA 1
ATOM 3387 C C . ILE A 1 431 ? 34.066 3.430 -11.885 1.00 93.38 431 ILE A C 1
ATOM 3389 O O . ILE A 1 431 ? 35.049 3.605 -11.167 1.00 93.38 431 ILE A O 1
ATOM 3393 N N . HIS A 1 432 ? 33.386 4.439 -12.421 1.00 95.06 432 HIS A N 1
ATOM 3394 C CA . HIS A 1 432 ? 33.675 5.852 -12.176 1.00 95.06 432 HIS A CA 1
ATOM 3395 C C . HIS A 1 432 ? 32.650 6.430 -11.201 1.00 95.06 432 HIS A C 1
ATOM 3397 O O . HIS A 1 432 ? 31.451 6.331 -11.456 1.00 95.06 432 HIS A O 1
ATOM 3403 N N . PHE A 1 433 ? 33.108 7.033 -10.107 1.00 93.12 433 PHE A N 1
ATOM 3404 C CA . PHE A 1 433 ? 32.276 7.861 -9.239 1.00 93.12 433 PHE A CA 1
ATOM 3405 C C . PHE A 1 433 ? 32.494 9.324 -9.606 1.00 93.12 433 PHE A C 1
ATOM 3407 O O . PHE A 1 433 ? 33.613 9.827 -9.517 1.00 93.12 433 PHE A O 1
ATOM 3414 N N . ASP A 1 434 ? 31.415 9.959 -10.033 1.00 92.44 434 ASP A N 1
ATOM 3415 C CA . ASP A 1 434 ? 31.361 11.284 -10.639 1.00 92.44 434 ASP A CA 1
ATOM 3416 C C . ASP A 1 434 ? 30.506 12.161 -9.718 1.00 92.44 434 ASP A C 1
ATOM 3418 O O . ASP A 1 434 ? 29.284 11.993 -9.656 1.00 92.44 434 ASP A O 1
ATOM 3422 N N . PHE A 1 435 ? 31.161 12.986 -8.899 1.00 91.81 435 PHE A N 1
ATOM 3423 C CA . PHE A 1 435 ? 30.509 13.711 -7.810 1.00 91.81 435 PHE A CA 1
ATOM 3424 C C . PHE A 1 435 ? 30.220 15.165 -8.184 1.00 91.81 435 PHE A C 1
ATOM 3426 O O . PHE A 1 435 ? 31.107 15.882 -8.641 1.00 91.81 435 PHE A O 1
ATOM 3433 N N . ASP A 1 436 ? 28.996 15.628 -7.915 1.00 85.19 436 ASP A N 1
ATOM 3434 C CA . ASP A 1 436 ? 28.572 17.004 -8.230 1.00 85.19 436 ASP A CA 1
ATOM 3435 C C . ASP A 1 436 ? 29.308 18.083 -7.397 1.00 85.19 436 ASP A C 1
ATOM 3437 O O . ASP A 1 436 ? 29.281 19.267 -7.743 1.00 85.19 436 ASP A O 1
ATOM 3441 N N . ASP A 1 437 ? 29.941 17.693 -6.284 1.00 84.56 437 ASP A N 1
ATOM 3442 C CA . ASP A 1 437 ? 30.477 18.584 -5.247 1.00 84.56 437 ASP A CA 1
ATOM 3443 C C . ASP A 1 437 ? 31.923 18.283 -4.789 1.00 84.56 437 ASP A C 1
ATOM 3445 O O . ASP A 1 437 ? 32.438 18.990 -3.919 1.00 84.56 437 ASP A O 1
ATOM 3449 N N . THR A 1 438 ? 32.603 17.274 -5.351 1.00 88.19 438 THR A N 1
ATOM 3450 C CA . THR A 1 438 ? 33.972 16.875 -4.952 1.00 88.19 438 THR A CA 1
ATOM 3451 C C . THR A 1 438 ? 34.733 16.133 -6.068 1.00 88.19 438 THR A C 1
ATOM 3453 O O . THR A 1 438 ? 34.199 15.911 -7.152 1.00 88.19 438 THR A O 1
ATOM 3456 N N . ASP A 1 439 ? 35.999 15.772 -5.833 1.00 88.81 439 ASP A N 1
ATOM 3457 C CA . ASP A 1 439 ? 36.850 15.057 -6.798 1.00 88.81 439 ASP A CA 1
ATOM 3458 C C . ASP A 1 439 ? 36.245 13.703 -7.218 1.00 88.81 439 ASP A C 1
ATOM 3460 O O . ASP A 1 439 ? 35.775 12.936 -6.374 1.00 88.81 439 ASP A O 1
ATOM 3464 N N . SER A 1 440 ? 36.350 13.363 -8.508 1.00 91.94 440 SER A N 1
ATOM 3465 C CA . SER A 1 440 ? 35.958 12.049 -9.045 1.00 91.94 440 SER A CA 1
ATOM 3466 C C . SER A 1 440 ? 36.923 10.919 -8.650 1.00 91.94 440 SER A C 1
ATOM 3468 O O . SER A 1 440 ? 38.112 11.141 -8.388 1.00 91.94 440 SER A O 1
ATOM 3470 N N . TRP A 1 441 ? 36.412 9.682 -8.625 1.00 95.81 441 TRP A N 1
ATOM 3471 C CA . TRP A 1 441 ? 37.163 8.477 -8.243 1.00 95.81 441 TRP A CA 1
ATOM 3472 C C . TRP A 1 441 ? 36.984 7.330 -9.238 1.00 95.81 441 TRP A C 1
ATOM 3474 O O . TRP A 1 441 ? 35.912 7.124 -9.804 1.00 95.81 441 TRP A O 1
ATOM 3484 N N . ILE A 1 442 ? 38.023 6.506 -9.376 1.00 94.56 442 ILE A N 1
ATOM 3485 C CA . ILE A 1 442 ? 38.042 5.311 -10.223 1.00 94.56 442 ILE A CA 1
ATOM 3486 C C . ILE A 1 442 ? 38.177 4.073 -9.336 1.00 94.56 442 ILE A C 1
ATOM 3488 O O . ILE A 1 442 ? 39.143 3.925 -8.589 1.00 94.56 442 ILE A O 1
ATOM 3492 N N . LEU A 1 443 ? 37.227 3.151 -9.455 1.00 93.25 443 LEU A N 1
ATOM 3493 C CA . LEU A 1 443 ? 37.171 1.875 -8.750 1.00 93.25 443 LEU A CA 1
ATOM 3494 C C . LEU A 1 443 ? 37.377 0.735 -9.754 1.00 93.25 443 LEU A C 1
ATOM 3496 O O . LEU A 1 443 ? 36.529 0.472 -10.604 1.00 93.25 443 LEU A O 1
ATOM 3500 N N . LYS A 1 444 ? 38.519 0.056 -9.659 1.00 93.62 444 LYS A N 1
ATOM 3501 C CA . LYS A 1 444 ? 38.928 -1.033 -10.554 1.00 93.62 444 LYS A CA 1
ATOM 3502 C C . LYS A 1 444 ? 38.698 -2.370 -9.860 1.00 93.62 444 LYS A C 1
ATOM 3504 O O . LYS A 1 444 ? 39.318 -2.654 -8.832 1.00 93.62 444 LYS A O 1
ATOM 3509 N N . ILE A 1 445 ? 37.823 -3.188 -10.431 1.00 92.06 445 ILE A N 1
ATOM 3510 C CA . ILE A 1 445 ? 37.549 -4.558 -9.997 1.00 92.06 445 ILE A CA 1
ATOM 3511 C C . ILE A 1 445 ? 38.210 -5.501 -11.000 1.00 92.06 445 ILE A C 1
ATOM 3513 O O . ILE A 1 445 ? 37.972 -5.391 -12.197 1.00 92.06 445 ILE A O 1
ATOM 3517 N N . ASP A 1 446 ? 39.025 -6.431 -10.509 1.00 88.44 446 ASP A N 1
ATOM 3518 C CA . ASP A 1 446 ? 39.669 -7.470 -11.319 1.00 88.44 446 ASP A CA 1
ATOM 3519 C C . ASP A 1 446 ? 39.603 -8.804 -10.570 1.00 88.44 446 ASP A C 1
ATOM 3521 O O . ASP A 1 446 ? 40.397 -9.053 -9.663 1.00 88.44 446 ASP A O 1
ATOM 3525 N N . ASN A 1 447 ? 38.586 -9.607 -10.897 1.00 80.56 447 ASN A N 1
ATOM 3526 C CA . ASN A 1 447 ? 38.300 -10.962 -10.417 1.00 80.56 447 ASN A CA 1
ATOM 3527 C C . ASN A 1 447 ? 38.780 -11.253 -8.981 1.00 80.56 447 ASN A C 1
ATOM 3529 O O . ASN A 1 447 ? 39.888 -11.746 -8.757 1.00 80.56 447 ASN A O 1
ATOM 3533 N N . GLN A 1 448 ? 37.910 -10.983 -8.004 1.00 85.44 448 GLN A N 1
ATOM 3534 C CA . GLN A 1 448 ? 38.190 -11.104 -6.565 1.00 85.44 448 GLN A CA 1
ATOM 3535 C C . GLN A 1 448 ? 39.199 -10.089 -5.988 1.00 85.44 448 GLN A C 1
ATOM 3537 O O . GLN A 1 448 ? 39.517 -10.163 -4.799 1.00 85.44 448 GLN A O 1
ATOM 3542 N N . LYS A 1 449 ? 39.636 -9.083 -6.760 1.00 87.12 449 LYS A N 1
ATOM 3543 C CA . LYS A 1 449 ? 40.366 -7.900 -6.265 1.00 87.12 449 LYS A CA 1
ATOM 3544 C C . LYS A 1 449 ? 39.622 -6.604 -6.573 1.00 87.12 449 LYS A C 1
ATOM 3546 O O . LYS A 1 449 ? 38.860 -6.523 -7.533 1.00 87.12 449 LYS A O 1
ATOM 3551 N N . CYS A 1 450 ? 39.892 -5.590 -5.758 1.00 90.44 450 CYS A N 1
ATOM 3552 C CA . CYS A 1 450 ? 39.300 -4.262 -5.831 1.00 90.44 450 CYS A CA 1
ATOM 3553 C C . CYS A 1 450 ? 40.346 -3.217 -5.416 1.00 90.44 450 CYS A C 1
ATOM 3555 O O . CYS A 1 450 ? 40.994 -3.382 -4.383 1.00 90.44 450 CYS A O 1
ATOM 3557 N N . VAL A 1 451 ? 40.501 -2.150 -6.201 1.00 91.94 451 VAL A N 1
ATOM 3558 C CA . VAL A 1 451 ? 41.373 -0.997 -5.913 1.00 91.94 451 VAL A CA 1
ATOM 3559 C C . VAL A 1 451 ? 40.602 0.281 -6.230 1.00 91.94 451 VAL A C 1
ATOM 3561 O O . VAL A 1 451 ? 39.868 0.309 -7.215 1.00 91.94 451 VAL A O 1
ATOM 3564 N N . ILE A 1 452 ? 40.771 1.328 -5.423 1.00 93.50 452 ILE A N 1
ATOM 3565 C CA . ILE A 1 452 ? 40.198 2.652 -5.686 1.00 93.50 452 ILE A CA 1
ATOM 3566 C C . ILE A 1 452 ? 41.299 3.721 -5.711 1.00 93.50 452 ILE A C 1
ATOM 3568 O O . ILE A 1 452 ? 42.273 3.625 -4.964 1.00 93.50 452 ILE A O 1
ATOM 3572 N N . GLU A 1 453 ? 41.158 4.714 -6.583 1.00 93.56 453 GLU A N 1
ATOM 3573 C CA . GLU A 1 453 ? 42.083 5.841 -6.758 1.00 93.56 453 GLU A CA 1
ATOM 3574 C C . GLU A 1 453 ? 41.308 7.123 -7.120 1.00 93.56 453 GLU A C 1
ATOM 3576 O O . GLU A 1 453 ? 40.226 7.041 -7.701 1.00 93.56 453 GLU A O 1
ATOM 3581 N N . LYS A 1 454 ? 41.850 8.307 -6.803 1.00 92.25 454 LYS A N 1
ATOM 3582 C CA . LYS A 1 454 ? 41.314 9.583 -7.313 1.00 92.25 454 LYS A CA 1
ATOM 3583 C C . LYS A 1 454 ? 41.608 9.744 -8.802 1.00 92.25 454 LYS A C 1
ATOM 3585 O O . LYS A 1 454 ? 42.717 9.441 -9.244 1.00 92.25 454 LYS A O 1
ATOM 3590 N N . GLY A 1 455 ? 40.654 10.300 -9.544 1.00 89.75 455 GLY A N 1
ATOM 3591 C CA . GLY A 1 455 ? 40.823 10.682 -10.943 1.00 89.75 455 GLY A CA 1
ATOM 3592 C C . GLY A 1 455 ? 39.553 10.531 -11.777 1.00 89.75 455 GLY A C 1
ATOM 3593 O O . GLY A 1 455 ? 38.571 9.933 -11.348 1.00 89.75 455 GLY A O 1
ATOM 3594 N N . GLU A 1 456 ? 39.615 11.049 -13.001 1.00 87.12 456 GLU A N 1
ATOM 3595 C CA . GLU A 1 456 ? 38.563 10.915 -14.011 1.00 87.12 456 GLU A CA 1
ATOM 3596 C C . GLU A 1 456 ? 38.898 9.819 -15.034 1.00 87.12 456 GLU A C 1
ATOM 3598 O O . GLU A 1 456 ? 40.067 9.612 -15.383 1.00 87.12 456 GLU A O 1
ATOM 3603 N N . ILE A 1 457 ? 37.879 9.165 -15.603 1.00 88.44 457 ILE A N 1
ATOM 3604 C CA . ILE A 1 457 ? 38.056 8.285 -16.768 1.00 88.44 457 ILE A CA 1
ATOM 3605 C C . ILE A 1 457 ? 36.980 8.513 -17.838 1.00 88.44 457 ILE A C 1
ATOM 3607 O O . ILE A 1 457 ? 35.787 8.406 -17.595 1.00 88.44 457 ILE A O 1
ATOM 3611 N N . ASN A 1 458 ? 37.419 8.760 -19.076 1.00 74.56 458 ASN A N 1
ATOM 3612 C CA . ASN A 1 458 ? 36.534 9.066 -20.213 1.00 74.56 458 ASN A CA 1
ATOM 3613 C C . ASN A 1 458 ? 35.700 7.872 -20.730 1.00 74.56 458 ASN A C 1
ATOM 3615 O O . ASN A 1 458 ? 34.857 8.060 -21.607 1.00 74.56 458 ASN A O 1
ATOM 3619 N N . LYS A 1 459 ? 35.993 6.646 -20.274 1.00 85.00 459 LYS A N 1
ATOM 3620 C CA . LYS A 1 459 ? 35.314 5.393 -20.652 1.00 85.00 459 LYS A CA 1
ATOM 3621 C C . LYS A 1 459 ? 35.393 4.356 -19.516 1.00 85.00 459 LYS A C 1
ATOM 3623 O O . LYS A 1 459 ? 36.260 3.483 -19.574 1.00 85.00 459 LYS A O 1
ATOM 3628 N N . PRO A 1 460 ? 34.557 4.470 -18.474 1.00 91.50 460 PRO A N 1
ATOM 3629 C CA . PRO A 1 460 ? 34.309 3.381 -17.537 1.00 91.50 460 PRO A CA 1
ATOM 3630 C C . PRO A 1 460 ? 33.317 2.368 -18.132 1.00 91.50 460 PRO A C 1
ATOM 3632 O O . PRO A 1 460 ? 32.619 2.669 -19.100 1.00 91.50 460 PRO A O 1
ATOM 3635 N N . ASP A 1 461 ? 33.207 1.200 -17.505 1.00 89.81 461 ASP A N 1
ATOM 3636 C CA . ASP A 1 461 ? 32.147 0.219 -17.776 1.00 89.81 461 ASP A CA 1
ATOM 3637 C C . ASP A 1 461 ? 30.839 0.592 -17.045 1.00 89.81 461 ASP A C 1
ATOM 3639 O O . ASP A 1 461 ? 29.747 0.179 -17.438 1.00 89.81 461 ASP A O 1
ATOM 3643 N N . MET A 1 462 ? 30.934 1.410 -15.988 1.00 91.81 462 MET A N 1
ATOM 3644 C CA . MET A 1 462 ? 29.796 1.995 -15.273 1.00 91.81 462 MET A CA 1
ATOM 3645 C C . MET A 1 462 ? 30.159 3.349 -14.649 1.00 91.81 462 MET A C 1
ATOM 3647 O O . MET A 1 462 ? 31.187 3.466 -13.985 1.00 91.81 462 MET A O 1
ATOM 3651 N N . THR A 1 463 ? 29.292 4.352 -14.796 1.00 91.62 463 THR A N 1
ATOM 3652 C CA . THR A 1 463 ? 29.383 5.631 -14.069 1.00 91.62 463 THR A CA 1
ATOM 3653 C C . THR A 1 463 ? 28.319 5.697 -12.977 1.00 91.62 463 THR A C 1
ATOM 3655 O O . THR A 1 463 ? 27.168 5.331 -13.208 1.00 91.62 463 THR A O 1
ATOM 3658 N N . VAL A 1 464 ? 28.693 6.194 -11.802 1.00 90.12 464 VAL A N 1
ATOM 3659 C CA . VAL A 1 464 ? 27.829 6.433 -10.643 1.00 90.12 464 VAL A CA 1
ATOM 3660 C C . VAL A 1 464 ? 27.882 7.929 -10.326 1.00 90.12 464 VAL A C 1
ATOM 3662 O O . VAL A 1 464 ? 28.926 8.426 -9.913 1.00 90.12 464 VAL A O 1
ATOM 3665 N N . LYS A 1 465 ? 26.771 8.638 -10.545 1.00 90.62 465 LYS A N 1
ATOM 3666 C CA . LYS A 1 465 ? 26.623 10.087 -10.337 1.00 90.62 465 LYS A CA 1
ATOM 3667 C C . LYS A 1 465 ? 25.797 10.371 -9.084 1.00 90.62 465 LYS A C 1
ATOM 3669 O O . LYS A 1 465 ? 24.732 9.774 -8.925 1.00 90.62 465 LYS A O 1
ATOM 3674 N N . THR A 1 466 ? 26.285 11.234 -8.196 1.00 91.12 466 THR A N 1
ATOM 3675 C CA . THR A 1 466 ? 25.684 11.522 -6.876 1.00 91.12 466 THR A CA 1
ATOM 3676 C C . THR A 1 466 ? 26.377 12.721 -6.226 1.00 91.12 466 THR A C 1
ATOM 3678 O O . THR A 1 466 ? 27.524 13.015 -6.548 1.00 91.12 466 THR A O 1
ATOM 3681 N N . ASP A 1 467 ? 25.752 13.355 -5.236 1.00 85.25 467 ASP A N 1
ATOM 3682 C CA . ASP A 1 467 ? 26.464 14.238 -4.305 1.00 85.25 467 ASP A CA 1
ATOM 3683 C C . ASP A 1 467 ? 27.222 13.437 -3.220 1.00 85.25 467 ASP A C 1
ATOM 3685 O O . ASP A 1 467 ? 26.883 12.281 -2.914 1.00 85.25 467 ASP A O 1
ATOM 3689 N N . SER A 1 468 ? 28.250 14.047 -2.620 1.00 83.31 468 SER A N 1
ATOM 3690 C CA . SER A 1 468 ? 29.094 13.429 -1.590 1.00 83.31 468 SER A CA 1
ATOM 3691 C C . SER A 1 468 ? 28.340 13.101 -0.295 1.00 83.31 468 SER A C 1
ATOM 3693 O O . SER A 1 468 ? 28.658 12.113 0.373 1.00 83.31 468 SER A O 1
ATOM 3695 N N . PHE A 1 469 ? 27.303 13.866 0.059 1.00 79.06 469 PHE A N 1
ATOM 3696 C CA . PHE A 1 469 ? 26.509 13.653 1.270 1.00 79.06 469 PHE A CA 1
ATOM 3697 C C . PHE A 1 469 ? 25.587 12.432 1.128 1.00 79.06 469 PHE A C 1
ATOM 3699 O O . PHE A 1 469 ? 25.524 11.598 2.038 1.00 79.06 469 PHE A O 1
ATOM 3706 N N . THR A 1 470 ? 24.920 12.267 -0.014 1.00 76.69 470 THR A N 1
ATOM 3707 C CA . THR A 1 470 ? 24.163 11.062 -0.376 1.00 76.69 470 THR A CA 1
ATOM 3708 C C . THR A 1 470 ? 25.075 9.840 -0.333 1.00 76.69 470 THR A C 1
ATOM 3710 O O . THR A 1 470 ? 24.747 8.854 0.336 1.00 76.69 470 THR A O 1
ATOM 3713 N N . TRP A 1 471 ? 26.257 9.915 -0.954 1.00 86.94 471 TRP A N 1
ATOM 3714 C CA . TRP A 1 471 ? 27.192 8.791 -0.977 1.00 86.94 471 TRP A CA 1
ATOM 3715 C C . TRP A 1 471 ? 27.768 8.461 0.407 1.00 86.94 471 TRP A C 1
ATOM 3717 O O . TRP A 1 471 ? 27.776 7.294 0.801 1.00 86.94 471 TRP A O 1
ATOM 3727 N N . ARG A 1 472 ? 28.130 9.467 1.216 1.00 81.75 472 ARG A N 1
ATOM 3728 C CA . ARG A 1 472 ? 28.495 9.295 2.635 1.00 81.75 472 ARG A CA 1
ATOM 3729 C C . ARG A 1 472 ? 27.402 8.550 3.403 1.00 81.75 472 ARG A C 1
ATOM 3731 O O . ARG A 1 472 ? 27.702 7.596 4.117 1.00 81.75 472 ARG A O 1
ATOM 3738 N N . ASN A 1 473 ? 26.135 8.938 3.253 1.00 73.12 473 ASN A N 1
ATOM 3739 C CA . ASN A 1 473 ? 25.034 8.255 3.937 1.00 73.12 473 ASN A CA 1
ATOM 3740 C C . ASN A 1 473 ? 24.873 6.793 3.485 1.00 73.12 473 ASN A C 1
ATOM 3742 O O . ASN A 1 473 ? 24.495 5.957 4.307 1.00 73.12 473 ASN A O 1
ATOM 3746 N N . ILE A 1 474 ? 25.208 6.462 2.233 1.00 77.69 474 ILE A N 1
ATOM 3747 C CA . ILE A 1 474 ? 25.268 5.073 1.754 1.00 77.69 474 ILE A CA 1
ATOM 3748 C C . ILE A 1 474 ? 26.418 4.320 2.424 1.00 77.69 474 ILE A C 1
ATOM 3750 O O . ILE A 1 474 ? 26.173 3.284 3.036 1.00 77.69 474 ILE A O 1
ATOM 3754 N N . LEU A 1 475 ? 27.647 4.849 2.389 1.00 77.19 475 LEU A N 1
ATOM 3755 C CA . LEU A 1 475 ? 28.823 4.229 3.021 1.00 77.19 475 LEU A CA 1
ATOM 3756 C C . LEU A 1 475 ? 28.607 3.955 4.523 1.00 77.19 475 LEU A C 1
ATOM 3758 O O . LEU A 1 475 ? 28.981 2.895 5.023 1.00 77.19 475 LEU A O 1
ATOM 3762 N N . LEU A 1 476 ? 27.932 4.871 5.225 1.00 69.75 476 LEU A N 1
ATOM 3763 C CA . LEU A 1 476 ? 27.557 4.743 6.638 1.00 69.75 476 LEU A CA 1
ATOM 3764 C C . LEU A 1 476 ? 26.342 3.828 6.898 1.00 69.75 476 LEU A C 1
ATOM 3766 O O . LEU A 1 476 ? 25.921 3.686 8.046 1.00 69.75 476 LEU A O 1
ATOM 3770 N N . GLY A 1 477 ? 25.731 3.231 5.870 1.00 67.69 477 GLY A N 1
ATOM 3771 C CA . GLY A 1 477 ? 24.527 2.399 5.995 1.00 67.69 477 GLY A CA 1
ATOM 3772 C C . GLY A 1 477 ? 23.274 3.149 6.479 1.00 67.69 477 GLY A C 1
ATOM 3773 O O . GLY A 1 477 ? 22.286 2.511 6.852 1.00 67.69 477 GLY A O 1
ATOM 3774 N N . LYS A 1 478 ? 23.310 4.491 6.489 1.00 64.38 478 LYS A N 1
ATOM 3775 C CA . LYS A 1 478 ? 22.193 5.386 6.846 1.00 64.38 478 LYS A CA 1
ATOM 3776 C C . LYS A 1 478 ? 21.165 5.491 5.716 1.00 64.38 478 LYS A C 1
ATOM 3778 O O . LYS A 1 478 ? 19.976 5.653 5.979 1.00 64.38 478 LYS A O 1
ATOM 3783 N N . LEU A 1 479 ? 21.626 5.369 4.473 1.00 63.19 479 LEU A N 1
ATOM 3784 C CA . LEU A 1 479 ? 20.824 5.286 3.258 1.00 63.19 479 LEU A CA 1
ATOM 3785 C C . LEU A 1 479 ? 21.123 3.954 2.560 1.00 63.19 479 LEU A C 1
ATOM 3787 O O . LEU A 1 479 ? 22.271 3.526 2.491 1.00 63.19 479 LEU A O 1
ATOM 3791 N N . ASP A 1 480 ? 20.097 3.277 2.048 1.00 70.44 480 ASP A N 1
ATOM 3792 C CA . ASP A 1 480 ? 20.302 2.070 1.247 1.00 70.44 480 ASP A CA 1
ATOM 3793 C C . ASP A 1 480 ? 20.686 2.444 -0.195 1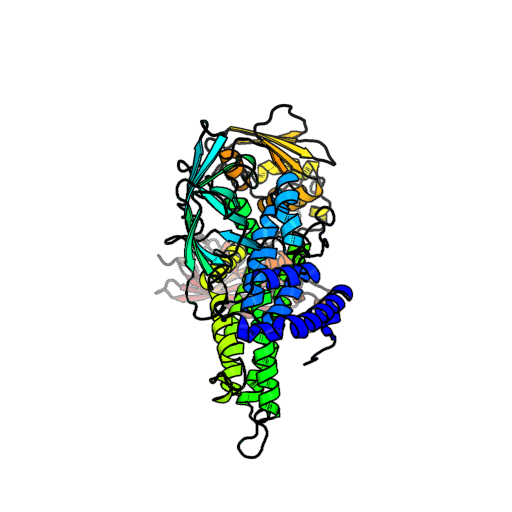.00 70.44 480 ASP A C 1
ATOM 3795 O O . ASP A 1 480 ? 20.053 3.307 -0.804 1.00 70.44 480 ASP A O 1
ATOM 3799 N N . ALA A 1 481 ? 21.709 1.791 -0.755 1.00 67.75 481 ALA A N 1
ATOM 3800 C CA . ALA A 1 481 ? 22.210 2.097 -2.097 1.00 67.75 481 ALA A CA 1
ATOM 3801 C C . ALA A 1 481 ? 21.153 1.876 -3.197 1.00 67.75 481 ALA A C 1
ATOM 3803 O O . ALA A 1 481 ? 21.090 2.638 -4.161 1.00 67.75 481 ALA A O 1
ATOM 3804 N N . MET A 1 482 ? 20.293 0.860 -3.056 1.00 62.31 482 MET A N 1
ATOM 3805 C CA . MET A 1 482 ? 19.199 0.614 -3.993 1.00 62.31 482 MET A CA 1
ATOM 3806 C C . MET A 1 482 ? 18.078 1.638 -3.811 1.00 62.31 482 MET A C 1
ATOM 3808 O O . MET A 1 482 ? 17.537 2.107 -4.808 1.00 62.31 482 MET A O 1
ATOM 3812 N N . GLN A 1 483 ? 17.784 2.062 -2.578 1.00 60.22 483 GLN A N 1
ATOM 3813 C CA . GLN A 1 483 ? 16.861 3.176 -2.325 1.00 60.22 483 GLN A CA 1
ATOM 3814 C C . GLN A 1 483 ? 17.365 4.497 -2.930 1.00 60.22 483 GLN A C 1
ATOM 3816 O O . GLN A 1 483 ? 16.572 5.242 -3.505 1.00 60.22 483 GLN A O 1
ATOM 3821 N N . ALA A 1 484 ? 18.667 4.779 -2.848 1.00 65.88 484 ALA A N 1
ATOM 3822 C CA . ALA A 1 484 ? 19.269 5.982 -3.422 1.00 65.88 484 ALA A CA 1
ATOM 3823 C C . ALA A 1 484 ? 19.175 6.001 -4.959 1.00 65.88 484 ALA A C 1
ATOM 3825 O O . ALA A 1 484 ? 18.801 7.019 -5.539 1.00 65.88 484 ALA A O 1
ATOM 3826 N N . MET A 1 485 ? 19.405 4.852 -5.609 1.00 68.19 485 MET A N 1
ATOM 3827 C CA . MET A 1 485 ? 19.155 4.688 -7.048 1.00 68.19 485 MET A CA 1
ATOM 3828 C C . MET A 1 485 ? 17.669 4.847 -7.399 1.00 68.19 485 MET A C 1
ATOM 3830 O O . MET A 1 485 ? 17.314 5.564 -8.329 1.00 68.19 485 MET A O 1
ATOM 3834 N N . MET A 1 486 ? 16.779 4.233 -6.615 1.00 58.22 486 MET A N 1
ATOM 3835 C CA . MET A 1 486 ? 15.321 4.312 -6.784 1.00 58.22 486 MET A CA 1
ATOM 3836 C C . MET A 1 486 ? 14.705 5.692 -6.481 1.00 58.22 486 MET A C 1
ATOM 3838 O O . MET A 1 486 ? 13.497 5.865 -6.651 1.00 58.22 486 MET A O 1
ATOM 3842 N N . THR A 1 487 ? 15.498 6.655 -6.007 1.00 56.44 487 THR A N 1
ATOM 3843 C CA . THR A 1 487 ? 15.069 8.035 -5.712 1.00 56.44 487 THR A CA 1
ATOM 3844 C C . THR A 1 487 ? 15.855 9.079 -6.510 1.00 56.44 487 THR A C 1
ATOM 3846 O O . THR A 1 487 ? 15.818 10.256 -6.170 1.00 56.44 487 THR A O 1
ATOM 3849 N N . GLU A 1 488 ? 16.561 8.650 -7.566 1.00 67.00 488 GLU A N 1
ATOM 3850 C CA . GLU A 1 488 ? 17.383 9.482 -8.468 1.00 67.00 488 GLU A CA 1
ATOM 3851 C C . GLU A 1 488 ? 18.538 10.245 -7.781 1.00 67.00 488 GLU A C 1
ATOM 3853 O O . GLU A 1 488 ? 19.254 10.996 -8.436 1.00 67.00 488 GLU A O 1
ATOM 3858 N N . LYS A 1 489 ? 18.791 9.994 -6.487 1.00 72.38 489 LYS A N 1
ATOM 3859 C CA . LYS A 1 489 ? 19.913 10.572 -5.719 1.00 72.38 489 LYS A CA 1
ATOM 3860 C C . LYS A 1 489 ? 21.259 9.958 -6.099 1.00 72.38 489 LYS A C 1
ATOM 3862 O O . LYS A 1 489 ? 22.294 10.590 -5.936 1.00 72.38 489 LYS A O 1
ATOM 3867 N N . VAL A 1 490 ? 21.232 8.727 -6.612 1.00 82.19 490 VAL A N 1
ATOM 3868 C CA . VAL A 1 490 ? 22.369 8.078 -7.271 1.00 82.19 490 VAL A CA 1
ATOM 3869 C C . VAL A 1 490 ? 21.934 7.652 -8.669 1.00 82.19 490 VAL A C 1
ATOM 3871 O O . VAL A 1 490 ? 21.248 6.643 -8.830 1.00 82.19 490 VAL A O 1
ATOM 3874 N N . ALA A 1 491 ? 22.330 8.396 -9.696 1.00 82.25 491 ALA A N 1
ATOM 3875 C CA . ALA A 1 491 ? 22.101 7.994 -11.079 1.00 82.25 491 ALA A CA 1
ATOM 3876 C C . ALA A 1 491 ? 23.225 7.051 -11.534 1.00 82.25 491 ALA A C 1
ATOM 3878 O O . ALA A 1 491 ? 24.401 7.401 -11.452 1.00 82.25 491 ALA A O 1
ATOM 3879 N N . ILE A 1 492 ? 22.877 5.858 -12.030 1.00 85.31 492 ILE A N 1
ATOM 3880 C CA . ILE A 1 492 ? 23.854 4.928 -12.613 1.00 85.31 492 ILE A CA 1
ATOM 3881 C C . ILE A 1 492 ? 23.677 4.824 -14.127 1.00 85.31 492 ILE A C 1
ATOM 3883 O O . ILE A 1 492 ? 22.574 4.605 -14.646 1.00 85.31 492 ILE A O 1
ATOM 3887 N N . ASP A 1 493 ? 24.805 4.937 -14.824 1.00 85.50 493 ASP A N 1
ATOM 3888 C CA . ASP A 1 493 ? 24.901 4.789 -16.266 1.00 85.50 493 ASP A CA 1
ATOM 3889 C C . ASP A 1 493 ? 25.851 3.646 -16.638 1.00 85.50 493 ASP A C 1
ATOM 3891 O O . ASP A 1 493 ? 27.059 3.704 -16.408 1.00 85.50 493 ASP A O 1
ATOM 3895 N N . THR A 1 494 ? 25.270 2.568 -17.158 1.00 82.88 494 THR A N 1
ATOM 3896 C CA . THR A 1 494 ? 25.943 1.392 -17.717 1.00 82.88 494 THR A CA 1
ATOM 3897 C C . THR A 1 494 ? 24.956 0.646 -18.612 1.00 82.88 494 THR A C 1
ATOM 3899 O O . THR A 1 494 ? 23.748 0.667 -18.350 1.00 82.88 494 THR A O 1
ATOM 3902 N N . ASP A 1 495 ? 25.476 -0.027 -19.636 1.00 76.44 495 ASP A N 1
ATOM 3903 C CA . ASP A 1 495 ? 24.731 -0.995 -20.445 1.00 76.44 495 ASP A CA 1
ATOM 3904 C C . ASP A 1 495 ? 24.810 -2.424 -19.855 1.00 76.44 495 ASP A C 1
ATOM 3906 O O . ASP A 1 495 ? 24.031 -3.298 -20.239 1.00 76.44 495 ASP A O 1
ATOM 3910 N N . ASP A 1 496 ? 25.714 -2.681 -18.895 1.00 79.94 496 ASP A N 1
ATOM 3911 C CA . ASP A 1 496 ? 25.876 -3.990 -18.253 1.00 79.94 496 ASP A CA 1
ATOM 3912 C C . ASP A 1 496 ? 24.983 -4.128 -17.004 1.00 79.94 496 ASP A C 1
ATOM 3914 O O . ASP A 1 496 ? 25.335 -3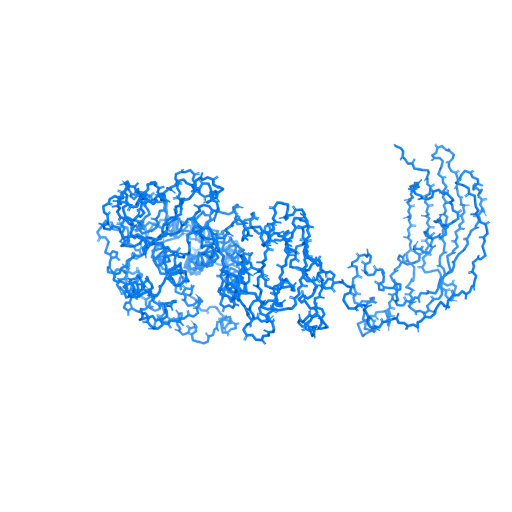.801 -15.864 1.00 79.94 496 ASP A O 1
ATOM 3918 N N . MET A 1 497 ? 23.790 -4.675 -17.234 1.00 72.12 497 MET A N 1
ATOM 3919 C CA . MET A 1 497 ? 22.828 -5.002 -16.181 1.00 72.12 497 MET A CA 1
ATOM 3920 C C . MET A 1 497 ? 23.287 -6.146 -15.255 1.00 72.12 497 MET A C 1
ATOM 3922 O O . MET A 1 497 ? 22.798 -6.232 -14.124 1.00 72.12 497 MET A O 1
ATOM 3926 N N . GLU A 1 498 ? 24.215 -7.017 -15.674 1.00 76.06 498 GLU A N 1
ATOM 3927 C CA . GLU A 1 498 ? 24.775 -8.057 -14.802 1.00 76.06 498 GLU A CA 1
ATOM 3928 C C . GLU A 1 498 ? 25.800 -7.450 -13.831 1.00 76.06 498 GLU A C 1
ATOM 3930 O O . GLU A 1 498 ? 25.741 -7.733 -12.629 1.00 76.06 498 GLU A O 1
ATOM 3935 N N . LEU A 1 499 ? 26.664 -6.547 -14.310 1.00 81.75 499 LEU A N 1
ATOM 3936 C CA . LEU A 1 499 ? 27.548 -5.725 -13.480 1.00 81.75 499 LEU A CA 1
ATOM 3937 C C . LEU A 1 499 ? 26.744 -4.912 -12.460 1.00 81.75 499 LEU A C 1
ATOM 3939 O O . LEU A 1 499 ? 27.049 -4.988 -11.270 1.00 81.75 499 LEU A O 1
ATOM 3943 N N . LEU A 1 500 ? 25.681 -4.214 -12.878 1.00 80.19 500 LEU A N 1
ATOM 3944 C CA . LEU A 1 500 ? 24.810 -3.449 -11.974 1.00 80.19 500 LEU A CA 1
ATOM 3945 C C . LEU A 1 500 ? 24.192 -4.334 -10.874 1.00 80.19 500 LEU A C 1
ATOM 3947 O O . LEU A 1 500 ? 24.268 -4.015 -9.684 1.00 80.19 500 LEU A O 1
ATOM 3951 N N . MET A 1 501 ? 23.624 -5.485 -11.250 1.00 72.56 501 MET A N 1
ATOM 3952 C CA . MET A 1 501 ? 22.987 -6.420 -10.309 1.00 72.56 501 MET A CA 1
ATOM 3953 C C . MET A 1 501 ? 23.988 -7.133 -9.383 1.00 72.56 501 MET A C 1
ATOM 3955 O O . MET A 1 501 ? 23.613 -7.556 -8.281 1.00 72.56 501 MET A O 1
ATOM 3959 N N . LYS A 1 502 ? 25.259 -7.251 -9.790 1.00 77.19 502 LYS A N 1
ATOM 3960 C CA . LYS A 1 502 ? 26.365 -7.710 -8.935 1.00 77.19 502 LYS A CA 1
ATOM 3961 C C . LYS A 1 502 ? 26.922 -6.594 -8.052 1.00 77.19 502 LYS A C 1
ATOM 3963 O O . LYS A 1 502 ? 27.219 -6.869 -6.894 1.00 77.19 502 LYS A O 1
ATOM 3968 N N . PHE A 1 503 ? 27.033 -5.354 -8.528 1.00 80.69 503 PHE A N 1
ATOM 3969 C CA . PHE A 1 503 ? 27.723 -4.252 -7.843 1.00 80.69 503 PHE A CA 1
ATOM 3970 C C . PHE A 1 503 ? 27.191 -3.991 -6.431 1.00 80.69 503 PHE A C 1
ATOM 3972 O O . PHE A 1 503 ? 27.955 -4.069 -5.469 1.00 80.69 503 PHE A O 1
ATOM 3979 N N . ALA A 1 504 ? 25.873 -3.841 -6.276 1.00 67.81 504 ALA A N 1
ATOM 3980 C CA . ALA A 1 504 ? 25.227 -3.677 -4.967 1.00 67.81 504 ALA A CA 1
ATOM 3981 C C . ALA A 1 504 ? 25.380 -4.899 -4.025 1.00 67.81 504 ALA A C 1
ATOM 3983 O O . ALA A 1 504 ? 25.007 -4.840 -2.856 1.00 67.81 504 ALA A O 1
ATOM 3984 N N . ARG A 1 505 ? 25.917 -6.023 -4.522 1.00 73.38 505 ARG A N 1
ATOM 3985 C CA . ARG A 1 505 ? 26.248 -7.240 -3.760 1.00 73.38 505 ARG A CA 1
ATOM 3986 C C . ARG A 1 505 ? 27.760 -7.429 -3.574 1.00 73.38 505 ARG A C 1
ATOM 3988 O O . ARG A 1 505 ? 28.145 -8.184 -2.683 1.00 73.38 505 ARG A O 1
ATOM 3995 N N . MET A 1 506 ? 28.600 -6.774 -4.382 1.00 82.06 506 MET A N 1
ATOM 3996 C CA . MET A 1 506 ? 30.069 -6.815 -4.308 1.00 82.06 506 MET A CA 1
ATOM 3997 C C . MET A 1 506 ? 30.642 -6.014 -3.136 1.00 82.06 506 MET A C 1
ATOM 3999 O O . MET A 1 506 ? 31.798 -6.223 -2.785 1.00 82.06 506 MET A O 1
ATOM 4003 N N . PHE A 1 507 ? 29.848 -5.156 -2.496 1.00 77.38 507 PHE A N 1
ATOM 4004 C CA . PHE A 1 507 ? 30.270 -4.351 -1.351 1.00 77.38 507 PHE A CA 1
ATOM 4005 C C . PHE A 1 507 ? 29.316 -4.519 -0.165 1.00 77.38 507 PHE A C 1
ATOM 4007 O O . PHE A 1 507 ? 28.124 -4.781 -0.327 1.00 77.38 507 PHE A O 1
ATOM 4014 N N . ARG A 1 508 ? 29.851 -4.377 1.049 1.00 70.06 508 ARG A N 1
ATOM 4015 C CA . ARG A 1 508 ? 29.086 -4.146 2.276 1.00 70.06 508 ARG A CA 1
ATOM 4016 C C . ARG A 1 508 ? 29.163 -2.660 2.590 1.00 70.06 508 ARG A C 1
ATOM 4018 O O . ARG A 1 508 ? 30.203 -2.185 3.030 1.00 70.06 508 ARG A O 1
ATOM 4025 N N . PHE A 1 509 ? 28.070 -1.944 2.374 1.00 67.69 509 PHE A N 1
ATOM 4026 C CA . PHE A 1 509 ? 27.943 -0.561 2.818 1.00 67.69 509 PHE A CA 1
ATOM 4027 C C . PHE A 1 509 ? 27.434 -0.552 4.264 1.00 67.69 509 PHE A C 1
ATOM 4029 O O . PHE A 1 509 ? 26.240 -0.439 4.541 1.00 67.69 509 PHE A O 1
ATOM 4036 N N . THR A 1 510 ? 28.363 -0.805 5.184 1.00 63.00 510 THR A N 1
ATOM 4037 C CA . THR A 1 510 ? 28.177 -0.684 6.631 1.00 63.00 510 THR A CA 1
ATOM 4038 C C . THR A 1 510 ? 29.318 0.160 7.204 1.00 63.00 510 THR A C 1
ATOM 4040 O O . THR A 1 510 ? 30.414 0.144 6.639 1.00 63.00 510 THR A O 1
ATOM 4043 N N . PRO A 1 511 ? 29.130 0.837 8.354 1.00 59.00 511 PRO A N 1
ATOM 4044 C CA . PRO A 1 511 ? 30.198 1.586 9.030 1.00 59.00 511 PRO A CA 1
ATOM 4045 C C . PRO A 1 511 ? 31.492 0.790 9.283 1.00 59.00 511 PRO A C 1
ATOM 4047 O O . PRO A 1 511 ? 32.557 1.369 9.484 1.00 59.00 511 PRO A O 1
ATOM 4050 N N . ASP A 1 512 ? 31.415 -0.542 9.237 1.00 60.72 512 ASP A N 1
ATOM 4051 C CA . ASP A 1 512 ? 32.538 -1.464 9.399 1.00 60.72 512 ASP A CA 1
ATOM 4052 C C . ASP A 1 512 ? 33.683 -1.225 8.412 1.00 60.72 512 ASP A C 1
ATOM 4054 O O . ASP A 1 512 ? 34.831 -1.509 8.746 1.00 60.72 512 ASP A O 1
ATOM 4058 N N . ILE A 1 513 ? 33.397 -0.668 7.229 1.00 66.06 513 ILE A N 1
ATOM 4059 C CA . ILE A 1 513 ? 34.421 -0.344 6.224 1.00 66.06 513 ILE A CA 1
ATOM 4060 C C . ILE A 1 513 ? 35.394 0.740 6.706 1.00 66.06 513 ILE A C 1
ATOM 4062 O O . ILE A 1 513 ? 36.523 0.799 6.226 1.00 66.06 513 ILE A O 1
ATOM 4066 N N . LEU A 1 514 ? 34.982 1.558 7.681 1.00 65.50 514 LEU A N 1
ATOM 4067 C CA . LEU A 1 514 ? 35.788 2.613 8.298 1.00 65.50 514 LEU A CA 1
ATOM 4068 C C . LEU A 1 514 ? 36.568 2.115 9.537 1.00 65.50 514 LEU A C 1
ATOM 4070 O O . LEU A 1 514 ? 37.365 2.860 10.111 1.00 65.50 514 LEU A O 1
ATOM 4074 N N . ARG A 1 515 ? 36.385 0.855 9.972 1.00 55.00 515 ARG A N 1
ATOM 4075 C CA . ARG A 1 515 ? 37.120 0.294 11.123 1.00 55.00 515 ARG A CA 1
ATOM 4076 C C . ARG A 1 515 ? 38.619 0.229 10.815 1.00 55.00 515 ARG A C 1
ATOM 4078 O O . ARG A 1 515 ? 39.042 -0.403 9.854 1.00 55.00 515 ARG A O 1
ATOM 4085 N N . GLY A 1 516 ? 39.426 0.841 11.682 1.00 51.22 516 GLY A N 1
ATOM 4086 C CA . GLY A 1 516 ? 40.890 0.901 11.560 1.00 51.22 516 GLY A CA 1
ATOM 4087 C C . GLY A 1 516 ? 41.417 2.238 11.035 1.00 51.22 516 GLY A C 1
ATOM 4088 O O . GLY A 1 516 ? 42.549 2.595 11.350 1.00 51.22 516 GLY A O 1
ATOM 4089 N N . VAL A 1 517 ? 40.582 3.020 10.345 1.00 52.25 517 VAL A N 1
ATOM 4090 C CA . VAL A 1 517 ? 40.894 4.402 9.944 1.00 52.25 517 VAL A CA 1
ATOM 4091 C C . VAL A 1 517 ? 41.083 5.288 11.178 1.00 52.25 517 VAL A C 1
ATOM 4093 O O . VAL A 1 517 ? 42.096 5.967 11.320 1.00 52.25 517 VAL A O 1
ATOM 4096 N N . THR A 1 518 ? 40.155 5.193 12.132 1.00 45.75 518 THR A N 1
ATOM 4097 C CA . THR A 1 518 ? 40.130 5.943 13.401 1.00 45.75 518 THR A CA 1
ATOM 4098 C C . THR A 1 518 ? 41.227 5.550 14.406 1.00 45.75 518 THR A C 1
ATOM 4100 O O . THR A 1 518 ? 41.155 5.929 15.570 1.00 45.75 518 THR A O 1
ATOM 4103 N N . LYS A 1 519 ? 42.246 4.775 13.999 1.00 42.16 519 LYS A N 1
ATOM 4104 C CA . LYS A 1 519 ? 43.345 4.306 14.868 1.00 42.16 519 LYS A CA 1
ATOM 4105 C C . LYS A 1 519 ? 44.753 4.583 14.322 1.00 42.16 519 LYS A C 1
ATOM 4107 O O . LYS A 1 519 ? 45.705 3.939 14.760 1.00 42.16 519 LYS A O 1
ATOM 4112 N N . LEU A 1 520 ? 44.904 5.508 13.368 1.00 32.78 520 LEU A N 1
ATOM 4113 C CA . LEU A 1 520 ? 46.191 5.751 12.695 1.00 32.78 520 LEU A CA 1
ATOM 4114 C C . LEU A 1 520 ? 47.007 6.963 13.178 1.00 32.78 520 LEU A C 1
ATOM 4116 O O . LEU A 1 520 ? 48.203 6.995 12.886 1.00 32.78 520 LEU A O 1
ATOM 4120 N N . GLU A 1 521 ? 46.435 7.904 13.939 1.00 31.92 521 GLU A N 1
ATOM 4121 C CA . GLU A 1 521 ? 47.177 9.095 14.407 1.00 31.92 521 GLU A CA 1
ATOM 4122 C C . GLU A 1 521 ? 47.498 9.090 15.914 1.00 31.92 521 GLU A C 1
ATOM 4124 O O . GLU A 1 521 ? 48.642 9.360 16.287 1.00 31.92 521 GLU A O 1
ATOM 4129 N N . GLU A 1 522 ? 46.569 8.683 16.786 1.00 34.03 522 GLU A N 1
ATOM 4130 C CA . GLU A 1 522 ? 46.796 8.642 18.241 1.00 34.03 522 GLU A CA 1
ATOM 4131 C C . GLU A 1 522 ? 46.975 7.212 18.780 1.00 34.03 522 GLU A C 1
ATOM 4133 O O . GLU A 1 522 ? 46.013 6.534 19.121 1.00 34.03 522 GLU A O 1
ATOM 4138 N N . HIS A 1 523 ? 48.234 6.755 18.829 1.00 32.19 523 HIS A N 1
ATOM 4139 C CA . HIS A 1 523 ? 48.827 5.922 19.900 1.00 32.19 523 HIS A CA 1
ATOM 4140 C C . HIS A 1 523 ? 50.268 5.509 19.536 1.00 32.19 523 HIS A C 1
ATOM 4142 O O . HIS A 1 523 ? 50.604 4.339 19.337 1.00 32.19 523 HIS A O 1
ATOM 4148 N N . LYS A 1 524 ? 51.164 6.499 19.503 1.00 30.00 524 LYS A N 1
ATOM 4149 C CA . LYS A 1 524 ? 52.574 6.279 19.855 1.00 30.00 524 LYS A CA 1
ATOM 4150 C C . LYS A 1 524 ? 52.764 6.704 21.313 1.00 30.00 524 LYS A C 1
ATOM 4152 O O . LYS A 1 524 ? 52.058 7.583 21.791 1.00 30.00 524 LYS A O 1
ATOM 4157 N N . ASP A 1 525 ? 53.704 6.057 21.995 1.00 32.81 525 ASP A N 1
ATOM 4158 C CA . ASP A 1 525 ? 54.186 6.420 23.335 1.00 32.81 525 ASP A CA 1
ATOM 4159 C C . ASP A 1 525 ? 53.177 6.384 24.506 1.00 32.81 525 ASP A C 1
ATOM 4161 O O . ASP A 1 525 ? 53.042 7.338 25.267 1.00 32.81 525 ASP A O 1
ATOM 4165 N N . VAL A 1 526 ? 52.614 5.198 24.777 1.00 28.50 526 VAL A N 1
ATOM 4166 C CA . VAL A 1 526 ? 52.374 4.757 26.169 1.00 28.50 526 VAL A CA 1
ATOM 4167 C C . VAL A 1 526 ? 53.103 3.429 26.396 1.00 28.50 526 VAL A C 1
ATOM 4169 O O . VAL A 1 526 ? 53.035 2.518 25.571 1.00 28.50 526 VAL A O 1
ATOM 4172 N N . LYS A 1 527 ? 53.863 3.328 27.493 1.00 28.89 527 LYS A N 1
ATOM 4173 C CA . LYS A 1 527 ? 54.655 2.137 27.850 1.00 28.89 527 LYS A CA 1
ATOM 4174 C C . LYS A 1 527 ? 53.876 1.194 28.769 1.00 28.89 527 LYS A C 1
ATOM 4176 O O . LYS A 1 527 ? 52.965 1.611 29.472 1.00 28.89 527 LYS A O 1
ATOM 4181 N N . LYS A 1 528 ? 54.316 -0.069 28.821 1.00 38.06 528 LYS A N 1
ATOM 4182 C CA . LYS A 1 528 ? 53.994 -0.996 29.919 1.00 38.06 528 LYS A CA 1
ATOM 4183 C C . LYS A 1 528 ? 54.383 -0.377 31.267 1.00 38.06 528 LYS A C 1
ATOM 4185 O O . LYS A 1 528 ? 55.560 -0.062 31.412 1.00 38.06 528 LYS A O 1
ATOM 4190 N N . GLU A 1 529 ? 53.474 -0.351 32.244 1.00 30.66 529 GLU A N 1
ATOM 4191 C CA . GLU A 1 529 ? 53.821 -0.381 33.680 1.00 30.66 529 GLU A CA 1
ATOM 4192 C C . GLU A 1 529 ? 52.590 -0.635 34.584 1.00 30.66 529 GLU A C 1
ATOM 4194 O O . GLU A 1 529 ? 51.973 0.304 35.066 1.00 30.66 529 GLU A O 1
ATOM 4199 N N . VAL A 1 530 ? 52.252 -1.913 34.842 1.00 29.30 530 VAL A N 1
ATOM 4200 C CA . VAL A 1 530 ? 51.644 -2.369 36.118 1.00 29.30 530 VAL A CA 1
ATOM 4201 C C . VAL A 1 530 ? 52.127 -3.795 36.445 1.00 29.30 530 VAL A C 1
ATOM 4203 O O . VAL A 1 530 ? 51.923 -4.719 35.658 1.00 29.30 530 VAL A O 1
ATOM 4206 N N . ALA A 1 531 ? 52.745 -3.940 37.621 1.00 31.95 531 ALA A N 1
ATOM 4207 C CA . ALA A 1 531 ? 53.126 -5.159 38.357 1.00 31.95 531 ALA A CA 1
ATOM 4208 C C . ALA A 1 531 ? 53.354 -4.734 39.836 1.00 31.95 531 ALA A C 1
ATOM 4210 O O . ALA A 1 531 ? 53.385 -3.533 40.102 1.00 31.95 531 ALA A O 1
ATOM 4211 N N . GLU A 1 532 ? 53.512 -5.571 40.865 1.00 36.00 532 GLU A N 1
ATOM 4212 C CA . GLU A 1 532 ? 53.614 -7.035 41.050 1.00 36.00 532 GLU A CA 1
ATOM 4213 C C . GLU A 1 532 ? 53.047 -7.310 42.481 1.00 36.00 532 GLU A C 1
ATOM 4215 O O . GLU A 1 532 ? 52.937 -6.372 43.266 1.00 36.00 532 GLU A O 1
ATOM 4220 N N . GLU A 1 533 ? 52.607 -8.485 42.939 1.00 34.16 533 GLU A N 1
ATOM 4221 C CA . GLU A 1 533 ? 52.943 -9.884 42.633 1.00 34.16 533 GLU A CA 1
ATOM 4222 C C . GLU A 1 533 ? 51.680 -10.760 42.418 1.00 34.16 533 GLU A C 1
ATOM 4224 O O . GLU A 1 533 ? 50.547 -10.292 42.493 1.00 34.16 533 GLU A O 1
ATOM 4229 N N . SER A 1 534 ? 51.868 -12.081 42.290 1.00 32.75 534 SER A N 1
ATOM 4230 C CA . SER A 1 534 ? 50.890 -13.067 42.780 1.00 32.75 534 SER A CA 1
ATOM 4231 C C . SER A 1 534 ? 51.607 -14.290 43.367 1.00 32.75 534 SER A C 1
ATOM 4233 O O . SER A 1 534 ? 52.195 -15.076 42.621 1.00 32.75 534 SER A O 1
ATOM 4235 N N . LYS A 1 535 ? 51.576 -14.471 44.693 1.00 37.31 535 LYS A N 1
ATOM 4236 C CA . LYS A 1 535 ? 52.230 -15.607 45.365 1.00 37.31 535 LYS A CA 1
ATOM 4237 C C . LYS A 1 535 ? 51.339 -16.855 45.398 1.00 37.31 535 LYS A C 1
ATOM 4239 O O . LYS A 1 535 ? 50.664 -17.072 46.394 1.00 37.31 535 LYS A O 1
ATOM 4244 N N . PHE A 1 536 ? 51.413 -17.704 44.369 1.00 39.41 536 PHE A N 1
ATOM 4245 C CA . PHE A 1 536 ? 51.572 -19.158 44.562 1.00 39.41 536 PHE A CA 1
ATOM 4246 C C . PHE A 1 536 ? 51.920 -19.891 43.256 1.00 39.41 536 PHE A C 1
ATOM 4248 O O . PHE A 1 536 ? 51.404 -19.557 42.188 1.00 39.41 536 PHE A O 1
ATOM 4255 N N . GLU A 1 537 ? 52.756 -20.926 43.368 1.00 47.06 537 GLU A N 1
ATOM 4256 C CA . GLU A 1 537 ? 52.983 -21.931 42.325 1.00 47.06 537 GLU A CA 1
ATOM 4257 C C . GLU A 1 537 ? 52.064 -23.138 42.576 1.00 47.06 537 GLU A C 1
ATOM 4259 O O . GLU A 1 537 ? 52.330 -23.940 43.471 1.00 47.06 537 GLU A O 1
ATOM 4264 N N . LEU A 1 538 ? 51.001 -23.308 41.787 1.00 48.03 538 LEU A N 1
ATOM 4265 C CA . LEU A 1 538 ? 50.229 -24.551 41.746 1.00 48.03 538 LEU A CA 1
ATOM 4266 C C . LEU A 1 538 ? 50.062 -25.007 40.292 1.00 48.03 538 LEU A C 1
ATOM 4268 O O . LEU A 1 538 ? 49.146 -24.622 39.582 1.00 48.03 538 LEU A O 1
ATOM 4272 N N . GLY A 1 539 ? 50.978 -25.873 39.854 1.00 55.38 539 GLY A N 1
ATOM 4273 C CA . GLY A 1 539 ? 50.896 -26.584 38.573 1.00 55.38 539 GLY A CA 1
ATOM 4274 C C . GLY A 1 539 ? 50.200 -27.947 38.667 1.00 55.38 539 GLY A C 1
ATOM 4275 O O . GLY A 1 539 ? 50.457 -28.800 37.822 1.00 55.38 539 GLY A O 1
ATOM 4276 N N . LYS A 1 540 ? 49.392 -28.184 39.712 1.00 63.50 540 LYS A N 1
ATOM 4277 C CA . LYS A 1 540 ? 48.713 -29.466 39.965 1.00 63.50 540 LYS A CA 1
ATOM 4278 C C . LYS A 1 540 ? 47.586 -29.697 38.955 1.00 63.50 540 LYS A C 1
ATOM 4280 O O . LYS A 1 540 ? 46.769 -28.811 38.712 1.00 63.50 540 LYS A O 1
ATOM 4285 N N . SER A 1 541 ? 47.485 -30.910 38.423 1.00 65.50 541 SER A N 1
ATOM 4286 C CA . SER A 1 541 ? 46.274 -31.373 37.740 1.00 65.50 541 SER A CA 1
ATOM 4287 C C . SER A 1 541 ? 45.118 -31.595 38.730 1.00 65.50 541 SER A C 1
ATOM 4289 O O . SER A 1 541 ? 45.324 -31.689 39.942 1.00 65.50 541 SER A O 1
ATOM 4291 N N . LEU A 1 542 ? 43.885 -31.713 38.221 1.00 70.06 542 LEU A N 1
ATOM 4292 C CA . LEU A 1 542 ? 42.683 -31.956 39.038 1.00 70.06 542 LEU A CA 1
ATOM 4293 C C . LEU A 1 542 ? 42.819 -33.212 39.927 1.00 70.06 542 LEU A C 1
ATOM 4295 O O . LEU A 1 542 ? 42.383 -33.221 41.081 1.00 70.06 542 LEU A O 1
ATOM 4299 N N . ASP A 1 543 ? 43.488 -34.242 39.404 1.00 67.75 543 ASP A N 1
ATOM 4300 C CA . ASP A 1 543 ? 43.732 -35.516 40.081 1.00 67.75 543 ASP A CA 1
ATOM 4301 C C . ASP A 1 543 ? 44.726 -35.375 41.253 1.00 67.75 543 ASP A C 1
ATOM 4303 O O . ASP A 1 543 ? 44.636 -36.133 42.219 1.00 67.75 543 ASP A O 1
ATOM 4307 N N . GLU A 1 544 ? 45.612 -34.373 41.228 1.00 72.19 544 GLU A N 1
ATOM 4308 C CA . GLU A 1 544 ? 46.664 -34.120 42.232 1.00 72.19 544 GLU A CA 1
ATOM 4309 C C . GLU A 1 544 ? 46.233 -33.169 43.369 1.00 72.19 544 GLU A C 1
ATOM 4311 O O . GLU A 1 544 ? 46.977 -32.987 44.336 1.00 72.19 544 GLU A O 1
ATOM 4316 N N . LEU A 1 545 ? 45.040 -32.566 43.281 1.00 76.25 545 LEU A N 1
ATOM 4317 C CA . LEU A 1 545 ? 44.490 -31.719 44.348 1.00 76.25 545 LEU A CA 1
ATOM 4318 C C . LEU A 1 545 ? 44.159 -32.527 45.613 1.00 76.25 545 LEU A C 1
ATOM 4320 O O . LEU A 1 545 ? 43.512 -33.576 45.533 1.00 76.25 545 LEU A O 1
ATOM 4324 N N . GLU A 1 546 ? 44.518 -32.000 46.779 1.00 79.75 546 GLU A N 1
ATOM 4325 C CA . GLU A 1 546 ? 44.198 -32.552 48.100 1.00 79.75 546 GLU A CA 1
ATOM 4326 C C . GLU A 1 546 ? 43.264 -31.611 48.879 1.00 79.75 546 GLU A C 1
ATOM 4328 O O . GLU A 1 546 ? 43.239 -30.404 48.650 1.00 79.75 546 GLU A O 1
ATOM 4333 N N . ILE A 1 547 ? 42.466 -32.155 49.805 1.00 84.75 547 ILE A N 1
ATOM 4334 C CA . ILE A 1 547 ? 41.559 -31.342 50.633 1.00 84.75 547 ILE A CA 1
ATOM 4335 C C . ILE A 1 547 ? 42.399 -30.469 51.577 1.00 84.75 547 ILE A C 1
ATOM 4337 O O . ILE A 1 547 ? 43.218 -30.989 52.333 1.00 84.75 547 ILE A O 1
ATOM 4341 N N . GLY A 1 548 ? 42.178 -29.155 51.532 1.00 80.25 548 GLY A N 1
ATOM 4342 C CA . GLY A 1 548 ? 42.994 -28.142 52.207 1.00 80.25 548 GLY A CA 1
ATOM 4343 C C . GLY A 1 548 ? 44.049 -27.462 51.321 1.00 80.25 548 GLY A C 1
ATOM 4344 O O . GLY A 1 548 ? 44.684 -26.515 51.786 1.00 80.25 548 GLY A O 1
ATOM 4345 N N . ASP A 1 549 ? 44.226 -27.870 50.054 1.00 82.44 549 ASP A N 1
ATOM 4346 C CA . ASP A 1 549 ? 44.952 -27.045 49.074 1.00 82.44 549 ASP A CA 1
ATOM 4347 C C . ASP A 1 549 ? 44.248 -25.682 48.937 1.00 82.44 549 ASP A C 1
ATOM 4349 O O . ASP A 1 549 ? 43.026 -25.617 48.761 1.00 82.44 549 ASP A O 1
ATOM 4353 N N . THR A 1 550 ? 45.016 -24.591 48.986 1.00 80.62 550 THR A N 1
ATOM 4354 C CA . THR A 1 550 ? 44.504 -23.219 48.850 1.00 80.62 550 THR A CA 1
ATOM 4355 C C . THR A 1 550 ? 45.282 -22.413 47.813 1.00 80.62 550 THR A C 1
ATOM 4357 O O . THR A 1 550 ? 46.462 -22.658 47.567 1.00 80.62 550 THR A O 1
ATOM 4360 N N . ALA A 1 551 ? 44.613 -21.435 47.202 1.00 80.44 551 ALA A N 1
ATOM 4361 C CA . ALA A 1 551 ? 45.209 -20.469 46.283 1.00 80.44 551 ALA A CA 1
ATOM 4362 C C . ALA A 1 551 ? 44.530 -19.101 46.436 1.00 80.44 551 ALA A C 1
ATOM 4364 O O . ALA A 1 551 ? 43.318 -19.030 46.640 1.00 80.44 551 ALA A O 1
ATOM 4365 N N . GLU A 1 552 ? 45.287 -18.013 46.294 1.00 81.88 552 GLU A N 1
ATOM 4366 C CA . GLU A 1 552 ? 44.740 -16.653 46.298 1.00 81.88 552 GLU A CA 1
ATOM 4367 C C . GLU A 1 552 ? 45.222 -15.816 45.107 1.00 81.88 552 GLU A C 1
ATOM 4369 O O . GLU A 1 552 ? 46.251 -16.093 44.488 1.00 81.88 552 GLU A O 1
ATOM 4374 N N . SER A 1 553 ? 44.447 -14.791 44.759 1.00 81.06 553 SER A N 1
ATOM 4375 C CA . SER A 1 553 ? 44.808 -13.795 43.752 1.00 81.06 553 SER A CA 1
ATOM 4376 C C . SER A 1 553 ? 44.109 -12.473 44.043 1.00 81.06 553 SER A C 1
ATOM 4378 O O . SER A 1 553 ? 43.027 -12.449 44.631 1.00 81.06 553 SER A O 1
ATOM 4380 N N . THR A 1 554 ? 44.725 -11.382 43.603 1.00 83.12 554 THR A N 1
ATOM 4381 C CA . THR A 1 554 ? 44.299 -10.010 43.876 1.00 83.12 554 THR A CA 1
ATOM 4382 C C . THR A 1 554 ? 44.193 -9.230 42.568 1.00 83.12 554 THR A C 1
ATOM 4384 O O . THR A 1 554 ? 44.971 -9.461 41.639 1.00 83.12 554 THR A O 1
ATOM 4387 N N . MET A 1 555 ? 43.247 -8.295 42.483 1.00 82.81 555 MET A N 1
ATOM 4388 C CA . MET A 1 555 ? 43.183 -7.305 41.405 1.00 82.81 555 MET A CA 1
ATOM 4389 C C . MET A 1 555 ? 42.703 -5.949 41.921 1.00 82.81 555 MET A C 1
ATOM 4391 O O . MET A 1 555 ? 41.801 -5.880 42.754 1.00 82.81 555 MET A O 1
ATOM 4395 N N . LEU A 1 556 ? 43.258 -4.875 41.361 1.00 84.69 556 LEU A N 1
ATOM 4396 C CA . LEU A 1 556 ? 42.665 -3.545 41.447 1.00 84.69 556 LEU A CA 1
ATOM 4397 C C . LEU A 1 556 ? 41.499 -3.458 40.456 1.00 84.69 556 LEU A C 1
ATOM 4399 O O . LEU A 1 556 ? 41.663 -3.752 39.270 1.00 84.69 556 LEU A O 1
ATOM 4403 N N . VAL A 1 557 ? 40.332 -3.035 40.929 1.00 83.81 557 VAL A N 1
ATOM 4404 C CA . VAL A 1 557 ? 39.163 -2.792 40.084 1.00 83.81 557 VAL A CA 1
ATOM 4405 C C . VAL A 1 557 ? 39.251 -1.390 39.486 1.00 83.81 557 VAL A C 1
ATOM 4407 O O . VAL A 1 557 ? 39.377 -0.398 40.201 1.00 83.81 557 VAL A O 1
ATOM 4410 N N . THR A 1 558 ? 39.174 -1.306 38.160 1.00 83.50 558 THR A N 1
ATOM 4411 C CA . THR A 1 558 ? 39.269 -0.052 37.391 1.00 83.50 558 THR A CA 1
ATOM 4412 C C . THR A 1 558 ? 38.009 0.170 36.559 1.00 83.50 558 THR A C 1
ATOM 4414 O O . THR A 1 558 ? 37.250 -0.768 36.309 1.00 83.50 558 THR A O 1
ATOM 4417 N N . ASP A 1 559 ? 37.790 1.397 36.085 1.00 78.38 559 ASP A N 1
ATOM 4418 C CA . ASP A 1 559 ? 36.694 1.712 35.158 1.00 78.38 559 ASP A CA 1
ATOM 4419 C C . ASP A 1 559 ? 36.737 0.868 33.875 1.00 78.38 559 ASP A C 1
ATOM 4421 O O . ASP A 1 559 ? 35.695 0.444 33.380 1.00 78.38 559 ASP A O 1
ATOM 4425 N N . GLU A 1 560 ? 37.935 0.528 33.393 1.00 77.06 560 GLU A N 1
ATOM 4426 C CA . GLU A 1 560 ? 38.140 -0.362 32.243 1.00 77.06 560 GLU A CA 1
ATOM 4427 C C . GLU A 1 560 ? 37.537 -1.757 32.470 1.00 77.06 560 GLU A C 1
ATOM 4429 O O . GLU A 1 560 ? 36.988 -2.343 31.543 1.00 77.06 560 GLU A O 1
ATOM 4434 N N . HIS A 1 561 ? 37.569 -2.283 33.702 1.00 77.12 561 HIS A N 1
ATOM 4435 C CA . HIS A 1 561 ? 36.932 -3.565 34.027 1.00 77.12 561 HIS A CA 1
ATOM 4436 C C . HIS A 1 561 ? 35.399 -3.480 33.993 1.00 77.12 561 HIS A C 1
ATOM 4438 O O . HIS A 1 561 ? 34.741 -4.475 33.690 1.00 77.12 561 HIS A O 1
ATOM 4444 N N . ILE A 1 562 ? 34.823 -2.307 34.283 1.00 73.00 562 ILE A N 1
ATOM 4445 C CA . ILE A 1 562 ? 33.378 -2.074 34.161 1.00 73.00 562 ILE A CA 1
ATOM 4446 C C . ILE A 1 562 ? 32.993 -1.944 32.685 1.00 73.00 562 ILE A C 1
ATOM 4448 O O . ILE A 1 562 ? 32.067 -2.619 32.238 1.00 73.00 562 ILE A O 1
ATOM 4452 N N . GLN A 1 563 ? 33.744 -1.145 31.922 1.00 70.19 563 GLN A N 1
ATOM 4453 C CA . GLN A 1 563 ? 33.567 -0.971 30.480 1.00 70.19 563 GLN A CA 1
ATOM 4454 C C . GLN A 1 563 ? 33.659 -2.315 29.738 1.00 70.19 563 GLN A C 1
ATOM 4456 O O . GLN A 1 563 ? 32.736 -2.682 29.013 1.00 70.19 563 GLN A O 1
ATOM 4461 N N . LEU A 1 564 ? 34.713 -3.097 29.995 1.00 68.19 564 LEU A N 1
ATOM 4462 C CA . LEU A 1 564 ? 34.906 -4.429 29.417 1.00 68.19 564 LEU A CA 1
ATOM 4463 C C . LEU A 1 564 ? 33.782 -5.398 29.814 1.00 68.19 564 LEU A C 1
ATOM 4465 O O . LEU A 1 564 ? 33.337 -6.189 28.985 1.00 68.19 564 LEU A O 1
ATOM 4469 N N . TYR A 1 565 ? 33.287 -5.340 31.056 1.00 65.38 565 TYR A N 1
ATOM 4470 C CA . TYR A 1 565 ? 32.144 -6.164 31.454 1.00 65.38 565 TYR A CA 1
ATOM 4471 C C . TYR A 1 565 ? 30.868 -5.777 30.689 1.00 65.38 565 TYR A C 1
ATOM 4473 O O . TYR A 1 565 ? 30.159 -6.664 30.208 1.00 65.38 565 TYR A O 1
ATOM 4481 N N . ALA A 1 566 ? 30.578 -4.482 30.543 1.00 63.03 566 ALA A N 1
ATOM 4482 C CA . ALA A 1 566 ? 29.423 -3.999 29.787 1.00 63.03 566 ALA A CA 1
ATOM 4483 C C . ALA A 1 566 ? 29.507 -4.406 28.303 1.00 63.03 566 ALA A C 1
ATOM 4485 O O . ALA A 1 566 ? 28.527 -4.890 27.741 1.00 63.03 566 ALA A O 1
ATOM 4486 N N . GLU A 1 567 ? 30.693 -4.322 27.694 1.00 63.03 567 GLU A N 1
ATOM 4487 C CA . GLU A 1 567 ? 30.960 -4.785 26.324 1.00 63.03 567 GLU A CA 1
ATOM 4488 C C . GLU A 1 567 ? 30.813 -6.305 26.151 1.00 63.03 567 GLU A C 1
ATOM 4490 O O . GLU A 1 567 ? 30.245 -6.759 25.159 1.00 63.03 567 GLU A O 1
ATOM 4495 N N . MET A 1 568 ? 31.285 -7.109 27.111 1.00 55.44 568 MET A N 1
ATOM 4496 C CA . MET A 1 568 ? 31.199 -8.575 27.039 1.00 55.44 568 MET A CA 1
ATOM 4497 C C . MET A 1 568 ? 29.813 -9.141 27.382 1.00 55.44 568 MET A C 1
ATOM 4499 O O . MET A 1 568 ? 29.491 -10.249 26.953 1.00 55.44 568 MET A O 1
ATOM 4503 N N . SER A 1 569 ? 29.008 -8.427 28.174 1.00 54.53 569 SER A N 1
ATOM 4504 C CA . SER A 1 569 ? 27.695 -8.896 28.654 1.00 54.53 569 SER A CA 1
ATOM 4505 C C . SER A 1 569 ? 26.496 -8.229 27.977 1.00 54.53 569 SER A C 1
ATOM 4507 O O . SER A 1 569 ? 25.403 -8.794 27.987 1.00 54.53 569 SER A O 1
ATOM 4509 N N . GLY A 1 570 ? 26.679 -7.032 27.416 1.00 62.78 570 GLY A N 1
ATOM 4510 C CA . GLY A 1 570 ? 25.598 -6.158 26.963 1.00 62.78 570 GLY A CA 1
ATOM 4511 C C . GLY A 1 570 ? 24.876 -5.399 28.087 1.00 62.78 570 GLY A C 1
ATOM 4512 O O . GLY A 1 570 ? 23.919 -4.680 27.794 1.00 62.78 570 GLY A O 1
ATOM 4513 N N . ASP A 1 571 ? 25.292 -5.532 29.355 1.00 67.06 571 ASP A N 1
ATOM 4514 C CA . ASP A 1 571 ? 24.691 -4.786 30.466 1.00 67.06 571 ASP A CA 1
ATOM 4515 C C . ASP A 1 571 ? 25.290 -3.375 30.588 1.00 67.06 571 ASP A C 1
ATOM 4517 O O . ASP A 1 571 ? 26.304 -3.144 31.246 1.00 67.06 571 ASP A O 1
ATOM 4521 N N . TYR A 1 572 ? 24.613 -2.420 29.951 1.00 76.31 572 TYR A N 1
ATOM 4522 C CA . TYR A 1 572 ? 24.910 -0.988 30.018 1.00 76.31 572 TYR A CA 1
ATOM 4523 C C . TYR A 1 572 ? 24.033 -0.239 31.042 1.00 76.31 572 TYR A C 1
ATOM 4525 O O . TYR A 1 572 ? 23.708 0.935 30.841 1.00 76.31 572 TYR A O 1
ATOM 4533 N N . ASN A 1 573 ? 23.600 -0.892 32.127 1.00 80.44 573 ASN A N 1
ATOM 4534 C CA . ASN A 1 573 ? 22.834 -0.242 33.193 1.00 80.44 573 ASN A CA 1
ATOM 4535 C C . ASN A 1 573 ? 23.572 1.005 33.724 1.00 80.44 573 ASN A C 1
ATOM 4537 O O . ASN A 1 573 ? 24.746 0.958 34.094 1.00 80.44 573 ASN A O 1
ATOM 4541 N N . ALA A 1 574 ? 22.865 2.139 33.784 1.00 82.88 574 ALA A N 1
ATOM 4542 C CA . ALA A 1 574 ? 23.425 3.440 34.148 1.00 82.88 574 ALA A CA 1
ATOM 4543 C C . ALA A 1 574 ? 24.084 3.465 35.543 1.00 82.88 574 ALA A C 1
ATOM 4545 O O . ALA A 1 574 ? 24.970 4.282 35.776 1.00 82.88 574 ALA A O 1
ATOM 4546 N N . LEU A 1 575 ? 23.724 2.538 36.440 1.00 81.50 575 LEU A N 1
ATOM 4547 C CA . LEU A 1 575 ? 24.391 2.313 37.731 1.00 81.50 575 LEU A CA 1
ATOM 4548 C C . LEU A 1 575 ? 25.892 1.952 37.601 1.00 81.50 575 LEU A C 1
ATOM 4550 O O . LEU A 1 575 ? 26.670 2.209 38.520 1.00 81.50 575 LEU A O 1
ATOM 4554 N N . HIS A 1 576 ? 26.300 1.380 36.468 1.00 80.69 576 HIS A N 1
ATOM 4555 C CA . HIS A 1 576 ? 27.687 1.023 36.154 1.00 80.69 576 HIS A CA 1
ATOM 4556 C C . HIS A 1 576 ? 28.370 2.053 35.243 1.00 80.69 576 HIS A C 1
ATOM 4558 O O . HIS A 1 576 ? 29.587 2.210 35.307 1.00 80.69 576 HIS A O 1
ATOM 4564 N N . MET A 1 577 ? 27.590 2.772 34.423 1.00 79.94 577 MET A N 1
ATOM 4565 C CA . MET A 1 577 ? 28.101 3.562 33.291 1.00 79.94 577 MET A CA 1
ATOM 4566 C C . MET A 1 577 ? 27.972 5.089 33.443 1.00 79.94 577 MET A C 1
ATOM 4568 O O . MET A 1 577 ? 28.516 5.818 32.620 1.00 79.94 577 MET A O 1
ATOM 4572 N N . ASN A 1 578 ? 27.247 5.605 34.445 1.00 84.81 578 ASN A N 1
ATOM 4573 C CA . ASN A 1 578 ? 27.022 7.047 34.620 1.00 84.81 578 ASN A CA 1
ATOM 4574 C C . ASN A 1 578 ? 27.141 7.479 36.099 1.00 84.81 578 ASN A C 1
ATOM 4576 O O . ASN A 1 578 ? 26.394 7.002 36.954 1.00 84.81 578 ASN A O 1
ATOM 4580 N N . ASP A 1 579 ? 28.080 8.386 36.399 1.00 81.12 579 ASP A N 1
ATOM 4581 C CA . ASP A 1 579 ? 28.353 8.853 37.769 1.00 81.12 579 ASP A CA 1
ATOM 4582 C C . ASP A 1 579 ? 27.214 9.681 38.375 1.00 81.12 579 ASP A C 1
ATOM 4584 O O . ASP A 1 579 ? 26.872 9.474 39.540 1.00 81.12 579 ASP A O 1
ATOM 4588 N N . GLU A 1 580 ? 26.576 10.565 37.601 1.00 84.94 580 GLU A N 1
ATOM 4589 C CA . GLU A 1 580 ? 25.441 11.371 38.075 1.00 84.94 580 GLU A CA 1
ATOM 4590 C C . GLU A 1 580 ? 24.252 10.481 38.457 1.00 84.94 580 GLU A C 1
ATOM 4592 O O . GLU A 1 580 ? 23.643 10.653 39.514 1.00 84.94 580 GLU A O 1
ATOM 4597 N N . TYR A 1 581 ? 23.950 9.480 37.624 1.00 84.19 581 TYR A N 1
ATOM 4598 C CA . TYR A 1 581 ? 22.906 8.503 37.901 1.00 84.19 581 TYR A CA 1
ATOM 4599 C C . TYR A 1 581 ? 23.258 7.662 39.129 1.00 84.19 581 TYR A C 1
ATOM 4601 O O . TYR A 1 581 ? 22.450 7.579 40.054 1.00 84.19 581 TYR A O 1
ATOM 4609 N N . ALA A 1 582 ? 24.461 7.080 39.186 1.00 83.69 582 ALA A N 1
ATOM 4610 C CA . ALA A 1 582 ? 24.873 6.235 40.303 1.00 83.69 582 ALA A CA 1
ATOM 4611 C C . ALA A 1 582 ? 24.878 6.996 41.645 1.00 83.69 582 ALA A C 1
ATOM 4613 O O . ALA A 1 582 ? 24.456 6.432 42.659 1.00 83.69 582 ALA A O 1
ATOM 4614 N N . ALA A 1 583 ? 25.231 8.286 41.641 1.00 87.56 583 ALA A N 1
ATOM 4615 C CA . ALA A 1 583 ? 25.146 9.175 42.801 1.00 87.56 583 ALA A CA 1
ATOM 4616 C C . ALA A 1 583 ? 23.710 9.402 43.320 1.00 87.56 583 ALA A C 1
ATOM 4618 O O . ALA A 1 583 ? 23.532 9.698 44.501 1.00 87.56 583 ALA A O 1
ATOM 4619 N N . THR A 1 584 ? 22.674 9.220 42.489 1.00 84.25 584 THR A N 1
ATOM 4620 C CA . THR A 1 584 ? 21.263 9.272 42.934 1.00 84.25 584 THR A CA 1
ATOM 4621 C C . THR A 1 584 ? 20.773 7.965 43.570 1.00 84.25 584 THR A C 1
ATOM 4623 O O . THR A 1 584 ? 19.689 7.931 44.155 1.00 84.25 584 THR A O 1
ATOM 4626 N N . THR A 1 585 ? 21.547 6.879 43.469 1.00 86.25 585 THR A N 1
ATOM 4627 C CA . THR A 1 585 ? 21.167 5.556 43.983 1.00 86.25 585 THR A CA 1
ATOM 4628 C C . THR A 1 585 ? 21.665 5.315 45.408 1.00 86.25 585 THR A C 1
ATOM 4630 O O . THR A 1 585 ? 22.542 6.011 45.915 1.00 86.25 585 THR A O 1
ATOM 4633 N N . MET A 1 586 ? 21.175 4.243 46.038 1.00 80.06 586 MET A N 1
ATOM 4634 C CA . MET A 1 586 ? 21.645 3.779 47.352 1.00 80.06 586 MET A CA 1
ATOM 4635 C C . MET A 1 586 ? 23.139 3.393 47.415 1.00 80.06 586 MET A C 1
ATOM 4637 O O . MET A 1 586 ? 23.637 3.127 48.505 1.00 80.06 586 MET A O 1
ATOM 4641 N N . PHE A 1 587 ? 23.842 3.350 46.277 1.00 83.06 587 PHE A N 1
ATOM 4642 C CA . PHE A 1 587 ? 25.274 3.048 46.192 1.00 83.06 587 PHE A CA 1
ATOM 4643 C C . PHE A 1 587 ? 26.166 4.304 46.159 1.00 83.06 587 PHE A C 1
ATOM 4645 O O . PHE A 1 587 ? 27.362 4.204 46.423 1.00 83.06 587 PHE A O 1
ATOM 4652 N N . GLY A 1 588 ? 25.614 5.487 45.853 1.00 82.56 588 GLY A N 1
ATOM 4653 C CA . GLY A 1 588 ? 26.294 6.793 45.924 1.00 82.56 588 GLY A CA 1
ATOM 4654 C C . GLY A 1 588 ? 27.447 7.053 44.936 1.00 82.56 588 GLY A C 1
ATOM 4655 O O . GLY A 1 588 ? 27.865 8.198 44.793 1.00 82.56 588 GLY A O 1
ATOM 4656 N N . LYS A 1 589 ? 27.956 6.025 44.252 1.00 86.19 589 LYS A N 1
ATOM 4657 C CA . LYS A 1 589 ? 28.951 6.069 43.164 1.00 86.19 589 LYS A CA 1
ATOM 4658 C C . LYS A 1 589 ? 28.784 4.835 42.269 1.00 86.19 589 LYS A C 1
ATOM 4660 O O . LYS A 1 589 ? 28.121 3.879 42.679 1.00 86.19 589 LYS A O 1
ATOM 4665 N N . ARG A 1 590 ? 29.367 4.837 41.061 1.00 87.00 590 ARG A N 1
ATOM 4666 C CA . ARG A 1 590 ? 29.313 3.676 40.150 1.00 87.00 590 ARG A CA 1
ATOM 4667 C C . ARG A 1 590 ? 29.898 2.434 40.823 1.00 87.00 590 ARG A C 1
ATOM 4669 O O . ARG A 1 590 ? 30.984 2.492 41.401 1.00 87.00 590 ARG A O 1
ATOM 4676 N N . ILE A 1 591 ? 29.173 1.319 40.744 1.00 85.31 591 ILE A N 1
ATOM 4677 C CA . ILE A 1 591 ? 29.626 0.020 41.262 1.00 85.31 591 ILE A CA 1
ATOM 4678 C C . ILE A 1 591 ? 30.166 -0.843 40.126 1.00 85.31 591 ILE A C 1
ATOM 4680 O O . ILE A 1 591 ? 29.608 -0.868 39.029 1.00 85.31 591 ILE A O 1
ATOM 4684 N N . ALA A 1 592 ? 31.217 -1.597 40.413 1.00 77.56 592 ALA A N 1
ATOM 4685 C CA . ALA A 1 592 ? 31.685 -2.677 39.569 1.00 77.56 592 ALA A CA 1
ATOM 4686 C C . ALA A 1 592 ? 30.714 -3.866 39.653 1.00 77.56 592 ALA A C 1
ATOM 4688 O O . ALA A 1 592 ? 30.207 -4.207 40.725 1.00 77.56 592 ALA A O 1
ATOM 4689 N N . HIS A 1 593 ? 30.420 -4.485 38.510 1.00 71.56 593 HIS A N 1
ATOM 4690 C CA . HIS A 1 593 ? 29.423 -5.548 38.434 1.00 71.56 593 HIS A CA 1
ATOM 4691 C C . HIS A 1 593 ? 29.916 -6.835 39.129 1.00 71.56 593 HIS A C 1
ATOM 4693 O O . HIS A 1 593 ? 31.044 -7.274 38.909 1.00 71.56 593 HIS A O 1
ATOM 4699 N N . GLY A 1 594 ? 29.074 -7.452 39.971 1.00 64.12 594 GLY A N 1
ATOM 4700 C CA . GLY A 1 594 ? 29.462 -8.521 40.914 1.00 64.12 594 GLY A CA 1
ATOM 4701 C C . GLY A 1 594 ? 30.323 -9.661 40.330 1.00 64.12 594 GLY A C 1
ATOM 4702 O O . GLY A 1 594 ? 31.363 -9.985 40.909 1.00 64.12 594 GLY A O 1
ATOM 4703 N N . PRO A 1 595 ? 29.956 -10.245 39.171 1.00 67.19 595 PRO A N 1
ATOM 4704 C CA . PRO A 1 595 ? 30.780 -11.156 38.375 1.00 67.19 595 PRO A CA 1
ATOM 4705 C C . PRO A 1 595 ? 32.257 -10.794 38.133 1.00 67.19 595 PRO A C 1
ATOM 4707 O O . PRO A 1 595 ? 33.008 -11.700 37.789 1.00 67.19 595 PRO A O 1
ATOM 4710 N N . ILE A 1 596 ? 32.725 -9.560 38.356 1.00 72.12 596 ILE A N 1
ATOM 4711 C CA . ILE A 1 596 ? 34.164 -9.223 38.331 1.00 72.12 596 ILE A CA 1
ATOM 4712 C C . ILE A 1 596 ? 34.935 -9.994 39.421 1.00 72.12 596 ILE A C 1
ATOM 4714 O O . ILE A 1 596 ? 35.999 -10.547 39.145 1.00 72.12 596 ILE A O 1
ATOM 4718 N N . GLY A 1 597 ? 34.361 -10.169 40.619 1.00 65.81 597 GLY A N 1
ATOM 4719 C CA . GLY A 1 597 ? 34.921 -11.088 41.622 1.00 65.81 597 GLY A CA 1
ATOM 4720 C C . GLY A 1 597 ? 34.891 -12.551 41.156 1.00 65.81 597 GLY A C 1
ATOM 4721 O O . GLY A 1 597 ? 35.801 -13.327 41.445 1.00 65.81 597 GLY A O 1
ATOM 4722 N N . GLY A 1 598 ? 33.874 -12.919 40.370 1.00 70.88 598 GLY A N 1
ATOM 4723 C CA . GLY A 1 598 ? 33.775 -14.220 39.705 1.00 70.88 598 GLY A CA 1
ATOM 4724 C C . GLY A 1 598 ? 34.875 -14.441 38.665 1.00 70.88 598 GLY A C 1
ATOM 4725 O O . GLY A 1 598 ? 35.423 -15.537 38.597 1.00 70.88 598 GLY A O 1
ATOM 4726 N N . ALA A 1 599 ? 35.259 -13.404 37.916 1.00 71.19 599 ALA A N 1
ATOM 4727 C CA . ALA A 1 599 ? 36.367 -13.447 36.965 1.00 71.19 599 ALA A CA 1
ATOM 4728 C C . ALA A 1 599 ? 37.722 -13.655 37.665 1.00 71.19 599 ALA A C 1
ATOM 4730 O O . ALA A 1 599 ? 38.559 -14.395 37.152 1.00 71.19 599 ALA A O 1
ATOM 4731 N N . LEU A 1 600 ? 37.925 -13.088 38.860 1.00 72.75 600 LEU A N 1
ATOM 4732 C CA . LEU A 1 600 ? 39.126 -13.332 39.668 1.00 72.75 600 LEU A CA 1
ATOM 4733 C C . LEU A 1 600 ? 39.203 -14.785 40.170 1.00 72.75 600 LEU A C 1
ATOM 4735 O O . LEU A 1 600 ? 40.245 -15.426 40.049 1.00 72.75 600 LEU A O 1
ATOM 4739 N N . VAL A 1 601 ? 38.088 -15.344 40.657 1.00 72.00 601 VAL A N 1
ATOM 4740 C CA . VAL A 1 601 ? 38.001 -16.767 41.042 1.00 72.00 601 VAL A CA 1
ATOM 4741 C C . VAL A 1 601 ? 38.203 -17.682 39.827 1.00 72.00 601 VAL A C 1
ATOM 4743 O O . VAL A 1 601 ? 38.981 -18.633 39.892 1.00 72.00 601 VAL A O 1
ATOM 4746 N N . ALA A 1 602 ? 37.573 -17.368 38.693 1.00 73.19 602 ALA A N 1
ATOM 4747 C CA . ALA A 1 602 ? 37.755 -18.093 37.439 1.00 73.19 602 ALA A CA 1
ATOM 4748 C C . ALA A 1 602 ? 39.190 -17.978 36.897 1.00 73.19 602 ALA A C 1
ATOM 4750 O O . ALA A 1 602 ? 39.668 -18.917 36.269 1.00 73.19 602 ALA A O 1
ATOM 4751 N N . ARG A 1 603 ? 39.910 -16.882 37.179 1.00 71.12 603 ARG A N 1
ATOM 4752 C CA . ARG A 1 603 ? 41.341 -16.736 36.878 1.00 71.12 603 ARG A CA 1
ATOM 4753 C C . ARG A 1 603 ? 42.198 -17.639 37.764 1.00 71.12 603 ARG A C 1
ATOM 4755 O O . ARG A 1 603 ? 43.064 -18.307 37.221 1.00 71.12 603 ARG A O 1
ATOM 4762 N N . ILE A 1 604 ? 41.938 -17.723 39.074 1.00 69.44 604 ILE A N 1
ATOM 4763 C CA . ILE A 1 604 ? 42.652 -18.650 39.980 1.00 69.44 604 ILE A CA 1
ATOM 4764 C C . ILE A 1 604 ? 42.501 -20.093 39.486 1.00 69.44 604 ILE A C 1
ATOM 4766 O O . ILE A 1 604 ? 43.497 -20.760 39.211 1.00 69.44 604 ILE A O 1
ATOM 4770 N N . ILE A 1 605 ? 41.255 -20.540 39.296 1.00 68.75 605 ILE A N 1
ATOM 4771 C CA . ILE A 1 605 ? 40.930 -21.865 38.742 1.00 68.75 605 ILE A CA 1
ATOM 4772 C C . ILE A 1 605 ? 41.558 -22.024 37.347 1.00 68.75 605 ILE A C 1
ATOM 4774 O O . ILE A 1 605 ? 42.074 -23.085 37.011 1.00 68.75 605 ILE A O 1
ATOM 4778 N N . GLY A 1 606 ? 41.539 -20.955 36.548 1.00 64.38 606 GLY A N 1
ATOM 4779 C CA . GLY A 1 606 ? 41.941 -20.944 35.148 1.00 64.38 606 GLY A CA 1
ATOM 4780 C C . GLY A 1 606 ? 43.444 -20.969 34.877 1.00 64.38 606 GLY A C 1
ATOM 4781 O O . GLY A 1 606 ? 43.855 -21.445 33.820 1.00 64.38 606 GLY A O 1
ATOM 4782 N N . THR A 1 607 ? 44.268 -20.466 35.801 1.00 63.03 607 THR A N 1
ATOM 4783 C CA . THR A 1 607 ? 45.732 -20.419 35.646 1.00 63.03 607 THR A CA 1
ATOM 4784 C C . THR A 1 607 ? 46.477 -21.431 36.512 1.00 63.03 607 THR A C 1
ATOM 4786 O O . THR A 1 607 ? 47.615 -21.746 36.183 1.00 63.03 607 THR A O 1
ATOM 4789 N N . GLN A 1 608 ? 45.864 -21.938 37.589 1.00 60.75 608 GLN A N 1
ATOM 4790 C CA . GLN A 1 608 ? 46.482 -22.900 38.521 1.00 60.75 608 GLN A CA 1
ATOM 4791 C C . GLN A 1 608 ? 46.013 -24.359 38.297 1.00 60.75 608 GLN A C 1
ATOM 4793 O O . GLN A 1 608 ? 46.361 -25.244 39.072 1.00 60.75 608 GLN A O 1
ATOM 4798 N N . LEU A 1 609 ? 45.220 -24.635 37.249 1.00 60.25 609 LEU A N 1
ATOM 4799 C CA . LEU A 1 609 ? 44.848 -25.994 36.821 1.00 60.25 609 LEU A CA 1
ATOM 4800 C C . LEU A 1 609 ? 45.210 -26.203 35.336 1.00 60.25 609 LEU A C 1
ATOM 4802 O O . LEU A 1 609 ? 44.490 -25.731 34.449 1.00 60.25 609 LEU A O 1
ATOM 4806 N N . PRO A 1 610 ? 46.318 -26.900 35.020 1.00 51.62 610 PRO A N 1
ATOM 4807 C CA . PRO A 1 610 ? 46.712 -27.167 33.639 1.00 51.62 610 PRO A CA 1
ATOM 4808 C C . PRO A 1 610 ? 45.672 -28.010 32.882 1.00 51.62 610 PRO A C 1
ATOM 4810 O O . PRO A 1 610 ? 45.185 -29.017 33.391 1.00 51.62 610 PRO A O 1
ATOM 4813 N N . GLY A 1 611 ? 45.372 -27.631 31.632 1.00 53.22 611 GLY A N 1
ATOM 4814 C CA . GLY A 1 611 ? 44.432 -28.356 30.754 1.00 53.22 611 GLY A CA 1
ATOM 4815 C C . GLY A 1 611 ? 43.087 -27.661 30.491 1.00 53.22 611 GLY A C 1
ATOM 4816 O O . GLY A 1 611 ? 42.181 -28.275 29.929 1.00 53.22 611 GLY A O 1
ATOM 4817 N N . LEU A 1 612 ? 42.948 -26.380 30.848 1.00 46.78 612 LEU A N 1
ATOM 4818 C CA . LEU A 1 612 ? 41.663 -25.668 30.915 1.00 46.78 612 LEU A CA 1
ATOM 4819 C C . LEU A 1 612 ? 40.836 -25.526 29.620 1.00 46.78 612 LEU A C 1
ATOM 4821 O O . LEU A 1 612 ? 39.701 -25.063 29.682 1.00 46.78 612 LEU A O 1
ATOM 4825 N N . GLY A 1 613 ? 41.352 -25.927 28.453 1.00 47.56 613 GLY A N 1
ATOM 4826 C CA . GLY A 1 613 ? 40.557 -25.967 27.216 1.00 47.56 613 GLY A CA 1
ATOM 4827 C C . GLY A 1 613 ? 39.378 -26.949 27.282 1.00 47.56 613 GLY A C 1
ATOM 4828 O O . GLY A 1 613 ? 38.483 -26.891 26.442 1.00 47.56 613 GLY A O 1
ATOM 4829 N N . THR A 1 614 ? 39.380 -27.849 28.270 1.00 49.88 614 THR A N 1
ATOM 4830 C CA . THR A 1 614 ? 38.384 -28.906 28.450 1.00 49.88 614 THR A CA 1
ATOM 4831 C C . THR A 1 614 ? 38.170 -29.218 29.942 1.00 49.88 614 THR A C 1
ATOM 4833 O O . THR A 1 614 ? 38.615 -30.258 30.419 1.00 49.88 614 THR A O 1
ATOM 4836 N N . LEU A 1 615 ? 37.487 -28.343 30.688 1.00 57.16 615 LEU A N 1
ATOM 4837 C CA . LEU A 1 615 ? 36.947 -28.639 32.029 1.00 57.16 615 LEU A CA 1
ATOM 4838 C C . LEU A 1 615 ? 35.488 -28.184 32.119 1.00 57.16 615 LEU A C 1
ATOM 4840 O O . LEU A 1 615 ? 35.134 -27.121 31.609 1.00 57.16 615 LEU A O 1
ATOM 4844 N N . ALA A 1 616 ? 34.649 -28.969 32.794 1.00 58.62 616 ALA A N 1
ATOM 4845 C CA . ALA A 1 616 ? 33.282 -28.578 33.118 1.00 58.62 616 ALA A CA 1
ATOM 4846 C C . ALA A 1 616 ? 33.245 -28.030 34.550 1.00 58.62 616 ALA A C 1
ATOM 4848 O O . ALA A 1 616 ? 33.747 -28.673 35.472 1.00 58.62 616 ALA A O 1
ATOM 4849 N N . PHE A 1 617 ? 32.649 -26.853 34.758 1.00 70.69 617 PHE A N 1
ATOM 4850 C CA . PHE A 1 617 ? 32.502 -26.286 36.098 1.00 70.69 617 PHE A CA 1
ATOM 4851 C C . PHE A 1 617 ? 31.124 -25.663 36.331 1.00 70.69 617 PHE A C 1
ATOM 4853 O O . PHE A 1 617 ? 30.470 -25.175 35.411 1.00 70.69 617 PHE A O 1
ATOM 4860 N N . ASN A 1 618 ? 30.681 -25.687 37.589 1.00 75.38 618 ASN A N 1
ATOM 4861 C CA . ASN A 1 618 ? 29.422 -25.096 38.038 1.00 75.38 618 ASN A CA 1
ATOM 4862 C C . ASN A 1 618 ? 29.659 -24.311 39.334 1.00 75.38 618 ASN A C 1
ATOM 4864 O O . ASN A 1 618 ? 30.068 -24.893 40.343 1.00 75.38 618 ASN A O 1
ATOM 4868 N N . MET A 1 619 ? 29.401 -23.002 39.298 1.00 81.56 619 MET A N 1
ATOM 4869 C CA . MET A 1 619 ? 29.579 -22.084 40.424 1.00 81.56 619 MET A CA 1
ATOM 4870 C C . MET A 1 619 ? 28.235 -21.675 41.024 1.00 81.56 619 MET A C 1
ATOM 4872 O O . MET A 1 619 ? 27.388 -21.100 40.342 1.00 81.56 619 MET A O 1
ATOM 4876 N N . LYS A 1 620 ? 28.081 -21.875 42.336 1.00 83.06 620 LYS A N 1
ATOM 4877 C CA . LYS A 1 620 ? 27.054 -21.194 43.128 1.00 83.06 620 LYS A CA 1
ATOM 4878 C C . LYS A 1 620 ? 27.698 -20.000 43.823 1.00 83.06 620 LYS A C 1
ATOM 4880 O O . LYS A 1 620 ? 28.613 -20.191 44.619 1.00 83.06 620 LYS A O 1
ATOM 4885 N N . VAL A 1 621 ? 27.199 -18.803 43.530 1.00 86.06 621 VAL A N 1
ATOM 4886 C CA . VAL A 1 621 ? 27.761 -17.519 43.970 1.00 86.06 621 VAL A CA 1
ATOM 4887 C C . VAL A 1 621 ? 26.744 -16.769 44.832 1.00 86.06 621 VAL A C 1
ATOM 4889 O O . VAL A 1 621 ? 25.570 -16.702 44.468 1.00 86.06 621 VAL A O 1
ATOM 4892 N N . ASN A 1 622 ? 27.190 -16.172 45.938 1.00 85.75 622 ASN A N 1
ATOM 4893 C CA . ASN A 1 622 ? 26.424 -15.208 46.723 1.00 85.75 622 ASN A CA 1
ATOM 4894 C C . ASN A 1 622 ? 27.152 -13.854 46.694 1.00 85.75 622 ASN A C 1
ATOM 4896 O O . ASN A 1 622 ? 28.287 -13.749 47.158 1.00 85.75 622 ASN A O 1
ATOM 4900 N N . PHE A 1 623 ? 26.497 -12.809 46.189 1.00 85.75 623 PHE A N 1
ATOM 4901 C CA . PHE A 1 623 ? 26.997 -11.434 46.287 1.00 85.75 623 PHE A CA 1
ATOM 4902 C C . PHE A 1 623 ? 26.523 -10.817 47.608 1.00 85.75 623 PHE A C 1
ATOM 4904 O O . PHE A 1 623 ? 25.344 -10.914 47.951 1.00 85.75 623 PHE A O 1
ATOM 4911 N N . LYS A 1 624 ? 27.449 -10.224 48.365 1.00 83.88 624 LYS A N 1
ATOM 4912 C CA . LYS A 1 624 ? 27.238 -9.754 49.745 1.00 83.88 624 LYS A CA 1
ATOM 4913 C C . LYS A 1 624 ? 27.408 -8.249 49.917 1.00 83.88 624 LYS A C 1
ATOM 4915 O O . LYS A 1 624 ? 26.715 -7.663 50.744 1.00 83.88 624 LYS A O 1
ATOM 4920 N N . ALA A 1 625 ? 28.290 -7.630 49.139 1.00 84.94 625 ALA A N 1
ATOM 4921 C CA . ALA A 1 625 ? 28.489 -6.186 49.116 1.00 84.94 625 ALA A CA 1
ATOM 4922 C C . ALA A 1 625 ? 28.903 -5.730 47.703 1.00 84.94 625 ALA A C 1
ATOM 4924 O O . ALA A 1 625 ? 29.462 -6.533 46.950 1.00 84.94 625 ALA A O 1
ATOM 4925 N N . PRO A 1 626 ? 28.610 -4.475 47.316 1.00 83.25 626 PRO A N 1
ATOM 4926 C CA . PRO A 1 626 ? 29.118 -3.900 46.075 1.00 83.25 626 PRO A CA 1
ATOM 4927 C C . PRO A 1 626 ? 30.645 -3.760 46.115 1.00 83.25 626 PRO A C 1
ATOM 4929 O O . PRO A 1 626 ? 31.237 -3.595 47.180 1.00 83.25 626 PRO A O 1
ATOM 4932 N N . VAL A 1 627 ? 31.246 -3.768 44.929 1.00 85.50 627 VAL A N 1
ATOM 4933 C CA . VAL A 1 627 ? 32.648 -3.413 44.679 1.00 85.50 627 VAL A CA 1
ATOM 4934 C C . VAL A 1 627 ? 32.655 -2.119 43.863 1.00 85.50 627 VAL A C 1
ATOM 4936 O O . VAL A 1 627 ? 31.699 -1.855 43.132 1.00 85.50 627 VAL A O 1
ATOM 4939 N N . TYR A 1 628 ? 33.701 -1.308 43.957 1.00 87.12 628 TYR A N 1
ATOM 4940 C CA . TYR A 1 628 ? 33.811 -0.017 43.276 1.00 87.12 628 TYR A CA 1
ATOM 4941 C C . TYR A 1 628 ? 35.128 0.118 42.488 1.00 87.12 628 TYR A C 1
ATOM 4943 O O . TYR A 1 628 ? 36.110 -0.546 42.821 1.00 87.12 628 TYR A O 1
ATOM 4951 N N . PRO A 1 629 ? 35.206 1.019 41.488 1.00 84.25 629 PRO A N 1
ATOM 4952 C CA . PRO A 1 629 ? 36.488 1.495 40.971 1.00 84.25 629 PRO A CA 1
ATOM 4953 C C . PRO A 1 629 ? 37.380 2.013 42.109 1.00 84.25 629 PRO A C 1
ATOM 4955 O O . PRO A 1 629 ? 36.920 2.765 42.974 1.00 84.25 629 PRO A O 1
ATOM 4958 N N . GLY A 1 630 ? 38.647 1.595 42.108 1.00 83.38 630 GLY A N 1
ATOM 4959 C CA . GLY A 1 630 ? 39.619 1.879 43.166 1.00 83.38 630 GLY A CA 1
ATOM 4960 C C . GLY A 1 630 ? 39.632 0.878 44.329 1.00 83.38 630 GLY A C 1
ATOM 4961 O O . GLY A 1 630 ? 40.498 0.993 45.196 1.00 83.38 630 GLY A O 1
ATOM 4962 N N . ASP A 1 631 ? 38.730 -0.108 44.363 1.00 85.75 631 ASP A N 1
ATOM 4963 C CA . ASP A 1 631 ? 38.823 -1.208 45.326 1.00 85.75 631 ASP A CA 1
ATOM 4964 C C . ASP A 1 631 ? 39.875 -2.230 44.867 1.00 85.75 631 ASP A C 1
ATOM 4966 O O . ASP A 1 631 ? 39.834 -2.716 43.734 1.00 85.75 631 ASP A O 1
ATOM 4970 N N . GLU A 1 632 ? 40.787 -2.613 45.758 1.00 88.50 632 GLU A N 1
ATOM 4971 C CA . GLU A 1 632 ? 41.574 -3.831 45.605 1.00 88.50 632 GLU A CA 1
ATOM 4972 C C . GLU A 1 632 ? 40.744 -4.998 46.160 1.00 88.50 632 GLU A C 1
ATOM 4974 O O . GLU A 1 632 ? 40.284 -4.970 47.307 1.00 88.50 632 GLU A O 1
ATOM 4979 N N . ILE A 1 633 ? 40.498 -6.014 45.328 1.00 87.75 633 ILE A N 1
ATOM 4980 C CA . ILE A 1 633 ? 39.773 -7.222 45.730 1.00 87.75 633 ILE A CA 1
ATOM 4981 C C . ILE A 1 633 ? 40.686 -8.444 45.691 1.00 87.75 633 ILE A C 1
ATOM 4983 O O . ILE A 1 633 ? 41.410 -8.667 44.720 1.00 87.75 633 ILE A O 1
ATOM 4987 N N . ARG A 1 634 ? 40.624 -9.258 46.747 1.00 88.62 634 ARG A N 1
ATOM 4988 C CA . ARG A 1 634 ? 41.409 -10.487 46.914 1.00 88.62 634 ARG A CA 1
ATOM 4989 C C . ARG A 1 634 ? 40.480 -11.684 47.024 1.00 88.62 634 ARG A C 1
ATOM 4991 O O . ARG A 1 634 ? 39.691 -11.765 47.964 1.00 88.62 634 ARG A O 1
ATOM 4998 N N . ALA A 1 635 ? 40.586 -12.615 46.083 1.00 88.38 635 ALA A N 1
ATOM 4999 C CA . ALA A 1 635 ? 39.905 -13.900 46.128 1.00 88.38 635 ALA A CA 1
ATOM 5000 C C . ALA A 1 635 ? 40.810 -14.963 46.755 1.00 88.38 635 ALA A C 1
ATOM 5002 O O . ALA A 1 635 ? 41.978 -15.075 46.386 1.00 88.38 635 ALA A O 1
ATOM 5003 N N . VAL A 1 636 ? 40.245 -15.768 47.651 1.00 87.00 636 VAL A N 1
ATOM 5004 C CA . VAL A 1 636 ? 40.858 -16.970 48.226 1.00 87.00 636 VAL A CA 1
ATOM 5005 C C . VAL A 1 636 ? 39.993 -18.169 47.841 1.00 87.00 636 VAL A C 1
ATOM 5007 O O . VAL A 1 636 ? 38.764 -18.091 47.898 1.00 87.00 636 VAL A O 1
ATOM 5010 N N . VAL A 1 637 ? 40.627 -19.266 47.433 1.00 86.44 637 VAL A N 1
ATOM 5011 C CA . VAL A 1 637 ? 39.994 -20.511 46.980 1.00 86.44 637 VAL A CA 1
ATOM 5012 C C . VAL A 1 637 ? 40.577 -21.687 47.770 1.00 86.44 637 VAL A C 1
ATOM 5014 O O . VAL A 1 637 ? 41.787 -21.739 47.974 1.00 86.44 637 VAL A O 1
ATOM 5017 N N . GLU A 1 638 ? 39.735 -22.627 48.203 1.00 86.62 638 GLU A N 1
ATOM 5018 C CA . GLU A 1 638 ? 40.098 -23.787 49.038 1.00 86.62 638 GLU A CA 1
ATOM 5019 C C . GLU A 1 638 ? 39.456 -25.078 48.506 1.00 86.62 638 GLU A C 1
ATOM 5021 O O . GLU A 1 638 ? 38.243 -25.125 48.289 1.00 86.62 638 GLU A O 1
ATOM 5026 N N . VAL A 1 639 ? 40.229 -26.155 48.344 1.00 86.62 639 VAL A N 1
ATOM 5027 C CA . VAL A 1 639 ? 39.694 -27.496 48.045 1.00 86.62 639 VAL A CA 1
ATOM 5028 C C . VAL A 1 639 ? 39.036 -28.062 49.306 1.00 86.62 639 VAL A C 1
ATOM 5030 O O . VAL A 1 639 ? 39.718 -28.445 50.252 1.00 86.62 639 VAL A O 1
ATOM 5033 N N . THR A 1 640 ? 37.705 -28.146 49.320 1.00 87.81 640 THR A N 1
ATOM 5034 C CA . THR A 1 640 ? 36.919 -28.555 50.505 1.00 87.81 640 THR A CA 1
ATOM 5035 C C . THR A 1 640 ? 36.354 -29.972 50.421 1.00 87.81 640 THR A C 1
ATOM 5037 O O . THR A 1 640 ? 36.047 -30.572 51.448 1.00 87.81 640 THR A O 1
ATOM 5040 N N . GLU A 1 641 ? 36.233 -30.538 49.219 1.00 85.19 641 GLU A N 1
ATOM 5041 C CA . GLU A 1 641 ? 35.699 -31.886 48.995 1.00 85.19 641 GLU A CA 1
ATOM 5042 C C . GLU A 1 641 ? 36.284 -32.469 47.705 1.00 85.19 641 GLU A C 1
ATOM 5044 O O . GLU A 1 641 ? 36.496 -31.742 46.730 1.00 85.19 641 GLU A O 1
ATOM 5049 N N . LYS A 1 642 ? 36.495 -33.786 47.676 1.00 81.81 642 LYS A N 1
ATOM 5050 C CA . LYS A 1 642 ? 36.882 -34.533 46.476 1.00 81.81 642 LYS A CA 1
ATOM 5051 C C . LYS A 1 642 ? 36.024 -35.790 46.401 1.00 81.81 642 LYS A C 1
ATOM 5053 O O . LYS A 1 642 ? 36.039 -36.592 47.332 1.00 81.81 642 LYS A O 1
ATOM 5058 N N . VAL A 1 643 ? 35.253 -35.931 45.326 1.00 76.69 643 VAL A N 1
ATOM 5059 C CA . VAL A 1 643 ? 34.290 -37.018 45.098 1.00 76.69 643 VAL A CA 1
ATOM 5060 C C . VAL A 1 643 ? 34.897 -37.974 44.065 1.00 76.69 643 VAL A C 1
ATOM 5062 O O . VAL A 1 643 ? 34.911 -37.638 42.878 1.00 76.69 643 VAL A O 1
ATOM 5065 N N . PRO A 1 644 ? 35.430 -39.145 44.471 1.00 67.12 644 PRO A N 1
ATOM 5066 C CA . PRO A 1 644 ? 36.219 -39.992 43.571 1.00 67.12 644 PRO A CA 1
ATOM 5067 C C . PRO A 1 644 ? 35.410 -40.632 42.437 1.00 67.12 644 PRO A C 1
ATOM 5069 O O . PRO A 1 644 ? 35.975 -40.948 41.397 1.00 67.12 644 PRO A O 1
ATOM 5072 N N . GLU A 1 645 ? 34.105 -40.833 42.636 1.00 65.19 645 GLU A N 1
ATOM 5073 C CA . GLU A 1 645 ? 33.233 -41.548 41.692 1.00 65.19 645 GLU A CA 1
ATOM 5074 C C . GLU A 1 645 ? 32.927 -40.716 40.431 1.00 65.19 645 GLU A C 1
ATOM 5076 O O . GLU A 1 645 ? 32.905 -41.264 39.331 1.00 65.19 645 GLU A O 1
ATOM 5081 N N . ASP A 1 646 ? 32.798 -39.392 40.581 1.00 62.28 646 ASP A N 1
ATOM 5082 C CA . ASP A 1 646 ? 32.597 -38.420 39.490 1.00 62.28 646 ASP A CA 1
ATOM 5083 C C . ASP A 1 646 ? 33.898 -37.687 39.079 1.00 62.28 646 ASP A C 1
ATOM 5085 O O . ASP A 1 646 ? 33.883 -36.809 38.214 1.00 62.28 646 ASP A O 1
ATOM 5089 N N . ASN A 1 647 ? 35.018 -38.001 39.746 1.00 70.44 647 ASN A N 1
ATOM 5090 C CA . ASN A 1 647 ? 36.278 -37.241 39.756 1.00 70.44 647 ASN A CA 1
ATOM 5091 C C . ASN A 1 647 ? 36.089 -35.716 39.940 1.00 70.44 647 ASN A C 1
ATOM 5093 O O . ASN A 1 647 ? 36.703 -34.897 39.258 1.00 70.44 647 ASN A O 1
ATOM 5097 N N . LEU A 1 648 ? 35.187 -35.333 40.847 1.00 78.12 648 LEU A N 1
ATOM 5098 C CA . LEU A 1 648 ? 34.772 -33.948 41.081 1.00 78.12 648 LEU A CA 1
ATOM 5099 C C . LEU A 1 648 ? 35.526 -33.349 42.274 1.00 78.12 648 LEU A C 1
ATOM 5101 O O . LEU A 1 648 ? 35.529 -33.923 43.363 1.00 78.12 648 LEU A O 1
ATOM 5105 N N . CYS A 1 649 ? 36.081 -32.148 42.104 1.00 81.88 649 CYS A N 1
ATOM 5106 C CA . CYS A 1 649 ? 36.650 -31.348 43.194 1.00 81.88 649 CYS A CA 1
ATOM 5107 C C . CYS A 1 649 ? 35.728 -30.162 43.518 1.00 81.88 649 CYS A C 1
ATOM 5109 O O . CYS A 1 649 ? 35.339 -29.403 42.625 1.00 81.88 649 CYS A O 1
ATOM 5111 N N . ARG A 1 650 ? 35.378 -29.980 44.797 1.00 86.06 650 ARG A N 1
ATOM 5112 C CA . ARG A 1 650 ? 34.600 -28.830 45.283 1.00 86.06 650 ARG A CA 1
ATOM 5113 C C . ARG A 1 650 ? 35.533 -27.798 45.893 1.00 86.06 650 ARG A C 1
ATOM 5115 O O . ARG A 1 650 ? 36.146 -28.022 46.936 1.00 86.06 650 ARG A O 1
ATOM 5122 N N . LEU A 1 651 ? 35.593 -26.647 45.247 1.00 87.62 651 LEU A N 1
ATOM 5123 C CA . LEU A 1 651 ? 36.347 -25.489 45.686 1.00 87.62 651 LEU A CA 1
ATOM 5124 C C . LEU A 1 651 ? 35.396 -24.536 46.414 1.00 87.62 651 LEU A C 1
ATOM 5126 O O . LEU A 1 651 ? 34.400 -24.112 45.831 1.00 87.62 651 LEU A O 1
ATOM 5130 N N . LYS A 1 652 ? 35.681 -24.183 47.665 1.00 90.19 652 LYS A N 1
ATOM 5131 C CA . LYS A 1 652 ? 35.084 -23.011 48.316 1.00 90.19 652 LYS A CA 1
ATOM 5132 C C . LYS A 1 652 ? 35.831 -21.769 47.840 1.00 90.19 652 LYS A C 1
ATOM 5134 O O . LYS A 1 652 ? 37.026 -21.853 47.569 1.00 90.19 652 LYS A O 1
ATOM 5139 N N . PHE A 1 653 ? 35.161 -20.624 47.761 1.00 90.81 653 PHE A N 1
ATOM 5140 C CA . PHE A 1 653 ? 35.840 -19.342 47.590 1.00 90.81 653 PHE A CA 1
ATOM 5141 C C . PHE A 1 653 ? 35.199 -18.228 48.420 1.00 90.81 653 PHE A C 1
ATOM 5143 O O . PHE A 1 653 ? 33.982 -18.199 48.607 1.00 90.81 653 PHE A O 1
ATOM 5150 N N . ASP A 1 654 ? 36.034 -17.298 48.877 1.00 91.31 654 ASP A N 1
ATOM 5151 C CA . ASP A 1 654 ? 35.651 -16.029 49.499 1.00 91.31 654 ASP A CA 1
ATOM 5152 C C . ASP A 1 654 ? 36.440 -14.903 48.816 1.00 91.31 654 ASP A C 1
ATOM 5154 O O . ASP A 1 654 ? 37.637 -15.044 48.557 1.00 91.31 654 ASP A O 1
ATOM 5158 N N . VAL A 1 655 ? 35.788 -13.781 48.519 1.00 90.19 655 VAL A N 1
ATOM 5159 C CA . VAL A 1 655 ? 36.418 -12.597 47.923 1.00 90.19 655 VAL A CA 1
ATOM 5160 C C . VAL A 1 655 ? 36.199 -11.399 48.828 1.00 90.19 655 VAL A C 1
ATOM 5162 O O . VAL A 1 655 ? 35.063 -11.067 49.169 1.00 90.19 655 VAL A O 1
ATOM 5165 N N . TYR A 1 656 ? 37.302 -10.762 49.199 1.00 89.06 656 TYR A N 1
ATOM 5166 C CA . TYR A 1 656 ? 37.385 -9.654 50.143 1.00 89.06 656 TYR A CA 1
ATOM 5167 C C . TYR A 1 656 ? 37.694 -8.345 49.411 1.00 89.06 656 TYR A C 1
ATOM 5169 O O . TYR A 1 656 ? 38.394 -8.378 48.400 1.00 89.06 656 TYR A O 1
ATOM 5177 N N . ASN A 1 657 ? 37.228 -7.208 49.931 1.00 86.44 657 ASN A N 1
ATOM 5178 C CA . ASN A 1 657 ? 37.686 -5.874 49.520 1.00 86.44 657 ASN A CA 1
ATOM 5179 C C . ASN A 1 657 ? 38.809 -5.332 50.433 1.00 86.44 657 ASN A C 1
ATOM 5181 O O . ASN A 1 657 ? 39.192 -5.984 51.409 1.00 86.44 657 ASN A O 1
ATOM 5185 N N . ASN A 1 658 ? 39.253 -4.099 50.156 1.00 82.31 658 ASN A N 1
ATOM 5186 C CA . ASN A 1 658 ? 40.131 -3.259 50.990 1.00 82.31 658 ASN A CA 1
ATOM 5187 C C . ASN A 1 658 ? 39.883 -3.366 52.513 1.00 82.31 658 ASN A C 1
ATOM 5189 O O . ASN A 1 658 ? 40.833 -3.435 53.290 1.00 82.31 658 ASN A O 1
ATOM 5193 N N . ASP A 1 659 ? 38.619 -3.378 52.950 1.00 80.88 659 ASP A N 1
ATOM 5194 C CA . ASP A 1 659 ? 38.226 -3.378 54.370 1.00 80.88 659 ASP A CA 1
ATOM 5195 C C . ASP A 1 659 ? 38.217 -4.784 55.006 1.00 80.88 659 ASP A C 1
ATOM 5197 O O . ASP A 1 659 ? 37.855 -4.947 56.174 1.00 80.88 659 ASP A O 1
ATOM 5201 N N . GLY A 1 660 ? 38.555 -5.826 54.239 1.00 82.25 660 GLY A N 1
ATOM 5202 C CA . GLY A 1 660 ? 38.416 -7.223 54.651 1.00 82.25 660 GLY A CA 1
ATOM 5203 C C . GLY A 1 660 ? 36.965 -7.721 54.682 1.00 82.25 660 GLY A C 1
ATOM 5204 O O . GLY A 1 660 ? 36.691 -8.773 55.264 1.00 82.25 660 GLY A O 1
ATOM 5205 N N . ILE A 1 661 ? 36.023 -6.998 54.068 1.00 84.50 661 ILE A N 1
ATOM 5206 C CA . ILE A 1 661 ? 34.614 -7.399 53.975 1.00 84.50 661 ILE A CA 1
ATOM 5207 C C . ILE A 1 661 ? 34.456 -8.378 52.810 1.00 84.50 661 ILE A C 1
ATOM 5209 O O . ILE A 1 661 ? 34.911 -8.110 51.700 1.00 84.50 661 ILE A O 1
ATOM 5213 N N . ILE A 1 662 ? 33.773 -9.504 53.048 1.00 88.75 662 ILE A N 1
ATOM 5214 C CA . ILE A 1 662 ? 33.426 -10.459 51.986 1.00 88.75 662 ILE A CA 1
ATOM 5215 C C . ILE A 1 662 ? 32.394 -9.807 51.056 1.00 88.75 662 ILE A C 1
ATOM 5217 O O . ILE A 1 662 ? 31.229 -9.655 51.429 1.00 88.75 662 ILE A O 1
ATOM 5221 N N . VAL A 1 663 ? 32.817 -9.453 49.842 1.00 88.38 663 VAL A N 1
ATOM 5222 C CA . VAL A 1 663 ? 31.963 -8.902 48.775 1.00 88.38 663 VAL A CA 1
ATOM 5223 C C . VAL A 1 663 ? 31.256 -10.003 47.985 1.00 88.38 663 VAL A C 1
ATOM 5225 O O . VAL A 1 663 ? 30.119 -9.821 47.546 1.00 88.38 663 VAL A O 1
ATOM 5228 N N . MET A 1 664 ? 31.882 -11.176 47.868 1.00 90.69 664 MET A N 1
ATOM 5229 C CA . MET A 1 664 ? 31.337 -12.354 47.194 1.00 90.69 664 MET A CA 1
ATOM 5230 C C . MET A 1 664 ? 31.853 -13.627 47.874 1.00 90.69 664 MET A C 1
ATOM 5232 O O . MET A 1 664 ? 33.033 -13.705 48.198 1.00 90.69 664 MET A O 1
ATOM 5236 N N . ASP A 1 665 ? 31.010 -14.641 48.046 1.00 91.94 665 ASP A N 1
ATOM 5237 C CA . ASP A 1 665 ? 31.455 -16.001 48.384 1.00 91.94 665 ASP A CA 1
ATOM 5238 C C . ASP A 1 665 ? 30.722 -17.059 47.557 1.00 91.94 665 ASP A C 1
ATOM 5240 O O . ASP A 1 665 ? 29.804 -16.752 46.788 1.00 91.94 665 ASP A O 1
ATOM 5244 N N . GLY A 1 666 ? 31.146 -18.312 47.684 1.00 90.62 666 GLY A N 1
ATOM 5245 C CA . GLY A 1 666 ? 30.467 -19.415 47.030 1.00 90.62 666 GLY A CA 1
ATOM 5246 C C . GLY A 1 666 ? 31.262 -20.708 46.983 1.00 90.62 666 GLY A C 1
ATOM 5247 O O . GLY A 1 666 ? 32.226 -20.915 47.723 1.00 90.62 666 GLY A O 1
ATOM 5248 N N . TYR A 1 667 ? 30.813 -21.591 46.093 1.00 88.81 667 TYR A N 1
ATOM 5249 C CA . TYR A 1 667 ? 31.472 -22.858 45.797 1.00 88.81 667 TYR A CA 1
ATOM 5250 C C . TYR A 1 667 ? 31.469 -23.117 44.288 1.00 88.81 667 TYR A C 1
ATOM 5252 O O . TYR A 1 667 ? 30.439 -22.957 43.628 1.00 88.81 667 TYR A O 1
ATOM 5260 N N . ALA A 1 668 ? 32.607 -23.554 43.756 1.00 85.62 668 ALA A N 1
ATOM 5261 C CA . ALA A 1 668 ? 32.760 -24.082 42.409 1.00 85.62 668 ALA A CA 1
ATOM 5262 C C . ALA A 1 668 ? 32.914 -25.606 42.484 1.00 85.62 668 ALA A C 1
ATOM 5264 O O . ALA A 1 668 ? 33.748 -26.111 43.228 1.00 85.62 668 ALA A O 1
ATOM 5265 N N . ASN A 1 669 ? 32.133 -26.353 41.710 1.00 84.00 669 ASN A N 1
ATOM 5266 C CA . ASN A 1 669 ? 32.415 -27.763 41.446 1.00 84.00 669 ASN A CA 1
ATOM 5267 C C . ASN A 1 669 ? 33.177 -27.817 40.119 1.00 84.00 669 ASN A C 1
ATOM 5269 O O . ASN A 1 669 ? 32.676 -27.273 39.133 1.00 84.00 669 ASN A O 1
ATOM 5273 N N . VAL A 1 670 ? 34.358 -28.432 40.102 1.00 79.94 670 VAL A N 1
ATOM 5274 C CA . VAL A 1 670 ? 35.210 -28.592 38.914 1.00 79.94 670 VAL A CA 1
ATOM 5275 C C . VAL A 1 670 ? 35.308 -30.079 38.583 1.00 79.94 670 VAL A C 1
ATOM 5277 O O . VAL A 1 670 ? 35.545 -30.898 39.472 1.00 79.94 670 VAL A O 1
ATOM 5280 N N . MET A 1 671 ? 35.105 -30.417 37.312 1.00 74.56 671 MET A N 1
ATOM 5281 C CA . MET A 1 671 ? 35.086 -31.783 36.791 1.00 74.56 671 MET A CA 1
ATOM 5282 C C . MET A 1 671 ? 35.927 -31.900 35.510 1.00 74.56 671 MET A C 1
ATOM 5284 O O . MET A 1 671 ? 36.051 -30.916 34.766 1.00 74.56 671 MET A O 1
ATOM 5288 N N . PRO A 1 672 ? 36.435 -33.106 35.187 1.00 65.25 672 PRO A N 1
ATOM 5289 C CA . PRO A 1 672 ? 36.967 -33.422 33.867 1.00 65.25 672 PRO A CA 1
ATOM 5290 C C . PRO A 1 672 ? 35.947 -33.129 32.752 1.00 65.25 672 PRO A C 1
ATOM 5292 O O . PRO A 1 672 ? 34.744 -33.011 33.010 1.00 65.25 672 PRO A O 1
ATOM 5295 N N . PRO A 1 673 ? 36.388 -33.042 31.489 1.00 60.56 673 PRO A N 1
ATOM 5296 C CA . PRO A 1 673 ? 35.473 -32.828 30.382 1.00 60.56 673 PRO A CA 1
ATOM 5297 C C . PRO A 1 673 ? 34.608 -34.067 30.151 1.00 60.56 673 PRO A C 1
ATOM 5299 O O . PRO A 1 673 ? 35.112 -35.183 30.007 1.00 60.56 673 PRO A O 1
ATOM 5302 N N . ILE A 1 674 ? 33.299 -33.848 30.054 1.00 57.09 674 ILE A N 1
ATOM 5303 C CA . ILE A 1 674 ? 32.357 -34.854 29.559 1.00 57.09 674 ILE A CA 1
ATOM 5304 C C . ILE A 1 674 ? 32.692 -35.116 28.079 1.00 57.09 674 ILE A C 1
ATOM 5306 O O . ILE A 1 674 ? 32.879 -34.169 27.313 1.00 57.09 674 ILE A O 1
ATOM 5310 N N . LYS A 1 675 ? 32.807 -36.396 27.705 1.00 47.91 675 LYS A N 1
ATOM 5311 C CA . LYS A 1 675 ? 33.074 -36.865 26.333 1.00 47.91 675 LYS A CA 1
ATOM 5312 C C . LYS A 1 675 ? 31.795 -37.154 25.555 1.00 47.91 675 LYS A C 1
ATOM 5314 O O . LYS A 1 675 ? 30.830 -37.622 26.195 1.00 47.91 675 LYS A O 1
#